Protein AF-W6P9E5-F1 (afdb_monomer)

Solvent-accessible surface area (backbone atoms only — not comparable to full-atom values): 26810 Å² total; per-residue (Å²): 103,48,78,48,80,45,97,87,75,50,67,48,75,42,72,79,57,98,78,61,72,80,84,84,80,60,83,90,49,78,46,77,50,66,34,62,81,64,73,74,61,78,79,50,97,60,89,49,72,68,47,47,54,53,48,47,52,66,78,55,54,73,66,76,56,21,62,40,64,66,54,41,55,68,55,52,41,29,40,23,66,28,56,55,39,78,89,38,92,91,58,69,43,73,69,70,67,66,43,44,67,34,15,38,43,36,39,38,43,26,20,45,10,36,43,34,49,41,92,91,56,78,84,46,45,43,34,94,81,23,41,44,80,36,72,41,76,47,59,35,57,52,97,89,51,95,45,44,34,30,47,73,91,21,39,24,14,71,43,98,86,47,33,35,36,42,76,39,74,55,42,82,47,72,36,62,58,33,38,40,37,30,32,60,40,95,90,76,38,78,45,79,47,75,52,69,50,74,72,36,81,54,24,45,45,48,62,38,79,47,75,43,78,46,76,48,80,91,56,68,38,84,66,65,36,70,46,76,89,50,56,45,20,34,30,31,73,56,98,45,37,41,24,34,34,55,66,86,33,73,54,50,100,84,50,27,39,84,70,28,89,58,50,52,27,30,28,33,39,52,53,64,89,64,53,63,24,64,61,36,46,78,71,66,24,49,57,33,41,27,40,41,82,57,58,42,60,69,80,32,66,49,42,56,26,41,74,97,63,66,69,59,84,81,59,97,63,82,61,44,75,46,69,78,52,28,56,72,34,39,45,9,54,45,48,34,55,58,55,65,69,40,85,67,39,78,49,24,42,45,54,45,48,46,54,51,50,36,68,79,59,52,77,58,73,77,45,79,53,50,66,69,24,39,33,10,51,13,52,48,36,30,42,30,36,56,41,32,70,44,52,68,82,80,28,49,77,56,77,89,62,55,28,29,31,42,51,54,67,54,30,53,53,22,52,49,42,21,27,62,55,33,38,25,50,78,45,50,71,86,63,60,75,48,102,80,50,46,38,41,33,32,51,35,57,37,35,36,49,77,58,26,26,32,31,39,37,43,58,81,70,89,64,42,34,32,44,29,42,39,58,36,40,50,86,77,53,94,45,79,23,25,29,28,56,33,25,34,29,41

Structure (mmCIF, N/CA/C/O backbone):
data_AF-W6P9E5-F1
#
_entry.id   AF-W6P9E5-F1
#
loop_
_atom_site.group_PDB
_atom_site.id
_atom_site.type_symbol
_atom_site.label_atom_id
_atom_site.label_alt_id
_atom_site.label_comp_id
_atom_site.label_asym_id
_atom_site.label_entity_id
_atom_site.label_seq_id
_atom_site.pdbx_PDB_ins_code
_atom_site.Cartn_x
_atom_site.Cartn_y
_atom_site.Cartn_z
_atom_site.occupancy
_atom_site.B_iso_or_equiv
_atom_site.auth_seq_id
_atom_site.auth_comp_id
_atom_site.auth_asym_id
_atom_site.auth_atom_id
_atom_site.pdbx_PDB_model_num
ATOM 1 N N . MET A 1 1 ? -35.335 18.019 21.190 1.00 69.69 1 MET A N 1
ATOM 2 C CA . MET A 1 1 ? -35.034 18.375 19.792 1.00 69.69 1 MET A CA 1
ATOM 3 C C . MET A 1 1 ? -34.791 17.088 19.015 1.00 69.69 1 MET A C 1
ATOM 5 O O . MET A 1 1 ? -34.391 16.112 19.642 1.00 69.69 1 MET A O 1
ATOM 9 N N . THR A 1 2 ? -35.031 17.075 17.708 1.00 65.94 2 THR A N 1
ATOM 10 C CA . THR A 1 2 ? -34.745 15.953 16.800 1.00 65.94 2 THR A CA 1
ATOM 11 C C . THR A 1 2 ? -33.541 16.319 15.946 1.00 65.94 2 THR A C 1
ATOM 13 O O . THR A 1 2 ? -33.499 17.427 15.426 1.00 65.94 2 THR A O 1
ATOM 16 N N . TYR A 1 3 ? -32.558 15.428 15.831 1.00 72.25 3 TYR A N 1
ATOM 17 C CA . TYR A 1 3 ? -31.360 15.664 15.026 1.00 72.25 3 TYR A CA 1
ATOM 18 C C . TYR A 1 3 ? -31.515 15.075 13.626 1.00 72.25 3 TYR A C 1
ATOM 20 O O . TYR A 1 3 ? -31.851 13.897 13.488 1.00 72.25 3 TYR A O 1
ATOM 28 N N . THR A 1 4 ? -31.197 15.872 12.612 1.00 75.25 4 THR A N 1
ATOM 29 C CA . THR A 1 4 ? -31.103 15.450 11.214 1.00 75.25 4 THR A CA 1
ATOM 30 C C . THR A 1 4 ? -29.665 15.634 10.745 1.00 75.25 4 THR A C 1
ATOM 32 O O . THR A 1 4 ? -29.162 16.758 10.706 1.00 75.25 4 THR A O 1
ATOM 35 N N . ALA A 1 5 ? -29.001 14.532 10.395 1.00 74.25 5 ALA A N 1
ATOM 36 C CA . ALA A 1 5 ? -27.643 14.546 9.857 1.00 74.25 5 ALA A CA 1
ATOM 37 C C . ALA A 1 5 ? -27.645 14.897 8.361 1.00 74.25 5 ALA A C 1
ATOM 39 O O . ALA A 1 5 ? -28.456 14.369 7.598 1.00 74.25 5 ALA A O 1
ATOM 40 N N . ALA A 1 6 ? -26.715 15.750 7.940 1.00 73.44 6 ALA A N 1
ATOM 41 C CA . ALA A 1 6 ? -26.409 16.026 6.542 1.00 73.44 6 ALA A CA 1
ATOM 42 C C . ALA A 1 6 ? -25.226 15.163 6.063 1.00 73.44 6 ALA A C 1
ATOM 44 O O . ALA A 1 6 ? -24.431 14.655 6.854 1.00 73.44 6 ALA A O 1
ATOM 45 N N . ALA A 1 7 ? -25.107 14.986 4.744 1.00 67.88 7 ALA A N 1
ATOM 46 C CA . ALA A 1 7 ? -24.073 14.142 4.135 1.00 67.88 7 ALA A CA 1
ATOM 47 C C . ALA A 1 7 ? -22.641 14.692 4.299 1.00 67.88 7 ALA A C 1
ATOM 49 O O . ALA A 1 7 ? -21.680 13.939 4.173 1.00 67.88 7 ALA A O 1
ATOM 50 N N . ASP A 1 8 ? -22.497 15.986 4.590 1.00 68.12 8 ASP A N 1
ATOM 51 C CA . ASP A 1 8 ? -21.219 16.676 4.806 1.00 68.12 8 ASP A CA 1
ATOM 52 C C . ASP A 1 8 ? -20.706 16.585 6.258 1.00 68.12 8 ASP A C 1
ATOM 54 O O . ASP A 1 8 ? -19.699 17.201 6.604 1.00 68.12 8 ASP A O 1
ATOM 58 N N . GLY A 1 9 ? -21.391 15.819 7.113 1.00 57.50 9 GLY A N 1
ATOM 59 C CA . GLY A 1 9 ? -21.043 15.652 8.525 1.00 57.50 9 GLY A CA 1
ATOM 60 C C . GLY A 1 9 ? -21.592 16.747 9.442 1.00 57.50 9 GLY A C 1
ATOM 61 O O . GLY A 1 9 ? -21.397 16.669 10.656 1.00 57.50 9 GLY A O 1
ATOM 62 N N . THR A 1 10 ? -22.306 17.740 8.908 1.00 68.06 10 THR A N 1
ATOM 63 C CA . THR A 1 10 ? -23.080 18.682 9.723 1.00 68.06 10 THR A CA 1
ATOM 64 C C . THR A 1 10 ? -24.438 18.085 10.095 1.00 68.06 10 THR A C 1
ATOM 66 O O . THR A 1 10 ? -24.851 17.039 9.596 1.00 68.06 10 THR A O 1
ATOM 69 N N . GLY A 1 11 ? -25.168 18.727 11.002 1.00 69.06 11 GLY A N 1
ATOM 70 C CA . GLY A 1 11 ? -26.561 18.367 11.218 1.00 69.06 11 GLY A CA 1
ATOM 71 C C . GLY A 1 11 ? -27.332 19.445 11.950 1.00 69.06 11 GLY A C 1
ATOM 72 O O . GLY A 1 11 ? -26.758 20.354 12.550 1.00 69.06 11 GLY A O 1
ATOM 73 N N . THR A 1 12 ? -28.650 19.352 11.865 1.00 71.31 12 THR A N 1
ATOM 74 C CA . THR A 1 12 ? -29.579 20.357 12.380 1.00 71.31 12 THR A CA 1
ATOM 75 C C . THR A 1 12 ? -30.452 19.755 13.469 1.00 71.31 12 THR A C 1
ATOM 77 O O . THR A 1 12 ? -30.818 18.582 13.412 1.00 71.31 12 THR A O 1
ATOM 80 N N . TRP A 1 13 ? -30.755 20.553 14.492 1.00 72.81 13 TRP A N 1
ATOM 81 C CA . TRP A 1 13 ? -31.644 20.168 15.581 1.00 72.81 13 TRP A CA 1
ATOM 82 C C . TRP A 1 13 ? -32.967 20.919 15.452 1.00 72.81 13 TRP A C 1
ATOM 84 O O . TRP A 1 13 ? -32.994 22.146 15.504 1.00 72.81 13 TRP A O 1
ATOM 94 N N . GLU A 1 14 ? -34.068 20.186 15.335 1.00 71.62 14 GLU A N 1
ATOM 95 C CA . GLU A 1 14 ? -35.417 20.750 15.290 1.00 71.62 14 GLU A CA 1
ATOM 96 C C . GLU A 1 14 ? -36.094 20.642 16.659 1.00 71.62 14 GLU A C 1
ATOM 98 O O . GLU A 1 14 ? -35.999 19.622 17.345 1.00 71.62 14 GLU A O 1
ATOM 103 N N . ALA A 1 15 ? -36.785 21.690 17.103 1.00 67.25 15 ALA A N 1
ATOM 104 C CA . ALA A 1 15 ? -37.525 21.645 18.360 1.00 67.25 15 ALA A CA 1
ATOM 105 C C . ALA A 1 15 ? -38.740 20.692 18.266 1.00 67.25 15 ALA A C 1
ATOM 107 O O . ALA A 1 15 ? -39.358 20.587 17.205 1.00 67.25 15 ALA A O 1
ATOM 108 N N . PRO A 1 16 ? -39.117 19.982 19.350 1.00 59.84 16 PRO A N 1
ATOM 109 C CA . PRO A 1 16 ? -40.297 19.126 19.332 1.00 59.84 16 PRO A CA 1
ATOM 110 C C . PRO A 1 16 ? -41.558 20.009 19.303 1.00 59.84 16 PRO A C 1
ATOM 112 O O . PRO A 1 16 ? -41.930 20.581 20.321 1.00 59.84 16 PRO A O 1
ATOM 115 N N . THR A 1 17 ? -42.215 20.087 18.139 1.00 53.88 17 THR A N 1
ATOM 116 C CA . THR A 1 17 ? -43.451 20.831 17.786 1.00 53.88 17 THR A CA 1
ATOM 117 C C . THR A 1 17 ? -43.352 22.351 17.586 1.00 53.88 17 THR A C 1
ATOM 119 O O . THR A 1 17 ? -42.743 23.074 18.361 1.00 53.88 17 THR A O 1
ATOM 122 N N . ALA A 1 18 ? -44.083 22.851 16.576 1.00 50.47 18 ALA A N 1
ATOM 123 C CA . ALA A 1 18 ? -44.226 24.265 16.190 1.00 50.47 18 ALA A CA 1
ATOM 124 C C . ALA A 1 18 ? -44.825 25.201 17.273 1.00 50.47 18 ALA A C 1
ATOM 126 O O . ALA A 1 18 ? -45.069 26.374 17.003 1.00 50.47 18 ALA A O 1
ATOM 127 N N . VAL A 1 19 ? -45.081 24.689 18.483 1.00 48.38 19 VAL A N 1
ATOM 128 C CA . VAL A 1 19 ? -45.626 25.426 19.637 1.00 48.38 19 VAL A CA 1
ATOM 129 C C . VAL A 1 19 ? -44.527 25.818 20.636 1.00 48.38 19 VAL A C 1
ATOM 131 O O . VAL A 1 19 ? -44.770 26.624 21.533 1.00 48.38 19 VAL A O 1
ATOM 134 N N . SER A 1 20 ? -43.302 25.294 20.498 1.00 55.28 20 SER A N 1
ATOM 135 C CA . SER A 1 20 ? -42.156 25.815 21.245 1.00 55.28 20 SER A CA 1
ATOM 136 C C . SER A 1 20 ? -41.786 27.185 20.679 1.00 55.28 20 SER A C 1
ATOM 138 O O . SER A 1 20 ? -41.299 27.276 19.551 1.00 55.28 20 SER A O 1
ATOM 140 N N . ALA A 1 21 ? -42.047 28.246 21.448 1.00 56.44 21 ALA A N 1
ATOM 141 C CA . ALA A 1 21 ? -41.606 29.595 21.114 1.00 56.44 21 ALA A CA 1
ATOM 142 C C . ALA A 1 21 ? -40.100 29.594 20.772 1.00 56.44 21 ALA A C 1
ATOM 144 O O . ALA A 1 21 ? -39.348 28.822 21.380 1.00 56.44 21 ALA A O 1
ATOM 145 N N . PRO A 1 22 ? -39.645 30.426 19.815 1.00 64.62 22 PRO A N 1
ATOM 146 C CA . PRO A 1 22 ? -38.221 30.565 19.537 1.00 64.62 22 PRO A CA 1
ATOM 147 C C . PRO A 1 22 ? -37.473 30.877 20.837 1.00 64.62 22 PRO A C 1
ATOM 149 O O . PRO A 1 22 ? -37.941 31.678 21.650 1.00 64.62 22 PRO A O 1
ATOM 152 N N . LEU A 1 23 ? -36.322 30.231 21.042 1.00 68.38 23 LEU A N 1
ATOM 153 C CA . LEU A 1 23 ? -35.440 30.564 22.155 1.00 68.38 23 LEU A CA 1
ATOM 154 C C . LEU A 1 23 ? -34.955 32.003 21.939 1.00 68.38 23 LEU A C 1
ATOM 156 O O . LEU A 1 23 ? -34.127 32.255 21.066 1.00 68.38 23 LEU A O 1
ATOM 160 N N . LEU A 1 24 ? -35.495 32.950 22.706 1.00 69.38 24 LEU A N 1
ATOM 161 C CA . LEU A 1 24 ? -34.995 34.320 22.716 1.00 69.38 24 LEU A CA 1
ATOM 162 C C . LEU A 1 24 ? -33.604 34.294 23.352 1.00 69.38 24 LEU A C 1
ATOM 164 O O . LEU A 1 24 ? -33.457 33.863 24.498 1.00 69.38 24 LEU A O 1
ATOM 168 N N . TYR A 1 25 ? -32.586 34.688 22.589 1.00 68.69 25 TYR A N 1
ATOM 169 C CA . TYR A 1 25 ? -31.199 34.638 23.035 1.00 68.69 25 TYR A CA 1
ATOM 170 C C . TYR A 1 25 ? -30.700 36.013 23.482 1.00 68.69 25 TYR A C 1
ATOM 172 O O . TYR A 1 25 ? -31.209 37.047 23.048 1.00 68.69 25 TYR A O 1
ATOM 180 N N . THR A 1 26 ? -29.693 36.015 24.351 1.00 69.00 26 THR A N 1
ATOM 181 C CA . THR A 1 26 ? -28.929 37.205 24.725 1.00 69.00 26 THR A CA 1
ATOM 182 C C . THR A 1 26 ? -27.477 36.998 24.310 1.00 69.00 26 THR A C 1
ATOM 184 O O . THR A 1 26 ? -26.894 35.938 24.532 1.00 69.00 26 THR A O 1
ATOM 187 N N . ASP A 1 27 ? -26.888 38.006 23.677 1.00 67.81 27 ASP A N 1
ATOM 188 C CA . ASP A 1 27 ? -25.511 37.992 23.166 1.00 67.81 27 ASP A CA 1
ATOM 189 C C . ASP A 1 27 ? -24.441 37.913 24.273 1.00 67.81 27 ASP A C 1
ATOM 191 O O . ASP A 1 27 ? -23.308 37.508 24.020 1.00 67.81 27 ASP A O 1
ATOM 195 N N . ALA A 1 28 ? -24.807 38.244 25.513 1.00 68.69 28 ALA A N 1
ATOM 196 C CA . ALA A 1 28 ? -23.905 38.296 26.661 1.00 68.69 28 ALA A CA 1
ATOM 197 C C . ALA A 1 28 ? -23.781 36.986 27.471 1.00 68.69 28 ALA A C 1
ATOM 199 O O . ALA A 1 28 ? -23.109 36.986 28.505 1.00 68.69 28 ALA A O 1
ATOM 200 N N . VAL A 1 29 ? -24.432 35.884 27.070 1.00 78.56 29 VAL A N 1
ATOM 201 C CA . VAL A 1 29 ? -24.484 34.647 27.878 1.00 78.56 29 VAL A CA 1
ATOM 202 C C . VAL A 1 29 ? -23.985 33.433 27.095 1.00 78.56 29 VAL A C 1
ATOM 204 O O . VAL A 1 29 ? -24.327 33.229 25.933 1.00 78.56 29 VAL A O 1
ATOM 207 N N . ALA A 1 30 ? -23.176 32.601 27.756 1.00 83.31 30 ALA A N 1
ATOM 208 C CA . ALA A 1 30 ? -22.770 31.302 27.236 1.00 83.31 30 ALA A CA 1
ATOM 209 C C . ALA A 1 30 ? -23.888 30.269 27.424 1.00 83.31 30 ALA A C 1
ATOM 211 O O . ALA A 1 30 ? -24.440 30.117 28.514 1.00 83.31 30 ALA A O 1
ATOM 212 N N . TYR A 1 31 ? -24.186 29.530 26.362 1.00 87.12 31 TYR A N 1
ATOM 213 C CA . TYR A 1 31 ? -25.173 28.460 26.347 1.00 87.12 31 TYR A CA 1
ATOM 214 C C . TYR A 1 31 ? -24.477 27.117 26.519 1.00 87.12 31 TYR A C 1
ATOM 216 O O . TYR A 1 31 ? -23.496 26.831 25.833 1.00 87.12 31 TYR A O 1
ATOM 224 N N . PHE A 1 32 ? -25.011 26.288 27.413 1.00 89.00 32 PHE A N 1
ATOM 225 C CA . PHE A 1 32 ? -24.546 24.926 27.646 1.00 89.00 32 PHE A CA 1
ATOM 226 C C . PHE A 1 32 ? -25.542 23.925 27.056 1.00 89.00 32 PHE A C 1
ATOM 228 O O . PHE A 1 32 ? -26.746 24.011 27.308 1.00 89.00 32 PHE A O 1
ATOM 235 N N . ALA A 1 33 ? -25.040 22.959 26.297 1.00 90.62 33 ALA A N 1
ATOM 236 C CA . ALA A 1 33 ? -25.814 21.858 25.745 1.00 90.62 33 ALA A CA 1
ATOM 237 C C . ALA A 1 33 ? -25.190 20.522 26.152 1.00 90.62 33 ALA A C 1
ATOM 239 O O . ALA A 1 33 ? -23.974 20.404 26.307 1.00 90.62 33 ALA A O 1
ATOM 240 N N . TYR A 1 34 ? -26.023 19.496 26.305 1.00 92.56 34 TYR A N 1
ATOM 241 C CA . TYR A 1 34 ? -25.567 18.148 26.620 1.00 92.56 34 TYR A CA 1
ATOM 242 C C . TYR A 1 34 ? -26.431 17.091 25.933 1.00 92.56 34 TYR A C 1
ATOM 244 O O . TYR A 1 34 ? -27.585 17.333 25.570 1.00 92.56 34 TYR A O 1
ATOM 252 N N . TYR A 1 35 ? -25.854 15.908 25.780 1.00 92.06 35 TYR A N 1
ATOM 253 C CA . TYR A 1 35 ? -26.487 14.709 25.254 1.00 92.06 35 TYR A CA 1
ATOM 254 C C . TYR A 1 35 ? -26.012 13.498 26.070 1.00 92.06 35 TYR A C 1
ATOM 256 O O . TYR A 1 35 ? -24.842 13.482 26.433 1.00 92.06 35 TYR A O 1
ATOM 264 N N . PRO A 1 36 ? -26.849 12.481 26.337 1.00 91.50 36 PRO A N 1
ATOM 265 C CA . PRO A 1 36 ? -28.272 12.408 26.016 1.00 91.50 36 PRO A CA 1
ATOM 266 C C . PRO A 1 36 ? -29.141 13.206 26.995 1.00 91.50 36 PRO A C 1
ATOM 268 O O . PRO A 1 36 ? -28.833 13.332 28.180 1.00 91.50 36 PRO A O 1
ATOM 271 N N . TYR A 1 37 ? -30.259 13.732 26.486 1.00 89.06 37 TYR A N 1
ATOM 272 C CA . TYR A 1 37 ? -31.190 14.566 27.250 1.00 89.06 37 TYR A CA 1
ATOM 273 C C . TYR A 1 37 ? -31.758 13.849 28.487 1.00 89.06 37 TYR A C 1
ATOM 275 O O . TYR A 1 37 ? -31.979 12.633 28.496 1.00 89.06 37 TYR A O 1
ATOM 283 N N . THR A 1 38 ? -32.023 14.622 29.541 1.00 87.38 38 THR A N 1
ATOM 284 C CA . THR A 1 38 ? -32.800 14.179 30.698 1.00 87.38 38 THR A CA 1
ATOM 285 C C . THR A 1 38 ? -33.616 15.320 31.283 1.00 87.38 38 THR A C 1
ATOM 287 O O . THR A 1 38 ? -33.114 16.418 31.507 1.00 87.38 38 THR A O 1
ATOM 290 N N . ASP A 1 39 ? -34.876 15.057 31.591 1.00 87.25 39 ASP A N 1
ATOM 291 C CA . ASP A 1 39 ? -35.747 16.001 32.290 1.00 87.25 39 ASP A CA 1
ATOM 292 C C . ASP A 1 39 ? -35.314 16.226 33.748 1.00 87.25 39 ASP A C 1
ATOM 294 O O . ASP A 1 39 ? -35.413 17.341 34.247 1.00 87.25 39 ASP A O 1
ATOM 298 N N . ALA A 1 40 ? -34.735 15.219 34.402 1.00 87.12 40 ALA A N 1
ATOM 299 C CA . ALA A 1 40 ? -34.282 15.290 35.793 1.00 87.12 40 ALA A CA 1
ATOM 300 C C . ALA A 1 40 ? -33.273 16.423 36.103 1.00 87.12 40 ALA A C 1
ATOM 302 O O . ALA A 1 40 ? -33.194 16.870 37.246 1.00 87.12 40 ALA A O 1
ATOM 303 N N . LEU A 1 41 ? -32.535 16.931 35.104 1.00 88.75 41 LEU A N 1
ATOM 304 C CA . LEU A 1 41 ? -31.640 18.082 35.287 1.00 88.75 41 LEU A CA 1
ATOM 305 C C . LEU A 1 41 ? -32.424 19.396 35.471 1.00 88.75 41 LEU A C 1
ATOM 307 O O . LEU A 1 41 ? -31.930 20.317 36.112 1.00 88.75 41 LEU A O 1
ATOM 311 N N . THR A 1 42 ? -33.652 19.493 34.949 1.00 82.44 42 THR A N 1
ATOM 312 C CA . THR A 1 42 ? -34.465 20.728 35.000 1.00 82.44 42 THR A CA 1
ATOM 313 C C . THR A 1 42 ? -34.853 21.139 36.419 1.00 82.44 42 THR A C 1
ATOM 315 O O . THR A 1 42 ? -35.052 22.320 36.683 1.00 82.44 42 THR A O 1
ATOM 318 N N . THR A 1 43 ? -34.925 20.177 37.340 1.00 83.56 43 THR A N 1
ATOM 319 C CA . THR A 1 43 ? -35.218 20.402 38.761 1.00 83.56 43 THR A CA 1
ATOM 320 C C . THR A 1 43 ? -33.967 20.340 39.641 1.00 83.56 43 THR A C 1
ATOM 322 O O . THR A 1 43 ? -34.078 20.404 40.864 1.00 83.56 43 THR A O 1
ATOM 325 N N . ALA A 1 44 ? -32.779 20.174 39.053 1.00 86.75 44 ALA A N 1
ATOM 326 C CA . ALA A 1 44 ? -31.527 20.083 39.791 1.00 86.75 44 ALA A CA 1
ATOM 327 C C . ALA A 1 44 ? -31.022 21.473 40.205 1.00 86.75 44 ALA A C 1
ATOM 329 O O . ALA A 1 44 ? -31.037 22.421 39.424 1.00 86.75 44 ALA A O 1
ATOM 330 N N . SER A 1 45 ? -30.509 21.589 41.431 1.00 87.19 45 SER A N 1
ATOM 331 C CA . SER A 1 45 ? -29.825 22.801 41.896 1.00 87.19 45 SER A CA 1
ATOM 332 C C . SER A 1 45 ? -28.360 22.788 41.448 1.00 87.19 45 SER A C 1
ATOM 334 O O . SER A 1 45 ? -27.480 22.376 42.201 1.00 87.19 45 SER A O 1
ATOM 336 N N . VAL A 1 46 ? -28.106 23.206 40.207 1.00 89.06 46 VAL A N 1
ATOM 337 C CA . VAL A 1 46 ? -26.769 23.313 39.593 1.00 89.06 46 VAL A CA 1
ATOM 338 C C . VAL A 1 46 ? -26.542 24.740 39.097 1.00 89.06 46 VAL A C 1
ATOM 340 O O . VAL A 1 46 ? -27.451 25.338 38.527 1.00 89.06 46 VAL A O 1
ATOM 343 N N . ASN A 1 47 ? -25.349 25.302 39.325 1.00 86.31 47 ASN A N 1
ATOM 344 C CA . ASN A 1 47 ? -25.117 26.741 39.117 1.00 86.31 47 ASN A CA 1
ATOM 345 C C . ASN A 1 47 ? -24.090 27.059 38.024 1.00 86.31 47 ASN A C 1
ATOM 347 O O . ASN A 1 47 ? -23.970 28.209 37.610 1.00 86.31 47 ASN A O 1
ATOM 351 N N . ASN A 1 48 ? -23.321 26.070 37.572 1.00 89.00 48 ASN A N 1
ATOM 352 C CA . ASN A 1 48 ? -22.303 26.246 36.543 1.00 89.00 48 ASN A CA 1
ATOM 353 C C . ASN A 1 48 ? -22.119 24.968 35.707 1.00 89.00 48 ASN A C 1
ATOM 355 O O . ASN A 1 48 ? -22.655 23.905 36.022 1.00 89.00 48 ASN A O 1
ATOM 359 N N . GLU A 1 49 ? -21.334 25.077 34.638 1.00 90.31 49 GLU A N 1
ATOM 360 C CA . GLU A 1 49 ? -21.032 23.978 33.718 1.00 90.31 49 GLU A CA 1
ATOM 361 C C . GLU A 1 49 ? -20.432 22.743 34.419 1.00 90.31 49 GLU A C 1
ATOM 363 O O . GLU A 1 49 ? -20.833 21.611 34.137 1.00 90.31 49 GLU A O 1
ATOM 368 N N . GLN A 1 50 ? -19.496 22.936 35.352 1.00 91.88 50 GLN A N 1
ATOM 369 C CA . GLN A 1 50 ? -18.865 21.832 36.073 1.00 91.88 50 GLN A CA 1
ATOM 370 C C . GLN A 1 50 ? -19.858 21.124 37.003 1.00 91.88 50 GLN A C 1
ATOM 372 O O . GLN A 1 50 ? -19.848 19.893 37.075 1.00 91.88 50 GLN A O 1
ATOM 377 N N . ASP A 1 51 ? -20.746 21.870 37.662 1.00 93.00 51 ASP A N 1
ATOM 378 C CA . ASP A 1 51 ? -21.818 21.308 38.489 1.00 93.00 51 ASP A CA 1
ATOM 379 C C . ASP A 1 51 ? -22.756 20.447 37.642 1.00 93.00 51 ASP A C 1
ATOM 381 O O . ASP A 1 51 ? -23.096 19.336 38.046 1.00 93.00 51 ASP A O 1
ATOM 385 N N . ILE A 1 52 ? -23.127 20.917 36.444 1.00 92.56 52 ILE A N 1
ATOM 386 C CA . ILE A 1 52 ? -23.972 20.161 35.511 1.00 92.56 52 ILE A CA 1
ATOM 387 C C . ILE A 1 52 ? -23.276 18.859 35.098 1.00 92.56 52 ILE A C 1
ATOM 389 O O . ILE A 1 52 ? -23.870 17.784 35.196 1.00 92.56 52 ILE A O 1
ATOM 393 N N . ARG A 1 53 ? -22.002 18.926 34.688 1.00 93.00 53 ARG A N 1
ATOM 394 C CA . ARG A 1 53 ? -21.197 17.746 34.317 1.00 93.00 53 ARG A CA 1
ATOM 395 C C . ARG A 1 53 ? -21.118 16.735 35.463 1.00 93.00 53 ARG A C 1
ATOM 397 O O . ARG A 1 53 ? -21.336 15.542 35.249 1.00 93.00 53 ARG A O 1
ATOM 404 N N . ASN A 1 54 ? -20.836 17.205 36.677 1.00 93.12 54 ASN A N 1
ATOM 405 C CA . ASN A 1 54 ? -20.748 16.366 37.873 1.00 93.12 54 ASN A CA 1
ATOM 406 C C . ASN A 1 54 ? -22.103 15.741 38.224 1.00 93.12 54 ASN A C 1
ATOM 408 O O . ASN A 1 54 ? -22.174 14.549 38.535 1.00 93.12 54 ASN A O 1
ATOM 412 N N . TRP A 1 55 ? -23.180 16.524 38.134 1.00 95.06 55 TRP A N 1
ATOM 413 C CA . TRP A 1 55 ? -24.537 16.057 38.386 1.00 95.06 55 TRP A CA 1
ATOM 414 C C . TRP A 1 55 ? -24.930 14.963 37.394 1.00 95.06 55 TRP A C 1
ATOM 416 O O . TRP A 1 55 ? -25.421 13.919 37.822 1.00 95.06 55 TRP A O 1
ATOM 426 N N . LEU A 1 56 ? -24.653 15.154 36.099 1.00 94.38 56 LEU A N 1
ATOM 427 C CA . LEU A 1 56 ? -24.940 14.168 35.053 1.00 94.38 56 LEU A CA 1
ATOM 428 C C . LEU A 1 56 ? -24.175 12.865 35.302 1.00 94.38 56 LEU A C 1
ATOM 430 O O . LEU A 1 56 ? -24.792 11.805 35.322 1.00 94.38 56 LEU A O 1
ATOM 434 N N . LYS A 1 57 ? -22.871 12.932 35.600 1.00 93.19 57 LYS A N 1
ATOM 435 C CA . LYS A 1 57 ? -22.053 11.741 35.906 1.00 93.19 57 LYS A CA 1
ATOM 436 C C . LYS A 1 57 ? -22.509 11.004 37.172 1.00 93.19 57 LYS A C 1
ATOM 438 O O . LYS A 1 57 ? -22.339 9.792 37.258 1.00 93.19 57 LYS A O 1
ATOM 443 N N . THR A 1 58 ? -23.082 11.722 38.140 1.00 93.06 58 THR A N 1
ATOM 444 C CA . THR A 1 58 ? -23.562 11.148 39.410 1.00 93.06 58 THR A CA 1
ATOM 445 C C . THR A 1 58 ? -24.948 10.519 39.272 1.00 93.06 58 THR A C 1
ATOM 447 O O . THR A 1 58 ? -25.177 9.423 39.773 1.00 93.06 58 THR A O 1
ATOM 450 N N . ASN A 1 59 ? -25.876 11.200 38.596 1.00 91.25 59 ASN A N 1
ATOM 451 C CA . ASN A 1 59 ? -27.282 10.785 38.501 1.00 91.25 59 ASN A CA 1
ATOM 452 C C . ASN A 1 59 ? -27.562 9.886 37.291 1.00 91.25 59 ASN A C 1
ATOM 454 O O . ASN A 1 59 ? -28.560 9.170 37.269 1.00 91.25 59 ASN A O 1
ATOM 458 N N . LYS A 1 60 ? -26.670 9.897 36.299 1.00 89.94 60 LYS A N 1
ATOM 459 C CA . LYS A 1 60 ? -26.621 8.944 35.190 1.00 89.94 60 LYS A CA 1
ATOM 460 C C . LYS A 1 60 ? -25.227 8.315 35.135 1.00 89.94 60 LYS A C 1
ATOM 462 O O . LYS A 1 60 ? -24.445 8.634 34.238 1.00 89.94 60 LYS A O 1
ATOM 467 N N . PRO A 1 61 ? -24.876 7.472 36.122 1.00 90.50 61 PRO A N 1
ATOM 468 C CA . PRO A 1 61 ? -23.592 6.798 36.109 1.00 90.50 61 PRO A CA 1
ATOM 469 C C . PRO A 1 61 ? -23.489 5.900 34.878 1.00 90.50 61 PRO A C 1
ATOM 471 O O . PRO A 1 61 ? -24.482 5.351 34.400 1.00 90.50 61 PRO A O 1
ATOM 474 N N . LEU A 1 62 ? -22.260 5.744 34.397 1.00 92.88 62 LEU A N 1
ATOM 475 C CA . LEU A 1 62 ? -21.963 4.884 33.265 1.00 92.88 62 LEU A CA 1
ATOM 476 C C . LEU A 1 62 ? -22.440 3.454 33.548 1.00 92.88 62 LEU A C 1
ATOM 478 O O . LEU A 1 62 ? -22.102 2.883 34.588 1.00 92.88 62 LEU A O 1
ATOM 482 N N . ALA A 1 63 ? -23.181 2.868 32.613 1.00 93.75 63 ALA A N 1
ATOM 483 C CA . ALA A 1 63 ? -23.570 1.470 32.688 1.00 93.75 63 ALA A CA 1
ATOM 484 C C . ALA A 1 63 ? -22.334 0.563 32.793 1.00 93.75 63 ALA A C 1
ATOM 486 O O . ALA A 1 63 ? -21.310 0.791 32.139 1.00 93.75 63 ALA A O 1
ATOM 487 N N . THR A 1 64 ? -22.442 -0.486 33.611 1.00 91.25 64 THR A N 1
ATOM 488 C CA . THR A 1 64 ? -21.396 -1.508 33.719 1.00 91.25 64 THR A CA 1
ATOM 489 C C . THR A 1 64 ? -21.221 -2.244 32.396 1.00 91.25 64 THR A C 1
ATOM 491 O O . THR A 1 64 ? -20.092 -2.415 31.957 1.00 91.25 64 THR A O 1
ATOM 494 N N . ASP A 1 65 ? -22.328 -2.601 31.743 1.00 93.75 65 ASP A N 1
ATOM 495 C CA . ASP A 1 65 ? -22.363 -3.344 30.485 1.00 93.75 65 ASP A CA 1
ATOM 496 C C . ASP A 1 65 ? -23.028 -2.508 29.381 1.00 93.75 65 ASP A C 1
ATOM 498 O O . ASP A 1 65 ? -24.006 -1.801 29.628 1.00 93.75 65 ASP A O 1
ATOM 502 N N . MET A 1 66 ? -22.513 -2.599 28.152 1.00 93.38 66 MET A N 1
ATOM 503 C CA . MET A 1 66 ? -22.964 -1.818 26.990 1.00 93.38 66 MET A CA 1
ATOM 504 C C . MET A 1 66 ? -23.353 -2.714 25.813 1.00 93.38 66 MET A C 1
ATOM 506 O O . MET A 1 66 ? -22.982 -2.453 24.679 1.00 93.38 66 MET A O 1
ATOM 510 N N . LEU A 1 67 ? -24.093 -3.790 26.074 1.00 90.69 67 LEU A N 1
ATOM 511 C CA . LEU A 1 67 ? -24.380 -4.851 25.097 1.00 90.69 67 LEU A CA 1
ATOM 512 C C . LEU A 1 67 ? -24.998 -4.385 23.779 1.00 90.69 67 LEU A C 1
ATOM 514 O O . LEU A 1 67 ? -24.718 -4.965 22.734 1.00 90.69 67 LEU A O 1
ATOM 518 N N . THR A 1 68 ? -25.844 -3.357 23.820 1.00 89.44 68 THR A N 1
ATOM 519 C CA . THR A 1 68 ? -26.562 -2.874 22.638 1.00 89.44 68 THR A CA 1
ATOM 520 C C . THR A 1 68 ? -26.112 -1.476 22.254 1.00 89.44 68 THR A C 1
ATOM 522 O O . THR A 1 68 ? -25.605 -0.711 23.084 1.00 89.44 68 THR A O 1
ATOM 525 N N . LYS A 1 69 ? -26.319 -1.128 20.984 1.00 88.06 69 LYS A N 1
ATOM 526 C CA . LYS A 1 69 ? -26.034 0.211 20.469 1.00 88.06 69 LYS A CA 1
ATOM 527 C C . LYS A 1 69 ? -26.839 1.271 21.222 1.00 88.06 69 LYS A C 1
ATOM 529 O O . LYS A 1 69 ? -26.314 2.336 21.516 1.00 88.06 69 LYS A O 1
ATOM 534 N N . GLU A 1 70 ? -28.080 0.969 21.588 1.00 90.75 70 GLU A N 1
ATOM 535 C CA . GLU A 1 70 ? -28.971 1.875 22.317 1.00 90.75 70 GLU A CA 1
ATOM 536 C C . GLU A 1 70 ? -28.438 2.163 23.721 1.00 90.75 70 GLU A C 1
ATOM 538 O O . GLU A 1 70 ? -28.405 3.322 24.131 1.00 90.75 70 GLU A O 1
ATOM 543 N N . VAL A 1 71 ? -27.967 1.135 24.439 1.00 92.88 71 VAL A N 1
ATOM 544 C CA . VAL A 1 71 ? -27.345 1.317 25.760 1.00 92.88 71 VAL A CA 1
ATOM 545 C C . VAL A 1 71 ? -26.053 2.114 25.629 1.00 92.88 71 VAL A C 1
ATOM 547 O O . VAL A 1 71 ? -25.855 3.063 26.385 1.00 92.88 71 VAL A O 1
ATOM 550 N N . PHE A 1 72 ? -25.197 1.776 24.661 1.00 93.06 72 PHE A N 1
ATOM 551 C CA . PHE A 1 72 ? -23.962 2.516 24.401 1.00 93.06 72 PHE A CA 1
ATOM 552 C C . PHE A 1 72 ? -24.253 4.004 24.145 1.00 93.06 72 PHE A C 1
ATOM 554 O O . PHE A 1 72 ? -23.724 4.870 24.838 1.00 93.06 72 PHE A O 1
ATOM 561 N N . THR A 1 73 ? -25.167 4.306 23.221 1.00 91.69 73 THR A N 1
ATOM 562 C CA . THR A 1 73 ? -25.564 5.673 22.863 1.00 91.69 73 THR A CA 1
ATOM 563 C C . THR A 1 73 ? -26.215 6.422 24.031 1.00 91.69 73 THR A C 1
ATOM 565 O O . THR A 1 73 ? -25.935 7.601 24.230 1.00 91.69 73 THR A O 1
ATOM 568 N N . ALA A 1 74 ? -27.024 5.756 24.859 1.00 93.12 74 ALA A N 1
ATOM 569 C CA . ALA A 1 74 ? -27.629 6.359 26.050 1.00 93.12 74 ALA A CA 1
ATOM 570 C C . ALA A 1 74 ? -26.621 6.666 27.178 1.00 93.12 74 ALA A C 1
ATOM 572 O O . ALA A 1 74 ? -26.962 7.381 28.122 1.00 93.12 74 ALA A O 1
ATOM 573 N N . ASN A 1 75 ? -25.401 6.132 27.094 1.00 94.88 75 ASN A N 1
ATOM 574 C CA . ASN A 1 75 ? -24.321 6.357 28.056 1.00 94.88 75 ASN A CA 1
ATOM 575 C C . ASN A 1 75 ? -23.217 7.284 27.524 1.00 94.88 75 ASN A C 1
ATOM 577 O O . ASN A 1 75 ? -22.345 7.687 28.295 1.00 94.88 75 ASN A O 1
ATOM 581 N N . ASP A 1 76 ? -23.247 7.639 26.237 1.00 95.81 76 ASP A N 1
ATOM 582 C CA . ASP A 1 76 ? -22.251 8.508 25.610 1.00 95.81 76 ASP A CA 1
ATOM 583 C C . ASP A 1 76 ? -22.517 9.981 25.931 1.00 95.81 76 ASP A C 1
ATOM 585 O O . ASP A 1 76 ? -23.065 10.744 25.133 1.00 95.81 76 ASP A O 1
ATOM 589 N N . LEU A 1 77 ? -22.180 10.360 27.166 1.00 96.25 77 LEU A N 1
ATOM 590 C CA . LEU A 1 77 ? -22.336 11.724 27.639 1.00 96.25 77 LEU A CA 1
ATOM 591 C C . LEU A 1 77 ? -21.428 12.654 26.831 1.00 96.25 77 LEU A C 1
ATOM 593 O O . LEU A 1 77 ? -20.203 12.555 26.888 1.00 96.25 77 LEU A O 1
ATOM 597 N N . MET A 1 78 ? -22.046 13.604 26.145 1.00 95.75 78 MET A N 1
ATOM 598 C CA . MET A 1 78 ? -21.377 14.673 25.428 1.00 95.75 78 MET A CA 1
ATOM 599 C C . MET A 1 78 ? -21.869 16.026 25.915 1.00 95.75 78 MET A C 1
ATOM 601 O O . MET A 1 78 ? -23.033 16.191 26.284 1.00 95.75 78 MET A O 1
ATOM 605 N N . THR A 1 79 ? -20.991 17.018 25.878 1.00 95.12 79 THR A N 1
ATOM 606 C CA . THR A 1 79 ? -21.300 18.380 26.322 1.00 95.12 79 THR A CA 1
ATOM 607 C C . THR A 1 79 ? -20.686 19.415 25.390 1.00 95.12 79 THR A C 1
ATOM 609 O O . THR A 1 79 ? -19.636 19.178 24.793 1.00 95.12 79 THR A O 1
ATOM 612 N N . ALA A 1 80 ? -21.332 20.567 25.267 1.00 93.31 80 ALA A N 1
ATOM 613 C CA . ALA A 1 80 ? -20.858 21.695 24.480 1.00 93.31 80 ALA A CA 1
ATOM 614 C C . ALA A 1 80 ? -21.189 23.003 25.195 1.00 93.31 80 ALA A C 1
ATOM 616 O O . ALA A 1 80 ? -22.247 23.129 25.810 1.00 93.31 80 ALA A O 1
ATOM 617 N N . THR A 1 81 ? -20.318 23.991 25.025 1.00 91.00 81 THR A N 1
ATOM 618 C CA . THR A 1 81 ? -20.563 25.368 25.455 1.00 91.00 81 THR A CA 1
ATOM 619 C C . THR A 1 81 ? -20.319 26.285 24.267 1.00 91.00 81 THR A C 1
ATOM 621 O O . THR A 1 81 ? -19.319 26.126 23.565 1.00 91.00 81 THR A O 1
ATOM 624 N N . ALA A 1 82 ? -21.231 27.221 24.016 1.00 87.62 82 ALA A N 1
ATOM 625 C CA . ALA A 1 82 ? -21.132 28.151 22.896 1.00 87.62 82 ALA A CA 1
ATOM 626 C C . ALA A 1 82 ? -21.652 29.542 23.260 1.00 87.62 82 ALA A C 1
ATOM 628 O O . ALA A 1 82 ? -22.573 29.692 24.061 1.00 87.62 82 ALA A O 1
ATOM 629 N N . LEU A 1 83 ? -21.075 30.557 22.621 1.00 84.31 83 LEU A N 1
ATOM 630 C CA . LEU A 1 83 ? -21.647 31.899 22.562 1.00 84.31 83 LEU A CA 1
ATOM 631 C C . LEU A 1 83 ? -22.464 32.039 21.269 1.00 84.31 83 LEU A C 1
ATOM 633 O O . LEU A 1 83 ? -22.102 31.413 20.265 1.00 84.31 83 LEU A O 1
ATOM 637 N N . PRO A 1 84 ? -23.542 32.841 21.262 1.00 80.88 84 PRO A N 1
ATOM 638 C CA . PRO A 1 84 ? -24.263 33.158 20.036 1.00 80.88 84 PRO A CA 1
ATOM 639 C C . PRO A 1 84 ? -23.333 33.776 18.987 1.00 80.88 84 PRO A C 1
ATOM 641 O O . PRO A 1 84 ? -22.560 34.689 19.279 1.00 80.88 84 PRO A O 1
ATOM 644 N N . SER A 1 85 ? -23.416 33.288 17.753 1.00 74.44 85 SER A N 1
ATOM 645 C CA . SER A 1 85 ? -22.758 33.907 16.607 1.00 74.44 85 SER A CA 1
ATOM 646 C C . SER A 1 85 ? -23.446 35.225 16.261 1.00 74.44 85 SER A C 1
ATOM 648 O O . SER A 1 85 ? -24.668 35.269 16.123 1.00 74.44 85 SER A O 1
ATOM 650 N N . LEU A 1 86 ? -22.650 36.279 16.067 1.00 70.12 86 LEU A N 1
ATOM 651 C CA . LEU A 1 86 ? -23.109 37.605 15.632 1.00 70.12 86 LEU A CA 1
ATOM 652 C C . LEU A 1 86 ? -23.129 37.760 14.100 1.00 70.12 86 LEU A C 1
ATOM 654 O O . LEU A 1 86 ? -23.331 38.860 13.596 1.00 70.12 86 LEU A O 1
ATOM 658 N N . ALA A 1 87 ? -22.869 36.682 13.350 1.00 67.44 87 ALA A N 1
ATOM 659 C CA . ALA A 1 87 ? -22.771 36.728 11.890 1.00 67.44 87 ALA A CA 1
ATOM 660 C C . ALA A 1 87 ? -24.125 36.950 11.185 1.00 67.44 87 ALA A C 1
ATOM 662 O O . ALA A 1 87 ? -24.142 37.398 10.042 1.00 67.44 87 ALA A O 1
ATOM 663 N N . ASP A 1 88 ? -25.240 36.664 11.862 1.00 59.59 88 ASP A N 1
ATOM 664 C CA . ASP A 1 88 ? -26.599 36.941 11.397 1.00 59.59 88 ASP A CA 1
ATOM 665 C C . ASP A 1 88 ? -27.329 37.733 12.493 1.00 59.59 88 ASP A C 1
ATOM 667 O O . ASP A 1 88 ? -27.650 37.200 13.557 1.00 59.59 88 ASP A O 1
ATOM 671 N N . ALA A 1 89 ? -27.510 39.037 12.263 1.00 58.50 89 ALA A N 1
ATOM 672 C CA . ALA A 1 89 ? -28.016 39.983 13.261 1.00 58.50 89 ALA A CA 1
ATOM 673 C C . ALA A 1 89 ? -29.489 39.740 13.645 1.00 58.50 89 ALA A C 1
ATOM 675 O O . ALA A 1 89 ? -29.908 40.164 14.722 1.00 58.50 89 ALA A O 1
ATOM 676 N N . ASP A 1 90 ? -30.246 39.032 12.799 1.00 57.53 90 ASP A N 1
ATOM 677 C CA . ASP A 1 90 ? -31.678 38.777 12.989 1.00 57.53 90 ASP A CA 1
ATOM 678 C C . ASP A 1 90 ? -31.969 37.331 13.441 1.00 57.53 90 ASP A C 1
ATOM 680 O O . ASP A 1 90 ? -33.082 37.020 13.881 1.00 57.53 90 ASP A O 1
ATOM 684 N N . A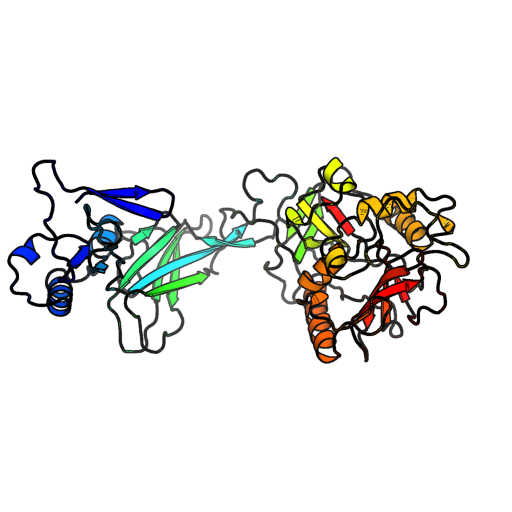RG A 1 91 ? -30.983 36.426 13.337 1.00 60.47 91 ARG A N 1
ATOM 685 C CA . ARG A 1 91 ? -31.095 34.999 13.683 1.00 60.47 91 ARG A CA 1
ATOM 686 C C . ARG A 1 91 ? -29.795 34.491 14.308 1.00 60.47 91 ARG A C 1
ATOM 688 O O . ARG A 1 91 ? -29.013 33.803 13.659 1.00 60.47 91 ARG A O 1
ATOM 695 N N . GLY A 1 92 ? -29.561 34.800 15.583 1.00 68.69 92 GLY A N 1
ATOM 696 C CA . GLY A 1 92 ? -28.406 34.266 16.312 1.00 68.69 92 GLY A CA 1
ATOM 697 C C . GLY A 1 92 ? -28.283 32.744 16.172 1.00 68.69 92 GLY A C 1
ATOM 698 O O . GLY A 1 92 ? -29.236 32.004 16.423 1.00 68.69 92 GLY A O 1
ATOM 699 N N . ALA A 1 93 ? -27.104 32.273 15.765 1.00 76.50 93 ALA A N 1
ATOM 700 C CA . ALA A 1 93 ? -26.804 30.852 15.598 1.00 76.50 93 ALA A CA 1
ATOM 701 C C . ALA A 1 93 ? -25.872 30.361 16.713 1.00 76.50 93 ALA A C 1
ATOM 703 O O . ALA A 1 93 ? -24.881 31.018 17.027 1.00 76.50 93 ALA A O 1
ATOM 704 N N . LEU A 1 94 ? -26.146 29.187 17.287 1.00 79.56 94 LEU A N 1
ATOM 705 C CA . LEU A 1 94 ? -25.244 28.519 18.231 1.00 79.56 94 LEU A CA 1
ATOM 706 C C . LEU A 1 94 ? -24.519 27.370 17.530 1.00 79.56 94 LEU A C 1
ATOM 708 O O . LEU A 1 94 ? -25.144 26.394 17.118 1.00 79.56 94 LEU A O 1
ATOM 712 N N . VAL A 1 95 ? -23.192 27.469 17.429 1.00 81.62 95 VAL A N 1
ATOM 713 C CA . VAL A 1 95 ? -22.341 26.378 16.933 1.00 81.62 95 VAL A CA 1
ATOM 714 C C . VAL A 1 95 ? -21.873 25.546 18.125 1.00 81.62 95 VAL A C 1
ATOM 716 O O . VAL A 1 95 ? -20.998 25.960 18.883 1.00 81.62 95 VAL A O 1
ATOM 719 N N . LEU A 1 96 ? -22.485 24.376 18.311 1.00 85.50 96 LEU A N 1
ATOM 720 C CA . LEU A 1 96 ? -22.234 23.496 19.454 1.00 85.50 96 LEU A CA 1
ATOM 721 C C . LEU A 1 96 ? -21.171 22.444 19.116 1.00 85.50 96 LEU A C 1
ATOM 723 O O . LEU A 1 96 ? -21.457 21.441 18.466 1.00 85.50 96 LEU A O 1
ATOM 727 N N . ASN A 1 97 ? -19.950 22.653 19.607 1.00 88.62 97 ASN A N 1
ATOM 728 C CA . ASN A 1 97 ? -18.856 21.691 19.474 1.00 88.62 97 ASN A CA 1
ATOM 729 C C . ASN A 1 97 ? -18.882 20.695 20.639 1.00 88.62 97 ASN A C 1
ATOM 731 O O . ASN A 1 97 ? -18.251 20.922 21.675 1.00 88.62 97 ASN A O 1
ATOM 735 N N . PHE A 1 98 ? -19.643 19.614 20.481 1.00 92.06 98 PHE A N 1
ATOM 736 C CA . PHE A 1 98 ? -19.752 18.567 21.493 1.00 92.06 98 PHE A CA 1
ATOM 737 C C . PHE A 1 98 ? -18.425 17.834 21.710 1.00 92.06 98 PHE A C 1
ATOM 739 O O . PHE A 1 98 ? -17.728 17.477 20.762 1.00 92.06 98 PHE A O 1
ATOM 746 N N . LYS A 1 99 ? -18.097 17.593 22.981 1.00 94.38 99 LYS A N 1
ATOM 747 C CA . LYS A 1 99 ? -16.983 16.751 23.425 1.00 94.38 99 LYS A CA 1
ATOM 748 C C . LYS A 1 99 ? -17.510 15.593 24.253 1.00 94.38 99 LYS A C 1
ATOM 750 O O . LYS A 1 99 ? -18.429 15.789 25.049 1.00 94.38 99 LYS A O 1
ATOM 755 N N . HIS A 1 100 ? -16.906 14.420 24.091 1.00 96.00 100 HIS A N 1
ATOM 756 C CA . HIS A 1 100 ? -17.240 13.242 24.886 1.00 96.00 100 HIS A CA 1
ATOM 757 C C . HIS A 1 100 ? -16.663 13.366 26.299 1.00 96.00 100 HIS A C 1
ATOM 759 O O . HIS A 1 100 ? -15.487 13.674 26.490 1.00 96.00 100 HIS A O 1
ATOM 765 N N . GLU A 1 101 ? -17.476 13.058 27.302 1.00 96.56 101 GLU A N 1
ATOM 766 C CA . GLU A 1 101 ? -17.092 13.114 28.715 1.00 96.56 101 GLU A CA 1
ATOM 767 C C . GLU A 1 101 ? -16.361 11.868 29.216 1.00 96.56 101 GLU A C 1
ATOM 769 O O . GLU A 1 101 ? -15.852 11.855 30.343 1.00 96.56 101 GLU A O 1
ATOM 774 N N . TYR A 1 102 ? -16.325 10.830 28.387 1.00 97.19 102 TYR A N 1
ATOM 775 C CA . TYR A 1 102 ? -15.710 9.540 28.656 1.00 97.19 102 TYR A CA 1
ATOM 776 C C . TYR A 1 102 ? -14.632 9.233 27.615 1.00 97.19 102 TYR A C 1
ATOM 778 O O . TYR A 1 102 ? -14.550 9.873 26.565 1.00 97.19 102 TYR A O 1
ATOM 786 N N . ALA A 1 103 ? -13.778 8.264 27.929 1.00 97.25 103 ALA A N 1
ATOM 787 C CA . ALA A 1 103 ? -12.885 7.659 26.954 1.00 97.25 103 ALA A CA 1
ATOM 788 C C . ALA A 1 103 ? -13.624 6.540 26.210 1.00 97.25 103 ALA A C 1
ATOM 790 O O . ALA A 1 103 ? -14.446 5.836 26.804 1.00 97.25 103 ALA A O 1
ATOM 791 N N . LEU A 1 104 ? -13.290 6.337 24.940 1.00 97.94 104 LEU A N 1
ATOM 792 C CA . LEU A 1 104 ? -13.786 5.227 24.134 1.00 97.94 104 LEU A CA 1
ATOM 793 C C . LEU A 1 104 ? -12.710 4.145 24.038 1.00 97.94 104 LEU A C 1
ATOM 795 O O . LEU A 1 104 ? -11.591 4.427 23.613 1.00 97.94 104 LEU A O 1
ATOM 799 N N . LEU A 1 105 ? -13.053 2.911 24.397 1.00 98.12 105 LEU A N 1
ATOM 800 C CA . LEU A 1 105 ? -12.219 1.739 24.143 1.00 98.12 105 LEU A CA 1
ATOM 801 C C . LEU A 1 105 ? -12.802 0.966 22.961 1.00 98.12 105 LEU A C 1
ATOM 803 O O . LEU A 1 105 ? -13.992 0.642 22.965 1.00 98.12 105 LEU A O 1
ATOM 807 N N . VAL A 1 106 ? -11.964 0.665 21.972 1.00 98.31 106 VAL A N 1
ATOM 808 C CA . VAL A 1 106 ? -12.327 -0.077 20.761 1.00 98.31 106 VAL A CA 1
ATOM 809 C C . VAL A 1 106 ? -11.457 -1.321 20.650 1.00 98.31 106 VAL A C 1
ATOM 811 O O . VAL A 1 106 ? -10.231 -1.225 20.665 1.00 98.31 106 VAL A O 1
ATOM 814 N N . ILE A 1 107 ? -12.081 -2.483 20.491 1.00 98.38 107 ILE A N 1
ATOM 815 C CA . ILE A 1 107 ? -11.404 -3.713 20.083 1.00 98.38 107 ILE A CA 1
ATOM 816 C C . ILE A 1 107 ? -11.700 -3.982 18.616 1.00 98.38 107 ILE A C 1
ATOM 818 O O . ILE A 1 107 ? -12.859 -3.991 18.189 1.00 98.38 107 ILE A O 1
ATOM 822 N N . LYS A 1 108 ? -10.635 -4.248 17.866 1.00 97.56 108 LYS A N 1
ATOM 823 C CA . LYS A 1 108 ? -10.693 -4.815 16.523 1.00 97.56 108 LYS A CA 1
ATOM 824 C C . LYS A 1 108 ? -10.202 -6.262 16.604 1.00 97.56 108 LYS A C 1
ATOM 826 O O . LYS A 1 108 ? -8.992 -6.467 16.719 1.00 97.56 108 LYS A O 1
ATOM 831 N N . PRO A 1 109 ? -11.096 -7.263 16.617 1.00 95.88 109 PRO A N 1
ATOM 832 C CA . PRO A 1 109 ? -10.671 -8.650 16.494 1.00 95.88 109 PRO A CA 1
ATOM 833 C C . PRO A 1 109 ? -10.195 -8.863 15.053 1.00 95.88 109 PRO A C 1
ATOM 835 O O . PRO A 1 109 ? -10.916 -8.526 14.117 1.00 95.88 109 PRO A O 1
ATOM 838 N N . MET A 1 110 ? -8.970 -9.349 14.863 1.00 94.25 110 MET A N 1
ATOM 839 C CA . MET A 1 110 ? -8.341 -9.465 13.546 1.00 94.25 110 MET A CA 1
ATOM 840 C C . MET A 1 110 ? -7.973 -10.915 13.239 1.00 94.25 110 MET A C 1
ATOM 842 O O . MET A 1 110 ? -7.392 -11.607 14.078 1.00 94.25 110 MET A O 1
ATOM 846 N N . LEU A 1 111 ? -8.229 -11.335 11.999 1.00 92.19 111 LEU A N 1
ATOM 847 C CA . LEU A 1 111 ? -7.808 -12.617 11.441 1.00 92.19 111 LEU A CA 1
ATOM 848 C C . LEU A 1 111 ? -7.015 -12.440 10.152 1.00 92.19 111 LEU A C 1
ATOM 850 O O . LEU A 1 111 ? -7.342 -11.612 9.297 1.00 92.19 111 LEU A O 1
ATOM 854 N N . MET A 1 112 ? -5.987 -13.270 10.001 1.00 90.81 112 MET A N 1
ATOM 855 C CA . MET A 1 112 ? -5.205 -13.347 8.777 1.00 90.81 112 MET A CA 1
ATOM 856 C C . MET A 1 112 ? -6.050 -14.015 7.690 1.00 90.81 112 MET A C 1
ATOM 858 O O . MET A 1 112 ? -6.334 -15.209 7.784 1.00 90.81 112 MET A O 1
ATOM 862 N N . SER A 1 113 ? -6.474 -13.247 6.689 1.00 90.69 113 SER A N 1
ATOM 863 C CA . SER A 1 113 ? -7.533 -13.638 5.750 1.00 90.69 113 SER A CA 1
ATOM 864 C C . SER A 1 113 ? -7.084 -13.518 4.286 1.00 90.69 113 SER A C 1
ATOM 866 O O . SER A 1 113 ? -6.244 -12.662 3.995 1.00 90.69 113 SER A O 1
ATOM 868 N N . PRO A 1 114 ? -7.601 -14.350 3.354 1.00 93.38 114 PRO A N 1
ATOM 869 C CA . PRO A 1 114 ? -7.327 -14.261 1.916 1.00 93.38 114 PRO A CA 1
ATOM 870 C C . PRO A 1 114 ? -7.564 -12.863 1.355 1.00 93.38 114 PRO A C 1
ATOM 872 O O . PRO A 1 114 ? -8.584 -12.245 1.647 1.00 93.38 114 PRO A O 1
ATOM 875 N N . CYS A 1 115 ? -6.645 -12.369 0.530 1.00 95.25 115 CYS A N 1
ATOM 876 C CA . CYS A 1 115 ? -6.856 -11.119 -0.195 1.00 95.25 115 CYS A CA 1
ATOM 877 C C . CYS A 1 115 ? -7.684 -11.356 -1.463 1.00 95.25 115 CYS A C 1
ATOM 879 O O . CYS A 1 115 ? -7.472 -12.337 -2.175 1.00 95.25 115 CYS A O 1
ATOM 881 N N . ILE A 1 116 ? -8.583 -10.425 -1.773 1.00 95.31 116 ILE A N 1
ATOM 882 C CA . ILE A 1 116 ? -9.257 -10.326 -3.073 1.00 95.31 116 ILE A CA 1
ATOM 883 C C . ILE A 1 116 ? -9.139 -8.900 -3.626 1.00 95.31 116 ILE A C 1
ATOM 885 O O . ILE A 1 116 ? -8.985 -7.950 -2.848 1.00 95.31 116 ILE A O 1
ATOM 889 N N . PRO A 1 117 ? -9.180 -8.719 -4.960 1.00 96.00 117 PRO A N 1
ATOM 890 C CA . PRO A 1 117 ? -9.263 -7.390 -5.552 1.00 96.00 117 PRO A CA 1
ATOM 891 C C . PRO A 1 117 ? -10.525 -6.658 -5.069 1.00 96.00 117 PRO A C 1
ATOM 893 O O . PRO A 1 117 ? -11.523 -7.321 -4.770 1.00 96.00 117 PRO A O 1
ATOM 896 N N . PRO A 1 118 ? -10.516 -5.315 -5.012 1.00 95.62 118 PRO A N 1
ATOM 897 C CA . PRO A 1 118 ? -11.724 -4.549 -4.732 1.00 95.62 118 PRO A CA 1
ATOM 898 C C . PRO A 1 118 ? -12.837 -4.874 -5.732 1.00 95.62 118 PRO A C 1
ATOM 900 O O . PRO A 1 118 ? -12.566 -5.165 -6.903 1.00 95.62 118 PRO A O 1
ATOM 903 N N . THR A 1 119 ? -14.090 -4.787 -5.287 1.00 94.19 119 THR A N 1
ATOM 904 C CA . THR A 1 119 ? -15.265 -5.037 -6.131 1.00 94.19 119 THR A CA 1
ATOM 905 C C . THR A 1 119 ? -15.174 -4.287 -7.468 1.00 94.19 119 THR A C 1
ATOM 907 O O . THR A 1 119 ? -14.979 -3.075 -7.514 1.00 94.19 119 THR A O 1
ATOM 910 N N . GLY A 1 120 ? -15.340 -5.023 -8.572 1.00 92.94 120 GLY A N 1
ATOM 911 C CA . GLY A 1 120 ? -15.300 -4.492 -9.941 1.00 92.94 120 GLY A CA 1
ATOM 912 C C . GLY A 1 120 ? -13.924 -4.528 -10.614 1.00 92.94 120 GLY A C 1
ATOM 913 O O . GLY A 1 120 ? -13.848 -4.347 -11.828 1.00 92.94 120 GLY A O 1
ATOM 914 N N . VAL A 1 121 ? -12.846 -4.814 -9.879 1.00 92.69 121 VAL A N 1
ATOM 915 C CA . VAL A 1 121 ? -11.501 -4.955 -10.452 1.00 92.69 121 VAL A CA 1
ATOM 916 C C . VAL A 1 121 ? -11.289 -6.378 -10.970 1.00 92.69 121 VAL A C 1
ATOM 918 O O . VAL A 1 121 ? -11.365 -7.342 -10.213 1.00 92.69 121 VAL A O 1
ATOM 921 N N . THR A 1 122 ? -10.987 -6.512 -12.265 1.00 91.38 122 THR A N 1
ATOM 922 C CA . THR A 1 122 ? -10.763 -7.817 -12.923 1.00 91.38 122 THR A CA 1
ATOM 923 C C . THR A 1 122 ? -9.393 -7.956 -13.587 1.00 91.38 122 THR A C 1
ATOM 925 O O . THR A 1 122 ? -9.093 -9.013 -14.138 1.00 91.38 122 THR A O 1
ATOM 928 N N . ALA A 1 123 ? -8.569 -6.904 -13.578 1.00 91.81 123 ALA A N 1
ATOM 929 C CA . ALA A 1 123 ? -7.269 -6.889 -14.255 1.00 91.81 123 ALA A CA 1
ATOM 930 C C . ALA A 1 123 ? -6.211 -7.782 -13.583 1.00 91.81 123 ALA A C 1
ATOM 932 O O . ALA A 1 123 ? -5.260 -8.212 -14.231 1.00 91.81 123 ALA A O 1
ATOM 933 N N . TYR A 1 124 ? -6.387 -8.084 -12.295 1.00 94.88 124 TYR A N 1
ATOM 934 C CA . TYR A 1 124 ? -5.499 -8.940 -11.516 1.00 94.88 124 TYR A CA 1
ATOM 935 C C . TYR A 1 124 ? -6.283 -9.750 -10.480 1.00 94.88 124 TYR A C 1
ATOM 937 O O . TYR A 1 124 ? -7.402 -9.397 -10.107 1.00 94.88 124 TYR A O 1
ATOM 945 N N . GLY A 1 125 ? -5.678 -10.838 -10.013 1.00 95.38 125 GLY A N 1
ATOM 946 C CA . GLY A 1 125 ? -6.066 -11.557 -8.803 1.00 95.38 125 GLY A CA 1
ATOM 947 C C . GLY A 1 125 ? -5.000 -11.406 -7.720 1.00 95.38 125 GLY A C 1
ATOM 948 O O . GLY A 1 125 ? -3.931 -10.847 -7.956 1.00 95.38 125 GLY A O 1
ATOM 949 N N . TYR A 1 126 ? -5.272 -11.926 -6.530 1.00 95.81 126 TYR A N 1
ATOM 950 C CA . TYR A 1 126 ? -4.246 -12.094 -5.505 1.00 95.81 126 TYR A CA 1
ATOM 951 C C . TYR A 1 126 ? -3.697 -13.516 -5.541 1.00 95.81 126 TYR A C 1
ATOM 953 O O . TYR A 1 126 ? -4.440 -14.462 -5.806 1.00 95.81 126 TYR A O 1
ATOM 961 N N . HIS A 1 127 ? -2.403 -13.645 -5.257 1.00 94.75 127 HIS A N 1
ATOM 962 C CA . HIS A 1 127 ? -1.732 -14.932 -5.112 1.00 94.75 127 HIS A CA 1
ATOM 963 C C . HIS A 1 127 ? -2.463 -15.803 -4.077 1.00 94.75 127 HIS A C 1
ATOM 965 O O . HIS A 1 127 ? -2.981 -15.289 -3.082 1.00 94.75 127 HIS A O 1
ATOM 971 N N . ALA A 1 128 ? -2.476 -17.125 -4.258 1.00 91.50 128 ALA A N 1
ATOM 972 C CA . ALA A 1 128 ? -3.238 -18.037 -3.394 1.00 91.50 128 ALA A CA 1
ATOM 973 C C . ALA A 1 128 ? -2.832 -17.971 -1.909 1.00 91.50 128 ALA A C 1
ATOM 975 O O . ALA A 1 128 ? -3.652 -18.235 -1.028 1.00 91.50 128 ALA A O 1
ATOM 976 N N . GLU A 1 129 ? -1.591 -17.571 -1.628 1.00 92.12 129 GLU A N 1
ATOM 977 C CA . GLU A 1 129 ? -1.039 -17.360 -0.281 1.00 92.12 129 GLU A CA 1
ATOM 978 C C . GLU A 1 129 ? -1.072 -15.897 0.186 1.00 92.12 129 GLU A C 1
ATOM 980 O O . GLU A 1 129 ? -0.640 -15.588 1.296 1.00 92.12 129 GLU A O 1
ATOM 985 N N . ALA A 1 130 ? -1.582 -14.972 -0.629 1.00 94.00 130 ALA A N 1
ATOM 986 C CA . ALA A 1 130 ? -1.734 -13.582 -0.224 1.00 94.00 130 ALA A CA 1
ATOM 987 C C . ALA A 1 130 ? -2.768 -13.488 0.900 1.00 94.00 130 ALA A C 1
ATOM 989 O O . ALA A 1 130 ? -3.940 -13.860 0.748 1.00 94.00 130 ALA A O 1
ATOM 990 N N . ARG A 1 131 ? -2.316 -13.007 2.054 1.00 91.69 131 ARG A N 1
ATOM 991 C CA . ARG A 1 131 ? -3.146 -12.819 3.236 1.00 91.69 131 ARG A CA 1
ATOM 992 C C . ARG A 1 131 ? -2.909 -11.437 3.826 1.00 91.69 131 ARG A C 1
ATOM 994 O O . ARG A 1 131 ? -1.800 -10.910 3.748 1.00 91.69 131 ARG A O 1
ATOM 1001 N N . LYS A 1 132 ? -3.941 -10.877 4.453 1.00 90.56 132 LYS A N 1
ATOM 1002 C CA . LYS A 1 132 ? -3.856 -9.648 5.246 1.00 90.56 132 LYS A CA 1
ATOM 1003 C C . LYS A 1 132 ? -4.766 -9.741 6.465 1.00 90.56 132 LYS A C 1
ATOM 1005 O O . LYS A 1 132 ? -5.774 -10.447 6.446 1.00 90.56 132 LYS A O 1
ATOM 1010 N N . TRP A 1 133 ? -4.412 -9.018 7.523 1.00 90.44 133 TRP A N 1
ATOM 1011 C CA . TRP A 1 133 ? -5.275 -8.854 8.686 1.00 90.44 133 TRP A CA 1
ATOM 1012 C C . TRP A 1 133 ? -6.572 -8.135 8.294 1.00 90.44 133 TRP A C 1
ATOM 1014 O O . TRP A 1 133 ? -6.541 -6.997 7.826 1.00 90.44 133 TRP A O 1
ATOM 1024 N N . GLY A 1 134 ? -7.705 -8.800 8.509 1.00 90.25 134 GLY A N 1
ATOM 1025 C CA . GLY A 1 134 ? -9.046 -8.232 8.385 1.00 90.25 134 GLY A CA 1
ATOM 1026 C C . GLY A 1 134 ? -9.865 -8.458 9.649 1.00 90.25 134 GLY A C 1
ATOM 1027 O O . GLY A 1 134 ? -9.493 -9.277 10.487 1.00 90.25 134 GLY A O 1
ATOM 1028 N N . ILE A 1 135 ? -10.971 -7.722 9.787 1.00 92.38 135 ILE A N 1
ATOM 1029 C CA . ILE A 1 135 ? -11.867 -7.847 10.942 1.00 92.38 135 ILE A CA 1
ATOM 1030 C C . ILE A 1 135 ? -12.469 -9.253 10.984 1.00 92.38 135 ILE A C 1
ATOM 1032 O O . ILE A 1 135 ? -13.118 -9.691 10.033 1.00 92.38 135 ILE A O 1
ATOM 1036 N N . ASP A 1 136 ? -12.293 -9.926 12.116 1.00 92.38 136 ASP A N 1
ATOM 1037 C CA . ASP A 1 136 ? -12.956 -11.184 12.417 1.00 92.38 136 ASP A CA 1
ATOM 1038 C C . ASP A 1 136 ? -14.431 -10.933 12.740 1.00 92.38 136 ASP A C 1
ATOM 1040 O O . ASP A 1 136 ? -14.786 -10.407 13.797 1.00 92.38 136 ASP A O 1
ATOM 1044 N N . ARG A 1 137 ? -15.304 -11.323 11.812 1.00 90.62 137 ARG A N 1
ATOM 1045 C CA . ARG A 1 137 ? -16.761 -11.233 11.975 1.00 90.62 137 ARG A CA 1
ATOM 1046 C C . ARG A 1 137 ? -17.384 -12.505 12.551 1.00 90.62 137 ARG A C 1
ATOM 1048 O O . ARG A 1 137 ? -18.594 -12.535 12.755 1.00 90.62 137 ARG A O 1
ATOM 1055 N N . ASN A 1 138 ? -16.576 -13.518 12.858 1.00 90.75 138 ASN A N 1
ATOM 1056 C CA . ASN A 1 138 ? -17.018 -14.798 13.409 1.00 90.75 138 ASN A CA 1
ATOM 1057 C C . ASN A 1 138 ? -16.915 -14.846 14.940 1.00 90.75 138 ASN A C 1
ATOM 1059 O O . ASN A 1 138 ? -16.938 -15.925 15.531 1.00 90.75 138 ASN A O 1
ATOM 1063 N N . VAL A 1 139 ? -16.818 -13.687 15.598 1.00 92.81 139 VAL A N 1
ATOM 1064 C CA . VAL A 1 139 ? -16.948 -13.595 17.053 1.00 92.81 139 VAL A CA 1
ATOM 1065 C C . VAL A 1 139 ? -18.377 -13.978 17.453 1.00 92.81 139 VAL A C 1
ATOM 1067 O O . VAL A 1 139 ? -19.359 -13.389 16.987 1.00 92.81 139 VAL A O 1
ATOM 1070 N N . VAL A 1 140 ? -18.490 -14.975 18.326 1.00 93.00 140 VAL A N 1
ATOM 1071 C CA . VAL A 1 140 ? -19.752 -15.590 18.752 1.00 93.00 140 VAL A CA 1
ATOM 1072 C C . VAL A 1 140 ? -19.984 -15.407 20.248 1.00 93.00 140 VAL A C 1
ATOM 1074 O O . VAL A 1 140 ? -19.067 -15.113 21.013 1.00 93.00 140 VAL A O 1
ATOM 1077 N N . GLN A 1 141 ? -21.235 -15.585 20.670 1.00 91.81 141 GLN A N 1
ATOM 1078 C CA . GLN A 1 141 ? -21.567 -15.691 22.089 1.00 91.81 141 GLN A CA 1
ATOM 1079 C C . GLN A 1 141 ? -21.042 -17.026 22.631 1.00 91.81 141 GLN A C 1
ATOM 1081 O O . GLN A 1 141 ? -21.188 -18.065 21.981 1.00 91.81 141 GLN A O 1
ATOM 1086 N N . GLY A 1 142 ? -20.438 -17.003 23.820 1.00 77.31 142 GLY A N 1
ATOM 1087 C CA . GLY A 1 142 ? -20.131 -18.223 24.564 1.00 77.31 142 GLY A CA 1
ATOM 1088 C C . GLY A 1 142 ? -21.420 -18.960 24.936 1.00 77.31 142 GLY A C 1
ATOM 1089 O O . GLY A 1 142 ? -22.479 -18.348 25.062 1.00 77.31 142 GLY A O 1
ATOM 1090 N N . GLY A 1 143 ? -21.368 -20.286 25.086 1.00 70.75 143 GLY A N 1
ATOM 1091 C CA . GLY A 1 143 ? -22.554 -21.086 25.404 1.00 70.75 143 GLY A CA 1
ATOM 1092 C C . GLY A 1 143 ? -23.236 -20.626 26.700 1.00 70.75 143 GLY A C 1
ATOM 1093 O O . GLY A 1 143 ? -22.758 -20.939 27.785 1.00 70.75 143 GLY A O 1
ATOM 1094 N N . GLY A 1 144 ? -24.365 -19.918 26.573 1.00 74.38 144 GLY A N 1
ATOM 1095 C CA . GLY A 1 144 ? -25.144 -19.363 27.689 1.00 74.38 144 GLY A CA 1
ATOM 1096 C C . GLY A 1 144 ? -24.909 -17.875 27.982 1.00 74.38 144 GLY A C 1
ATOM 1097 O O . GLY A 1 144 ? -25.610 -17.322 28.829 1.00 74.38 144 GLY A O 1
ATOM 1098 N N . ASP A 1 145 ? -23.980 -17.224 27.281 1.00 83.25 145 ASP A N 1
ATOM 1099 C CA . ASP A 1 145 ? -23.688 -15.800 27.446 1.00 83.25 145 ASP A CA 1
ATOM 1100 C C . ASP A 1 145 ? -24.630 -14.918 26.609 1.00 83.25 145 ASP A C 1
ATOM 1102 O O . ASP A 1 145 ? -24.995 -15.240 25.479 1.00 83.25 145 ASP A O 1
ATOM 1106 N N . ASP A 1 146 ? -24.980 -13.747 27.143 1.00 88.00 146 ASP A N 1
ATOM 1107 C CA . ASP A 1 146 ? -25.720 -12.689 26.439 1.00 88.00 146 ASP A CA 1
ATOM 1108 C C . ASP A 1 146 ? -24.795 -11.725 25.668 1.00 88.00 146 ASP A C 1
ATOM 1110 O O . ASP A 1 146 ? -25.253 -10.744 25.081 1.00 88.00 146 ASP A O 1
ATOM 1114 N N . PHE A 1 147 ? -23.488 -12.002 25.646 1.00 91.62 147 PHE A N 1
ATOM 1115 C CA . PHE A 1 147 ? -22.449 -11.128 25.106 1.00 91.62 147 PHE A CA 1
ATOM 1116 C C . PHE A 1 147 ? -21.459 -11.887 24.226 1.00 91.62 147 PHE A C 1
ATOM 1118 O O . PHE A 1 147 ? -21.227 -13.080 24.396 1.00 91.62 147 PHE A O 1
ATOM 1125 N N . LYS A 1 148 ? -20.844 -11.161 23.293 1.00 95.25 148 LYS A N 1
ATOM 1126 C CA . LYS A 1 148 ? -19.790 -11.682 22.411 1.00 95.25 148 LYS A CA 1
ATOM 1127 C C . LYS A 1 148 ? -18.380 -11.344 22.896 1.00 95.25 148 LYS A C 1
ATOM 1129 O O . LYS A 1 148 ? -17.442 -12.096 22.662 1.00 95.25 148 LYS A O 1
ATOM 1134 N N . MET A 1 149 ? -18.226 -10.204 23.573 1.00 96.31 149 MET A N 1
ATOM 1135 C CA . MET A 1 149 ? -16.929 -9.727 24.039 1.00 96.31 149 MET A CA 1
ATOM 1136 C C . MET A 1 149 ? -17.021 -9.013 25.383 1.00 96.31 149 MET A C 1
ATOM 1138 O O . MET A 1 149 ? -17.942 -8.225 25.623 1.00 96.31 149 MET A O 1
ATOM 1142 N N . LYS A 1 150 ? -16.011 -9.236 26.223 1.00 96.62 150 LYS A N 1
ATOM 1143 C CA . LYS A 1 150 ? -15.698 -8.391 27.374 1.00 96.62 150 LYS A CA 1
ATOM 1144 C C . LYS A 1 150 ? -14.508 -7.493 27.069 1.00 96.62 150 LYS A C 1
ATOM 1146 O O . LYS A 1 150 ? -13.525 -7.945 26.493 1.00 96.62 150 LYS A O 1
ATOM 1151 N N . ILE A 1 151 ? -14.581 -6.243 27.517 1.00 97.50 151 ILE A N 1
ATOM 1152 C CA . ILE A 1 151 ? -13.483 -5.273 27.519 1.00 97.50 151 ILE A CA 1
ATOM 1153 C C . ILE A 1 151 ? -13.309 -4.778 28.953 1.00 97.50 151 ILE A C 1
ATOM 1155 O O . ILE A 1 151 ? -14.239 -4.213 29.531 1.00 97.50 151 ILE A O 1
ATOM 1159 N N . ASN A 1 152 ? -12.132 -4.987 29.545 1.00 95.94 152 ASN A N 1
ATOM 1160 C CA . ASN A 1 152 ? -11.848 -4.683 30.953 1.00 95.94 152 ASN A CA 1
ATOM 1161 C C . ASN A 1 152 ? -12.956 -5.210 31.890 1.00 95.94 152 ASN A C 1
ATOM 1163 O O . ASN A 1 152 ? -13.508 -4.459 32.693 1.00 95.94 152 ASN A O 1
ATOM 1167 N N . ASN A 1 153 ? -13.299 -6.498 31.744 1.00 94.38 153 ASN A N 1
ATOM 1168 C CA . ASN A 1 153 ? -14.326 -7.224 32.512 1.00 94.38 153 ASN A CA 1
ATOM 1169 C C . ASN A 1 153 ? -15.778 -6.745 32.342 1.00 94.38 153 ASN A C 1
ATOM 1171 O O . ASN A 1 153 ? -16.647 -7.156 33.107 1.00 94.38 153 ASN A O 1
ATOM 1175 N N . ARG A 1 154 ? -16.058 -5.909 31.341 1.00 95.19 154 ARG A N 1
ATOM 1176 C CA . ARG A 1 154 ? -17.390 -5.358 31.064 1.00 95.19 154 ARG A CA 1
ATOM 1177 C C . ARG A 1 154 ? -17.877 -5.778 29.689 1.00 95.19 154 ARG A C 1
ATOM 1179 O O . ARG A 1 154 ? -17.069 -5.851 28.763 1.00 95.19 154 ARG A O 1
ATOM 1186 N N . LYS A 1 155 ? -19.170 -6.046 29.528 1.00 95.50 155 LYS A N 1
ATOM 1187 C CA . LYS A 1 155 ? -19.717 -6.544 28.260 1.00 95.50 155 LYS A CA 1
ATOM 1188 C C . LYS A 1 155 ? -19.802 -5.417 27.227 1.00 95.50 155 LYS A C 1
ATOM 1190 O O . LYS A 1 155 ? -20.349 -4.348 27.506 1.00 95.50 155 LYS A O 1
ATOM 1195 N N . ALA A 1 156 ? -19.247 -5.656 26.044 1.00 96.69 156 ALA A N 1
ATOM 1196 C CA . ALA A 1 156 ? -19.089 -4.648 25.002 1.00 96.69 156 ALA A CA 1
ATOM 1197 C C . ALA A 1 156 ? -20.210 -4.677 23.958 1.00 96.69 156 ALA A C 1
ATOM 1199 O O . ALA A 1 156 ? -20.860 -5.702 23.746 1.00 96.69 156 ALA A O 1
ATOM 1200 N N . SER A 1 157 ? -20.376 -3.545 23.278 1.00 95.75 157 SER A N 1
ATOM 1201 C CA . SER A 1 157 ? -21.316 -3.372 22.172 1.00 95.75 157 SER A CA 1
ATOM 1202 C C . SER A 1 157 ? -20.668 -3.780 20.853 1.00 95.75 157 SER A C 1
ATOM 1204 O O . SER A 1 157 ? -19.585 -3.280 20.546 1.00 95.75 157 SER A O 1
ATOM 1206 N N . GLU A 1 158 ? -21.317 -4.636 20.064 1.00 95.75 158 GLU A N 1
ATOM 1207 C CA . GLU A 1 158 ? -20.912 -4.916 18.681 1.00 95.75 158 GLU A CA 1
ATOM 1208 C C . GLU A 1 158 ? -21.372 -3.787 17.749 1.00 95.75 158 GLU A C 1
ATOM 1210 O O . GLU A 1 158 ? -22.513 -3.326 17.810 1.00 95.75 158 GLU A O 1
ATOM 1215 N N . MET A 1 159 ? -20.483 -3.353 16.862 1.00 94.62 159 MET A N 1
ATOM 1216 C CA . MET A 1 159 ? -20.743 -2.305 15.878 1.00 94.62 159 MET A CA 1
ATOM 1217 C C . MET A 1 159 ? -20.828 -2.888 14.465 1.00 94.62 159 MET A C 1
ATOM 1219 O O . MET A 1 159 ? -20.282 -3.947 14.171 1.00 94.62 159 MET A O 1
ATOM 1223 N N . SER A 1 160 ? -21.479 -2.172 13.544 1.00 93.06 160 SER A N 1
ATOM 1224 C CA . SER A 1 160 ? -21.682 -2.624 12.153 1.00 93.06 160 SER A CA 1
ATOM 1225 C C . SER A 1 160 ? -20.385 -2.797 11.346 1.00 93.06 160 SER A C 1
ATOM 1227 O O . SER A 1 160 ? -20.353 -3.513 10.341 1.00 93.06 160 SER A O 1
ATOM 1229 N N . ASP A 1 161 ? -19.308 -2.139 11.771 1.00 92.56 161 ASP A N 1
ATOM 1230 C CA . ASP A 1 161 ? -17.966 -2.306 11.209 1.00 92.56 161 ASP A CA 1
ATOM 1231 C C . ASP A 1 161 ? -17.262 -3.587 11.706 1.00 92.56 161 ASP A C 1
ATOM 1233 O O . ASP A 1 161 ? -16.223 -3.955 11.164 1.00 92.56 161 ASP A O 1
ATOM 1237 N N . GLY A 1 162 ? -17.864 -4.309 12.658 1.00 93.94 162 GLY A N 1
ATOM 1238 C CA . GLY A 1 162 ? -17.331 -5.512 13.301 1.00 93.94 162 GLY A CA 1
ATOM 1239 C C . GLY A 1 162 ? -16.411 -5.222 14.492 1.00 93.94 162 GLY A C 1
ATOM 1240 O O . GLY A 1 162 ? -15.800 -6.140 15.035 1.00 93.94 162 GLY A O 1
ATOM 1241 N N . THR A 1 163 ? -16.300 -3.957 14.914 1.00 97.12 163 THR A N 1
ATOM 1242 C CA . THR A 1 163 ? -15.583 -3.583 16.140 1.00 97.12 163 THR A CA 1
ATOM 1243 C C . THR A 1 163 ? -16.454 -3.741 17.377 1.00 97.12 163 THR A C 1
ATOM 1245 O O . THR A 1 163 ? -17.683 -3.738 17.305 1.00 97.12 163 THR A O 1
ATOM 1248 N N . TYR A 1 164 ? -15.801 -3.828 18.533 1.00 97.81 164 TYR A N 1
ATOM 1249 C CA . TYR A 1 164 ? -16.464 -3.895 19.829 1.00 97.81 164 TYR A CA 1
ATOM 1250 C C . TYR A 1 164 ? -16.061 -2.714 20.684 1.00 97.81 164 TYR A C 1
ATOM 1252 O O . TYR A 1 164 ? -14.882 -2.362 20.746 1.00 97.81 164 TYR A O 1
ATOM 1260 N N . ARG A 1 165 ? -17.039 -2.072 21.320 1.00 97.69 165 ARG A N 1
ATOM 1261 C CA . ARG A 1 165 ? -16.819 -0.775 21.959 1.00 97.69 165 ARG A CA 1
ATOM 1262 C C . ARG A 1 165 ? -17.410 -0.705 23.355 1.00 97.69 165 ARG A C 1
ATOM 1264 O O . ARG A 1 165 ? -18.482 -1.247 23.624 1.00 97.69 165 ARG A O 1
ATOM 1271 N N . ILE A 1 166 ? -16.711 0.013 24.228 1.00 97.50 166 ILE A N 1
ATOM 1272 C CA . ILE A 1 166 ? -17.213 0.408 25.542 1.00 97.50 166 ILE A CA 1
ATOM 1273 C C . ILE A 1 166 ? -16.689 1.795 25.911 1.00 97.50 166 ILE A C 1
ATOM 1275 O O . ILE A 1 166 ? -15.569 2.164 25.557 1.00 97.50 166 ILE A O 1
ATOM 1279 N N . LEU A 1 167 ? -17.482 2.557 26.656 1.00 98.00 167 LEU A N 1
ATOM 1280 C CA . LEU A 1 167 ? -17.028 3.801 27.267 1.00 98.00 167 LEU A CA 1
ATOM 1281 C C . LEU A 1 167 ? -16.360 3.509 28.613 1.00 98.00 167 LEU A C 1
ATOM 1283 O O . LEU A 1 167 ? -16.670 2.530 29.298 1.00 98.00 167 LEU A O 1
ATOM 1287 N N . THR A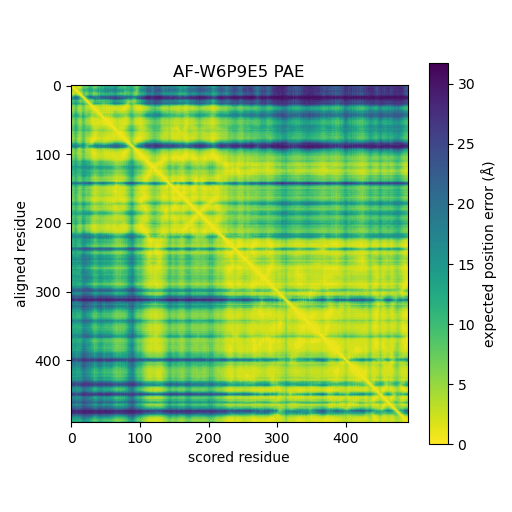 1 168 ? -15.434 4.354 29.036 1.00 96.12 168 THR A N 1
ATOM 1288 C CA . THR A 1 168 ? -14.844 4.277 30.373 1.00 96.12 168 THR A CA 1
ATOM 1289 C C . THR A 1 168 ? -14.619 5.660 30.951 1.00 96.12 168 THR A C 1
ATOM 1291 O O . THR A 1 168 ? -14.385 6.629 30.229 1.00 96.12 168 THR A O 1
ATOM 1294 N N . GLN A 1 169 ? -14.674 5.753 32.277 1.00 94.88 169 GLN A N 1
ATOM 1295 C CA . GLN A 1 169 ? -14.221 6.955 32.960 1.00 94.88 169 GLN A CA 1
ATOM 1296 C C . GLN A 1 169 ? -12.735 7.184 32.687 1.00 94.88 169 GLN A C 1
ATOM 1298 O O . GLN A 1 169 ? -11.977 6.232 32.472 1.00 94.88 169 GLN A O 1
ATOM 1303 N N . ALA A 1 170 ? -12.340 8.457 32.707 1.00 93.50 170 ALA A N 1
ATOM 1304 C CA . ALA A 1 170 ? -10.936 8.812 32.692 1.00 93.50 170 ALA A CA 1
ATOM 1305 C C . ALA A 1 170 ? -10.240 8.227 33.929 1.00 93.50 170 ALA A C 1
ATOM 1307 O O . ALA A 1 170 ? -10.815 8.188 35.020 1.00 93.50 170 ALA A O 1
ATOM 1308 N N . THR A 1 171 ? -9.006 7.779 33.754 1.00 94.25 171 THR A N 1
ATOM 1309 C CA . THR A 1 171 ? -8.158 7.268 34.828 1.00 94.25 171 THR A CA 1
ATOM 1310 C C . THR A 1 171 ? -6.918 8.148 34.958 1.00 94.25 171 THR A C 1
ATOM 1312 O O . THR A 1 171 ? -6.549 8.876 34.040 1.00 94.25 171 THR A O 1
ATOM 1315 N N . ASN A 1 172 ? -6.299 8.126 36.136 1.00 90.75 172 ASN A N 1
ATOM 1316 C CA . ASN A 1 172 ? -5.116 8.924 36.484 1.00 90.75 172 ASN A CA 1
ATOM 1317 C C . ASN A 1 172 ? -3.890 8.053 36.812 1.00 90.75 172 ASN A C 1
ATOM 1319 O O . ASN A 1 172 ? -2.858 8.553 37.256 1.00 90.75 172 ASN A O 1
ATOM 1323 N N . THR A 1 173 ? -4.006 6.744 36.597 1.00 92.12 173 THR A N 1
ATOM 1324 C CA . THR A 1 173 ? -2.953 5.748 36.785 1.00 92.12 173 THR A CA 1
ATOM 1325 C C . THR A 1 173 ? -2.824 4.894 35.531 1.00 92.12 173 THR A C 1
ATOM 1327 O O . THR A 1 173 ? -3.754 4.794 34.724 1.00 92.12 173 THR A O 1
ATOM 1330 N N . GLY A 1 174 ? -1.647 4.284 35.353 1.00 93.25 174 GLY A N 1
ATOM 1331 C CA . GLY A 1 174 ? -1.363 3.426 34.204 1.00 93.25 174 GLY A CA 1
ATOM 1332 C C . GLY A 1 174 ? -2.478 2.404 33.977 1.00 93.25 174 GLY A C 1
ATOM 1333 O O . GLY A 1 174 ? -2.864 1.691 34.899 1.00 93.25 174 GLY A O 1
ATOM 1334 N N . SER A 1 175 ? -3.020 2.376 32.762 1.00 96.19 175 SER A N 1
ATOM 1335 C CA . SER A 1 175 ? -4.168 1.539 32.391 1.00 96.19 175 SER A CA 1
ATOM 1336 C C . SER A 1 175 ? -3.869 0.770 31.108 1.00 96.19 175 SER A C 1
ATOM 1338 O O . SER A 1 175 ? -3.073 1.222 30.294 1.00 96.19 175 SER A O 1
ATOM 1340 N N . SER A 1 176 ? -4.510 -0.373 30.896 1.00 96.94 176 SER A N 1
ATOM 1341 C CA . SER A 1 176 ? -4.442 -1.121 29.637 1.00 96.94 176 SER A CA 1
ATOM 1342 C C . SER A 1 176 ? -5.841 -1.525 29.185 1.00 96.94 176 SER A C 1
ATOM 1344 O O . SER A 1 176 ? -6.804 -1.508 29.960 1.00 96.94 176 SER A O 1
ATOM 1346 N N . ILE A 1 177 ? -5.958 -1.851 27.901 1.00 98.00 177 ILE A N 1
ATOM 1347 C CA . ILE A 1 177 ? -7.160 -2.475 27.354 1.00 98.00 177 ILE A CA 1
ATOM 1348 C C . ILE A 1 177 ? -6.936 -3.984 27.391 1.00 98.00 177 ILE A C 1
ATOM 1350 O O . ILE A 1 177 ? -6.005 -4.477 26.763 1.00 98.00 177 ILE A O 1
ATOM 1354 N N . GLY A 1 178 ? -7.765 -4.701 28.132 1.00 97.75 178 GLY A N 1
ATOM 1355 C CA . GLY A 1 178 ? -7.872 -6.152 28.113 1.00 97.75 178 GLY A CA 1
ATOM 1356 C C . GLY A 1 178 ? -9.192 -6.569 27.480 1.00 97.75 178 GLY A C 1
ATOM 1357 O O . GLY A 1 178 ? -10.208 -5.894 27.665 1.00 97.75 178 GLY A O 1
ATOM 1358 N N . CYS A 1 179 ? -9.194 -7.674 26.746 1.00 97.31 179 CYS A N 1
ATOM 1359 C CA . CYS A 1 179 ? -10.411 -8.241 26.186 1.00 97.31 179 CYS A CA 1
ATOM 1360 C C . CYS A 1 179 ? -10.446 -9.765 26.254 1.00 97.31 179 CYS A C 1
ATOM 1362 O O . CYS A 1 179 ? -9.411 -10.432 26.208 1.00 97.31 179 CYS A O 1
ATOM 1364 N N . GLU A 1 180 ? -11.666 -10.288 26.282 1.00 95.81 180 GLU A N 1
ATOM 1365 C CA . GLU A 1 180 ? -11.981 -11.712 26.221 1.00 95.81 180 GLU A CA 1
ATOM 1366 C C . GLU A 1 180 ? -13.136 -11.916 25.239 1.00 95.81 180 GLU A C 1
ATOM 1368 O O . GLU A 1 180 ? -14.161 -11.233 25.337 1.00 95.81 180 GLU A O 1
ATOM 1373 N N . TYR A 1 181 ? -12.978 -12.835 24.292 1.00 95.19 181 TYR A N 1
ATOM 1374 C CA . TYR A 1 181 ? -14.032 -13.227 23.355 1.00 95.19 181 TYR A CA 1
ATOM 1375 C C . TYR A 1 181 ? -13.817 -14.657 22.854 1.00 95.19 181 TYR A C 1
ATOM 1377 O O . TYR A 1 181 ? -12.767 -15.255 23.081 1.00 95.19 181 TYR A O 1
ATOM 1385 N N . THR A 1 182 ? -14.816 -15.210 22.169 1.00 93.56 182 THR A N 1
ATOM 1386 C CA . THR A 1 182 ? -14.703 -16.493 21.462 1.00 93.56 182 THR A CA 1
ATOM 1387 C C . THR A 1 182 ? -15.020 -16.278 19.988 1.00 93.56 182 THR A C 1
ATOM 1389 O O . THR A 1 182 ? -16.002 -15.616 19.659 1.00 93.56 182 THR A O 1
ATOM 1392 N N . THR A 1 183 ? -14.196 -16.825 19.100 1.00 91.69 183 THR A N 1
ATOM 1393 C CA . THR A 1 183 ? -14.461 -16.875 17.653 1.00 91.69 183 THR A CA 1
ATOM 1394 C C . THR A 1 183 ? -14.731 -18.311 17.219 1.00 91.69 183 THR A C 1
ATOM 1396 O O . THR A 1 183 ? -14.295 -19.243 17.893 1.00 91.69 183 THR A O 1
ATOM 1399 N N . TYR A 1 184 ? -15.483 -18.507 16.138 1.00 87.94 184 TYR A N 1
ATOM 1400 C CA . TYR A 1 184 ? -15.858 -19.833 15.643 1.00 87.94 184 TYR A CA 1
ATOM 1401 C C . TYR A 1 184 ? -15.180 -20.173 14.317 1.00 87.94 184 TYR A C 1
ATOM 1403 O O . TYR A 1 184 ? -15.320 -19.438 13.336 1.00 87.94 184 TYR A O 1
ATOM 1411 N N . ASP A 1 185 ? -14.477 -21.297 14.288 1.00 87.00 185 ASP A N 1
ATOM 1412 C CA . ASP A 1 185 ? -13.859 -21.905 13.115 1.00 87.00 185 ASP A CA 1
ATOM 1413 C C . ASP A 1 185 ? -14.567 -23.217 12.754 1.00 87.00 185 ASP A C 1
ATOM 1415 O O . ASP A 1 185 ? -14.931 -23.981 13.645 1.00 87.00 185 ASP A O 1
ATOM 1419 N N . ASP A 1 186 ? -14.761 -23.483 11.461 1.00 82.81 186 ASP A N 1
ATOM 1420 C CA . ASP A 1 186 ? -15.461 -24.693 11.011 1.00 82.81 186 ASP A CA 1
ATOM 1421 C C . ASP A 1 186 ? -14.674 -25.973 11.351 1.00 82.81 186 ASP A C 1
ATOM 1423 O O . ASP A 1 186 ? -15.278 -26.996 11.681 1.00 82.81 186 ASP A O 1
ATOM 1427 N N . ASP A 1 187 ? -13.337 -25.909 11.334 1.00 84.69 187 ASP A N 1
ATOM 1428 C CA . ASP A 1 187 ? -12.455 -27.052 11.581 1.00 84.69 187 ASP A CA 1
ATOM 1429 C C . ASP A 1 187 ? -12.075 -27.174 13.065 1.00 84.69 187 ASP A C 1
ATOM 1431 O O . ASP A 1 187 ? -12.002 -28.280 13.610 1.00 84.69 187 ASP A O 1
ATOM 1435 N N . LEU A 1 188 ? -11.825 -26.044 13.738 1.00 85.06 188 LEU A N 1
ATOM 1436 C CA . LEU A 1 188 ? -11.377 -26.012 15.141 1.00 85.06 188 LEU A CA 1
ATOM 1437 C C . LEU A 1 188 ? -12.519 -25.831 16.153 1.00 85.06 188 LEU A C 1
ATOM 1439 O O . LEU A 1 188 ? -12.321 -26.042 17.352 1.00 85.06 188 LEU A O 1
ATOM 1443 N N . GLY A 1 189 ? -13.714 -25.451 15.702 1.00 88.75 189 GLY A N 1
ATOM 1444 C CA . GLY A 1 189 ? -14.841 -25.115 16.564 1.00 88.75 189 GLY A CA 1
ATOM 1445 C C . GLY A 1 189 ? -14.649 -23.782 17.295 1.00 88.75 189 GLY A C 1
ATOM 1446 O O . GLY A 1 189 ? -14.275 -22.769 16.707 1.00 88.75 189 GLY A O 1
ATOM 1447 N N . LEU A 1 190 ? -14.959 -23.755 18.594 1.00 90.19 190 LEU A N 1
ATOM 1448 C CA . LEU A 1 190 ? -14.850 -22.546 19.416 1.00 90.19 190 LEU A CA 1
ATOM 1449 C C . LEU A 1 190 ? -13.393 -22.264 19.809 1.00 90.19 190 LEU A C 1
ATOM 1451 O O . LEU A 1 190 ? -12.754 -23.060 20.496 1.00 90.19 190 LEU A O 1
ATOM 1455 N N . CYS A 1 191 ? -12.912 -21.079 19.450 1.00 90.69 191 CYS A N 1
ATOM 1456 C CA . CYS A 1 191 ? -11.559 -20.594 19.695 1.00 90.69 191 CYS A CA 1
ATOM 1457 C C . CYS A 1 191 ? -11.597 -19.408 20.678 1.00 90.69 191 CYS A C 1
ATOM 1459 O O . CYS A 1 191 ? -11.876 -18.278 20.263 1.00 90.69 191 CYS A O 1
ATOM 1461 N N . PRO A 1 192 ? -11.346 -19.627 21.982 1.00 92.25 192 PRO A N 1
ATOM 1462 C CA . PRO A 1 192 ? -11.291 -18.544 22.959 1.00 92.25 192 PRO A CA 1
ATOM 1463 C C . PRO A 1 192 ? -10.042 -17.678 22.754 1.00 92.25 192 PRO A C 1
ATOM 1465 O O . PRO A 1 192 ? -8.952 -18.183 22.477 1.00 92.25 192 PRO A O 1
ATOM 1468 N N . VAL A 1 193 ? -10.195 -16.367 22.926 1.00 93.88 193 VAL A N 1
ATOM 1469 C CA . VAL A 1 193 ? -9.127 -15.373 22.796 1.00 93.88 193 VAL A CA 1
ATOM 1470 C C . VAL A 1 193 ? -9.134 -14.450 24.009 1.00 93.88 193 VAL A C 1
ATOM 1472 O O . VAL A 1 193 ? -10.154 -13.854 24.355 1.00 93.88 193 VAL A O 1
ATOM 1475 N N . THR A 1 194 ? -7.958 -14.280 24.610 1.00 95.31 194 THR A N 1
ATOM 1476 C CA . THR A 1 194 ? -7.692 -13.270 25.635 1.00 95.31 194 THR A CA 1
ATOM 1477 C C . THR A 1 194 ? -6.493 -12.447 25.199 1.00 95.31 194 THR A C 1
ATOM 1479 O O . THR A 1 194 ? -5.471 -13.001 24.794 1.00 95.31 194 THR A O 1
ATOM 1482 N N . ALA A 1 195 ? -6.604 -11.126 25.278 1.00 96.56 195 ALA A N 1
ATOM 1483 C CA . ALA A 1 195 ? -5.518 -10.225 24.916 1.00 96.56 195 ALA A CA 1
ATOM 1484 C C . ALA A 1 195 ? -5.484 -9.015 25.842 1.00 96.56 195 ALA A C 1
ATOM 1486 O O . ALA A 1 195 ? -6.524 -8.537 26.292 1.00 96.56 195 ALA A O 1
ATOM 1487 N N . THR A 1 196 ? -4.280 -8.500 26.076 1.00 97.25 196 THR A N 1
ATOM 1488 C CA . THR A 1 196 ? -4.049 -7.268 26.830 1.00 97.25 196 THR A CA 1
ATOM 1489 C C . THR A 1 196 ? -3.076 -6.402 26.051 1.00 97.25 196 THR A C 1
ATOM 1491 O O . THR A 1 196 ? -1.979 -6.840 25.712 1.00 97.25 196 THR A O 1
ATOM 1494 N N . GLY A 1 197 ? -3.491 -5.176 25.750 1.00 96.25 197 GLY A N 1
ATOM 1495 C CA . GLY A 1 197 ? -2.663 -4.183 25.084 1.00 96.25 197 GLY A CA 1
ATOM 1496 C C . GLY A 1 197 ? -1.597 -3.585 25.998 1.00 96.25 197 GLY A C 1
ATOM 1497 O O . GLY A 1 197 ? -1.610 -3.754 27.220 1.00 96.25 197 GLY A O 1
ATOM 1498 N N . SER A 1 198 ? -0.691 -2.826 25.388 1.00 95.94 198 SER A N 1
ATOM 1499 C CA . SER A 1 198 ? 0.334 -2.061 26.097 1.00 95.94 198 SER A CA 1
ATOM 1500 C C . SER A 1 198 ? -0.267 -1.099 27.125 1.00 95.94 198 SER A C 1
ATOM 1502 O O . SER A 1 198 ? -1.365 -0.566 26.947 1.00 95.94 198 SER A O 1
ATOM 1504 N N . ALA A 1 199 ? 0.483 -0.845 28.197 1.00 95.00 199 ALA A N 1
ATOM 1505 C CA . ALA A 1 199 ? 0.087 0.122 29.210 1.00 95.00 199 ALA A CA 1
ATOM 1506 C C . ALA A 1 199 ? 0.113 1.556 28.654 1.00 95.00 199 ALA A C 1
ATOM 1508 O O . ALA A 1 199 ? 1.082 1.991 28.033 1.00 95.00 199 ALA A O 1
ATOM 1509 N N . ILE A 1 200 ? -0.944 2.305 28.942 1.00 95.69 200 ILE A N 1
ATOM 1510 C CA . ILE A 1 200 ? -1.094 3.728 28.665 1.00 95.69 200 ILE A CA 1
ATOM 1511 C C . ILE A 1 200 ? -0.648 4.479 29.914 1.00 95.69 200 ILE A C 1
ATOM 1513 O O . ILE A 1 200 ? -1.330 4.476 30.946 1.00 95.69 200 ILE A O 1
ATOM 1517 N N . SER A 1 201 ? 0.526 5.103 29.823 1.00 93.88 201 SER A N 1
ATOM 1518 C CA . SER A 1 201 ? 1.065 5.934 30.898 1.00 93.88 201 SER A CA 1
ATOM 1519 C C . SER A 1 201 ? 0.126 7.112 31.172 1.00 93.88 201 SER A C 1
ATOM 1521 O O . SER A 1 201 ? -0.277 7.812 30.247 1.00 93.88 201 SER A O 1
ATOM 1523 N N . GLY A 1 202 ? -0.252 7.308 32.436 1.00 93.12 202 GLY A N 1
ATOM 1524 C CA . GLY A 1 202 ? -1.205 8.346 32.851 1.00 93.12 202 GLY A CA 1
ATOM 1525 C C . GLY A 1 202 ? -2.686 7.972 32.721 1.00 93.12 202 GLY A C 1
ATOM 1526 O O . GLY A 1 202 ? -3.524 8.728 33.202 1.00 93.12 202 GLY A O 1
ATOM 1527 N N . GLY A 1 203 ? -3.012 6.806 32.153 1.00 96.38 203 GLY A N 1
ATOM 1528 C CA . GLY A 1 203 ? -4.384 6.302 32.088 1.00 96.38 203 GLY A CA 1
ATOM 1529 C C . GLY A 1 203 ? -5.218 6.833 30.919 1.00 96.38 203 GLY A C 1
ATOM 1530 O O . GLY A 1 203 ? -4.741 7.577 30.060 1.00 96.38 203 GLY A O 1
ATOM 1531 N N . PHE A 1 204 ? -6.481 6.412 30.869 1.00 97.38 204 PHE A N 1
ATOM 1532 C CA . PHE A 1 204 ? -7.443 6.815 29.848 1.00 97.38 204 PHE A CA 1
ATOM 1533 C C . PHE A 1 204 ? -7.901 8.259 30.063 1.00 97.38 204 PHE A C 1
ATOM 1535 O O . PHE A 1 204 ? -8.212 8.651 31.183 1.00 97.38 204 PHE A O 1
ATOM 1542 N N . GLN A 1 205 ? -8.014 9.033 28.988 1.00 96.94 205 GLN A N 1
ATOM 1543 C CA . GLN A 1 205 ? -8.467 10.423 29.026 1.00 96.94 205 GLN A CA 1
ATOM 1544 C C . GLN A 1 205 ? -9.855 10.570 28.398 1.00 96.94 205 GLN A C 1
ATOM 1546 O O . GLN A 1 205 ? -10.171 9.913 27.407 1.00 96.94 205 GLN A O 1
ATOM 1551 N N . ALA A 1 206 ? -10.684 11.454 28.959 1.00 95.88 206 ALA A N 1
ATOM 1552 C CA . ALA A 1 206 ? -11.961 11.812 28.345 1.00 95.88 206 ALA A CA 1
ATOM 1553 C C . ALA A 1 206 ? -11.744 12.395 26.938 1.00 95.88 206 ALA A C 1
ATOM 1555 O O . ALA A 1 206 ? -10.671 12.925 26.634 1.00 95.88 206 ALA A O 1
ATOM 1556 N N . ASN A 1 207 ? -12.755 12.293 26.075 1.00 96.81 207 ASN A N 1
ATOM 1557 C CA . ASN A 1 207 ? -12.687 12.771 24.693 1.00 96.81 207 ASN A CA 1
ATOM 1558 C C . ASN A 1 207 ? -11.538 12.141 23.877 1.00 96.81 207 ASN A C 1
ATOM 1560 O O . ASN A 1 207 ? -11.009 12.761 22.957 1.00 96.81 207 ASN A O 1
ATOM 1564 N N . THR A 1 208 ? -11.131 10.919 24.236 1.00 97.19 208 THR A N 1
ATOM 1565 C CA . THR A 1 208 ? -10.046 10.182 23.578 1.00 97.19 208 THR A CA 1
ATOM 1566 C C . THR A 1 208 ? -10.498 8.768 23.235 1.00 97.19 208 THR A C 1
ATOM 1568 O O . THR A 1 208 ? -11.153 8.098 24.036 1.00 97.19 208 THR A O 1
ATOM 1571 N N . CYS A 1 209 ? -10.134 8.311 22.037 1.00 97.50 209 CYS A N 1
ATOM 1572 C CA . CYS A 1 209 ? -10.361 6.949 21.569 1.00 97.50 209 CYS A CA 1
ATOM 1573 C C . CYS A 1 209 ? -9.067 6.138 21.678 1.00 97.50 209 CYS A C 1
ATOM 1575 O O . CYS A 1 209 ? -8.029 6.549 21.159 1.00 97.50 209 CYS A O 1
ATOM 1577 N N . TYR A 1 210 ? -9.145 4.974 22.316 1.00 97.94 210 TYR A N 1
ATOM 1578 C CA . TYR A 1 210 ? -8.061 4.006 22.401 1.00 97.94 210 TYR A CA 1
ATOM 1579 C C . TYR A 1 210 ? -8.480 2.723 21.692 1.00 97.94 210 TYR A C 1
ATOM 1581 O O . TYR A 1 210 ? -9.525 2.149 21.995 1.00 97.94 210 TYR A O 1
ATOM 1589 N N . THR A 1 211 ? -7.659 2.269 20.747 1.00 98.19 211 THR A N 1
ATOM 1590 C CA . THR A 1 211 ? -7.929 1.066 19.952 1.00 98.19 211 THR A CA 1
ATOM 1591 C C . THR A 1 211 ? -6.907 -0.018 20.270 1.00 98.19 211 THR A C 1
ATOM 1593 O O . THR A 1 211 ? -5.708 0.253 20.276 1.00 98.19 211 THR A O 1
ATOM 1596 N N . LEU A 1 212 ? -7.382 -1.241 20.500 1.00 98.19 212 LEU A N 1
ATOM 1597 C CA . LEU A 1 212 ? -6.564 -2.449 20.542 1.00 98.19 212 LEU A CA 1
ATOM 1598 C C . LEU A 1 212 ? -6.927 -3.339 19.350 1.00 98.19 212 LEU A C 1
ATOM 1600 O O . LEU A 1 212 ? -8.063 -3.802 19.227 1.00 98.19 212 LEU A O 1
ATOM 1604 N N . GLU A 1 213 ? -5.948 -3.581 18.482 1.00 97.19 213 GLU A N 1
ATOM 1605 C CA . GLU A 1 213 ? -6.046 -4.580 17.417 1.00 97.19 213 GLU A CA 1
ATOM 1606 C C . GLU A 1 213 ? -5.556 -5.922 17.956 1.00 97.19 213 GLU A C 1
ATOM 1608 O O . GLU A 1 213 ? -4.428 -6.039 18.437 1.00 97.19 213 GLU A O 1
ATOM 1613 N N . VAL A 1 214 ? -6.427 -6.929 17.931 1.00 96.44 214 VAL A N 1
ATOM 1614 C CA . VAL A 1 214 ? -6.142 -8.258 18.475 1.00 96.44 214 VAL A CA 1
ATOM 1615 C C . VAL A 1 214 ? -5.907 -9.211 17.320 1.00 96.44 214 VAL A C 1
ATOM 1617 O O . VAL A 1 214 ? -6.853 -9.682 16.698 1.00 96.44 214 VAL A O 1
ATOM 1620 N N . HIS A 1 215 ? -4.640 -9.492 17.038 1.00 93.06 215 HIS A N 1
ATOM 1621 C CA . HIS A 1 215 ? -4.226 -10.420 15.990 1.00 93.06 215 HIS A CA 1
ATOM 1622 C C . HIS A 1 215 ? -4.361 -11.862 16.486 1.00 93.06 215 HIS A C 1
ATOM 1624 O O . HIS A 1 215 ? -3.484 -12.375 17.182 1.00 93.06 215 HIS A O 1
ATOM 1630 N N . CYS A 1 216 ? -5.479 -12.509 16.160 1.00 88.50 216 CYS A N 1
ATOM 1631 C CA . CYS A 1 216 ? -5.708 -13.904 16.511 1.00 88.50 216 CYS A CA 1
ATOM 1632 C C . CYS A 1 216 ? -4.816 -14.805 15.641 1.00 88.50 216 CYS A C 1
ATOM 1634 O O . CYS A 1 216 ? -4.922 -14.808 14.416 1.00 88.50 216 CYS A O 1
ATOM 1636 N N . THR A 1 217 ? -3.911 -15.552 16.277 1.00 83.94 217 THR A N 1
ATOM 1637 C CA . THR A 1 217 ? -2.941 -16.438 15.605 1.00 83.94 217 THR A CA 1
ATOM 1638 C C . THR A 1 217 ? -3.294 -17.920 15.710 1.00 83.94 217 THR A C 1
ATOM 1640 O O . THR A 1 217 ? -2.612 -18.750 15.116 1.00 83.94 217 THR A O 1
ATOM 1643 N N . SER A 1 218 ? -4.347 -18.273 16.452 1.00 80.69 218 SER A N 1
ATOM 1644 C CA . SER A 1 218 ? -4.782 -19.665 16.620 1.00 80.69 218 SER A CA 1
ATOM 1645 C C . SER A 1 218 ? -5.520 -20.224 15.402 1.00 80.69 218 SER A C 1
ATOM 1647 O O . SER A 1 218 ? -5.719 -21.433 15.326 1.00 80.69 218 SER A O 1
ATOM 1649 N N . ARG A 1 219 ? -5.915 -19.371 14.450 1.00 82.19 219 ARG A N 1
ATOM 1650 C CA . ARG A 1 219 ? -6.594 -19.757 13.209 1.00 82.19 219 ARG A CA 1
ATOM 1651 C C . ARG A 1 219 ? -6.354 -18.733 12.098 1.00 82.19 219 ARG A C 1
ATOM 1653 O O . ARG A 1 219 ? -5.830 -17.646 12.337 1.00 82.19 219 ARG A O 1
ATOM 1660 N N . THR A 1 220 ? -6.806 -19.067 10.893 1.00 81.38 220 THR A N 1
ATOM 1661 C CA . THR A 1 220 ? -6.858 -18.143 9.750 1.00 81.38 220 THR A CA 1
ATOM 1662 C C . THR A 1 220 ? -8.308 -17.862 9.366 1.00 81.38 220 THR A C 1
ATOM 1664 O O . THR A 1 220 ? -9.199 -18.660 9.656 1.00 81.38 220 THR A O 1
ATOM 1667 N N . GLY A 1 221 ? -8.566 -16.698 8.774 1.00 78.06 221 GLY A N 1
ATOM 1668 C CA . GLY A 1 221 ? -9.895 -16.345 8.285 1.00 78.06 221 GLY A CA 1
ATOM 1669 C C . GLY A 1 221 ? -10.186 -17.028 6.951 1.00 78.06 221 GLY A C 1
ATOM 1670 O O . GLY A 1 221 ? -9.323 -17.071 6.080 1.00 78.06 221 GLY A O 1
ATOM 1671 N N . SER A 1 222 ? -11.406 -17.536 6.772 1.00 77.88 222 SER A N 1
ATOM 1672 C CA . SER A 1 222 ? -11.902 -18.040 5.481 1.00 77.88 222 SER A CA 1
ATOM 1673 C C . SER A 1 222 ? -12.548 -16.938 4.633 1.00 77.88 222 SER A C 1
ATOM 1675 O O . SER A 1 222 ? -12.546 -17.007 3.404 1.00 77.88 222 SER A O 1
ATOM 1677 N N . THR A 1 223 ? -13.067 -15.892 5.277 1.00 83.44 223 THR A N 1
ATOM 1678 C CA . THR A 1 223 ? -13.685 -14.746 4.607 1.00 83.44 223 THR A CA 1
ATOM 1679 C C . THR A 1 223 ? -12.620 -13.871 3.966 1.00 83.44 223 THR A C 1
ATOM 1681 O O . THR A 1 223 ? -11.782 -13.299 4.658 1.00 83.44 223 THR A O 1
ATOM 1684 N N . ALA A 1 224 ? -12.664 -13.741 2.644 1.00 89.44 224 ALA A N 1
ATOM 1685 C CA . ALA A 1 224 ? -11.726 -12.898 1.925 1.00 89.44 224 ALA A CA 1
ATOM 1686 C C . ALA A 1 224 ? -11.920 -11.405 2.238 1.00 89.44 224 ALA A C 1
ATOM 1688 O O . ALA A 1 224 ? -13.029 -10.940 2.505 1.00 89.44 224 ALA A O 1
ATOM 1689 N N . VAL A 1 225 ? -10.825 -10.653 2.171 1.00 91.50 225 VAL A N 1
ATOM 1690 C CA . VAL A 1 225 ? -10.766 -9.219 2.456 1.00 91.50 225 VAL A CA 1
ATOM 1691 C C . VAL A 1 225 ? -10.318 -8.487 1.202 1.00 91.50 225 VAL A C 1
ATOM 1693 O O . VAL A 1 225 ? -9.309 -8.841 0.586 1.00 91.50 225 VAL A O 1
ATOM 1696 N N . GLU A 1 226 ? -11.063 -7.448 0.835 1.00 94.19 226 GLU A N 1
ATOM 1697 C CA . GLU A 1 226 ? -10.670 -6.570 -0.259 1.00 94.19 226 GLU A CA 1
ATOM 1698 C C . GLU A 1 226 ? -9.382 -5.820 0.080 1.00 94.19 226 GLU A C 1
ATOM 1700 O O . GLU A 1 226 ? -9.231 -5.237 1.158 1.00 94.19 226 GLU A O 1
ATOM 1705 N N . ARG A 1 227 ? -8.452 -5.797 -0.872 1.00 94.62 227 ARG A N 1
ATOM 1706 C CA . ARG A 1 227 ? -7.227 -5.008 -0.777 1.00 94.62 227 ARG A CA 1
ATOM 1707 C C . ARG A 1 227 ? -6.944 -4.372 -2.131 1.00 94.62 227 ARG A C 1
ATOM 1709 O O . ARG A 1 227 ? -6.762 -5.074 -3.120 1.00 94.62 227 ARG A O 1
ATOM 1716 N N . ALA A 1 228 ? -6.877 -3.046 -2.181 1.00 95.69 228 ALA A N 1
ATOM 1717 C CA . ALA A 1 228 ? -6.435 -2.340 -3.380 1.00 95.69 228 ALA A CA 1
ATOM 1718 C C . ALA A 1 228 ? -4.945 -2.597 -3.654 1.00 95.69 228 ALA A C 1
ATOM 1720 O O . ALA A 1 228 ? -4.184 -2.836 -2.718 1.00 95.69 228 ALA A O 1
ATOM 1721 N N . LEU A 1 229 ? -4.551 -2.533 -4.927 1.00 96.44 229 LEU A N 1
ATOM 1722 C CA . LEU A 1 229 ? -3.153 -2.567 -5.355 1.00 96.44 229 LEU A CA 1
ATOM 1723 C C . LEU A 1 229 ? -2.362 -1.420 -4.707 1.00 96.44 229 LEU A C 1
ATOM 1725 O O . LEU A 1 229 ? -2.908 -0.332 -4.505 1.00 96.44 229 LEU A O 1
ATOM 1729 N N . GLN A 1 230 ? -1.094 -1.656 -4.379 1.00 97.19 230 GLN A N 1
ATOM 1730 C CA . GLN A 1 230 ? -0.203 -0.663 -3.779 1.00 97.19 230 GLN A CA 1
ATOM 1731 C C . GLN A 1 230 ? 1.182 -0.678 -4.439 1.00 97.19 230 GLN A C 1
ATOM 1733 O O . GLN A 1 230 ? 1.648 -1.740 -4.865 1.00 97.19 230 GLN A O 1
ATOM 1738 N N . PRO A 1 231 ? 1.889 0.469 -4.475 1.00 98.31 231 PRO A N 1
ATOM 1739 C CA . PRO A 1 231 ? 3.313 0.487 -4.778 1.00 98.31 231 PRO A CA 1
ATOM 1740 C C . PRO A 1 231 ? 4.081 -0.465 -3.856 1.00 98.31 231 PRO A C 1
ATOM 1742 O O . PRO A 1 231 ? 3.854 -0.520 -2.647 1.00 98.31 231 PRO A O 1
ATOM 1745 N N . GLY A 1 232 ? 4.985 -1.228 -4.453 1.00 97.94 232 GLY A N 1
ATOM 1746 C CA . GLY A 1 232 ? 5.754 -2.284 -3.820 1.00 97.94 232 GLY A CA 1
ATOM 1747 C C . GLY A 1 232 ? 5.139 -3.680 -3.955 1.00 97.94 232 GLY A C 1
ATOM 1748 O O . GLY A 1 232 ? 5.842 -4.672 -3.790 1.00 97.94 232 GLY A O 1
ATOM 1749 N N . ASP A 1 233 ? 3.859 -3.813 -4.292 1.00 98.31 233 ASP A N 1
ATOM 1750 C CA . ASP A 1 233 ? 3.275 -5.147 -4.430 1.00 98.31 233 ASP A CA 1
ATOM 1751 C C . ASP A 1 233 ? 4.061 -6.012 -5.434 1.00 98.31 233 ASP A C 1
ATOM 1753 O O . ASP A 1 233 ? 4.460 -5.554 -6.511 1.00 98.31 233 ASP A O 1
ATOM 1757 N N . PHE A 1 234 ? 4.308 -7.271 -5.070 1.00 97.94 234 PHE A N 1
ATOM 1758 C CA . PHE A 1 234 ? 5.027 -8.212 -5.921 1.00 97.94 234 PHE A CA 1
ATOM 1759 C C . PHE A 1 234 ? 4.073 -8.800 -6.948 1.00 97.94 234 PHE A C 1
ATOM 1761 O O . PHE A 1 234 ? 2.931 -9.143 -6.636 1.00 97.94 234 PHE A O 1
ATOM 1768 N N . VAL A 1 235 ? 4.556 -8.933 -8.176 1.00 97.62 235 VAL A N 1
ATOM 1769 C CA . VAL A 1 235 ? 3.747 -9.360 -9.310 1.00 97.62 235 VAL A CA 1
ATOM 1770 C C . VAL A 1 235 ? 4.212 -10.721 -9.788 1.00 97.62 235 VAL A C 1
ATOM 1772 O O . VAL A 1 235 ? 5.398 -10.930 -10.044 1.00 97.62 235 VAL A O 1
ATOM 1775 N N . TYR A 1 236 ? 3.250 -11.616 -9.964 1.00 95.00 236 TYR A N 1
ATOM 1776 C CA . TYR A 1 236 ? 3.399 -12.958 -10.505 1.00 95.00 236 TYR A CA 1
ATOM 1777 C C . TYR A 1 236 ? 2.564 -13.080 -11.781 1.00 95.00 236 TYR A C 1
ATOM 1779 O O . TYR A 1 236 ? 1.563 -12.381 -11.967 1.00 95.00 236 TYR A O 1
ATOM 1787 N N . GLN A 1 237 ? 2.979 -13.966 -12.684 1.00 90.31 237 GLN A N 1
ATOM 1788 C CA . GLN A 1 237 ? 2.205 -14.328 -13.873 1.00 90.31 237 GLN A CA 1
ATOM 1789 C C . GLN A 1 237 ? 1.971 -15.834 -13.851 1.00 90.31 237 GLN A C 1
ATOM 1791 O O . GLN A 1 237 ? 2.898 -16.614 -14.059 1.00 90.31 237 GLN A O 1
ATOM 1796 N N . HIS A 1 238 ? 0.731 -16.241 -13.582 1.00 81.56 238 HIS A N 1
ATOM 1797 C CA . HIS A 1 238 ? 0.359 -17.643 -13.406 1.00 81.56 238 HIS A CA 1
ATOM 1798 C C . HIS A 1 238 ? -0.996 -17.928 -14.069 1.00 81.56 238 HIS A C 1
ATOM 1800 O O . HIS A 1 238 ? -1.906 -17.103 -14.015 1.00 81.56 238 HIS A O 1
ATOM 1806 N N . ASN A 1 239 ? -1.131 -19.077 -14.746 1.00 79.12 239 ASN A N 1
ATOM 1807 C CA . ASN A 1 239 ? -2.370 -19.535 -15.405 1.00 79.12 239 ASN A CA 1
ATOM 1808 C C . ASN A 1 239 ? -3.105 -18.470 -16.249 1.00 79.12 239 ASN A C 1
ATOM 1810 O O . ASN A 1 239 ? -4.332 -18.362 -16.209 1.00 79.12 239 ASN A O 1
ATOM 1814 N N . GLY A 1 240 ? -2.353 -17.674 -17.018 1.00 83.31 240 GLY A N 1
ATOM 1815 C CA . GLY A 1 240 ? -2.919 -16.633 -17.883 1.00 83.31 240 GLY A CA 1
ATOM 1816 C C . GLY A 1 240 ? -3.472 -15.421 -17.126 1.00 83.31 240 GLY A C 1
ATOM 1817 O O . GLY A 1 240 ? -4.290 -14.690 -17.678 1.00 83.31 240 GLY A O 1
ATOM 1818 N N . LYS A 1 241 ? -3.053 -15.198 -15.875 1.00 89.25 241 LYS A N 1
ATOM 1819 C CA . LYS A 1 241 ? -3.473 -14.069 -15.039 1.00 89.25 241 LYS A CA 1
ATOM 1820 C C . LYS A 1 241 ? -2.280 -13.361 -14.408 1.00 89.25 241 LYS A C 1
ATOM 1822 O O . LYS A 1 241 ? -1.207 -13.940 -14.238 1.00 89.25 241 LYS A O 1
ATOM 1827 N N . ILE A 1 242 ? -2.504 -12.100 -14.053 1.00 95.38 242 ILE A N 1
ATOM 1828 C CA . ILE A 1 242 ? -1.627 -11.342 -13.163 1.00 95.38 242 ILE A CA 1
ATOM 1829 C C . ILE A 1 242 ? -2.075 -11.625 -11.737 1.00 95.38 242 ILE A C 1
ATOM 1831 O O . ILE A 1 242 ? -3.252 -11.455 -11.411 1.00 95.38 242 ILE A O 1
ATOM 1835 N N . GLU A 1 243 ? -1.139 -12.056 -10.905 1.00 95.75 243 GLU A N 1
ATOM 1836 C CA . GLU A 1 243 ? -1.362 -12.302 -9.488 1.00 95.75 243 GLU A CA 1
ATOM 1837 C C . GLU A 1 243 ? -0.503 -11.364 -8.651 1.00 95.75 243 GLU A C 1
ATOM 1839 O O . GLU A 1 243 ? 0.660 -11.105 -8.962 1.00 95.75 243 GLU A O 1
ATOM 1844 N N . ILE A 1 244 ? -1.096 -10.847 -7.583 1.00 97.44 244 ILE A N 1
ATOM 1845 C CA . ILE A 1 244 ? -0.475 -9.874 -6.696 1.00 97.44 244 ILE A CA 1
ATOM 1846 C C . ILE A 1 244 ? -0.168 -10.527 -5.355 1.00 97.44 244 ILE A C 1
ATOM 1848 O O . ILE A 1 244 ? -1.035 -11.166 -4.753 1.00 97.44 244 ILE A O 1
ATOM 1852 N N . TYR A 1 245 ? 1.051 -10.329 -4.862 1.00 97.12 245 TYR A N 1
ATOM 1853 C CA . TYR A 1 245 ? 1.403 -10.597 -3.476 1.00 97.12 245 TYR A CA 1
ATOM 1854 C C . TYR A 1 245 ? 1.650 -9.269 -2.743 1.00 97.12 245 TYR A C 1
ATOM 1856 O O . TYR A 1 245 ? 2.498 -8.488 -3.182 1.00 97.12 245 TYR A O 1
ATOM 1864 N N . PRO A 1 246 ? 0.924 -8.988 -1.644 1.00 96.31 246 PRO A N 1
ATOM 1865 C CA . PRO A 1 246 ? 1.038 -7.727 -0.922 1.00 96.31 246 PRO A CA 1
ATOM 1866 C C . PRO A 1 246 ? 2.473 -7.392 -0.488 1.00 96.31 246 PRO A C 1
ATOM 1868 O O . PRO A 1 246 ? 3.177 -8.254 0.042 1.00 96.31 246 PRO A O 1
ATOM 1871 N N . VAL A 1 247 ? 2.882 -6.125 -0.612 1.00 94.19 247 VAL A N 1
ATOM 1872 C CA . VAL A 1 247 ? 4.147 -5.589 -0.051 1.00 94.19 247 VAL A CA 1
ATOM 1873 C C . VAL A 1 247 ? 4.328 -5.925 1.435 1.00 94.19 247 VAL A C 1
ATOM 1875 O O . VAL A 1 247 ? 5.442 -6.205 1.902 1.00 94.19 247 VAL A O 1
ATOM 1878 N N . ASP A 1 248 ? 3.216 -5.876 2.165 1.00 90.50 248 ASP A N 1
ATOM 1879 C CA . ASP A 1 248 ? 3.062 -6.132 3.593 1.00 90.50 248 ASP A CA 1
ATOM 1880 C C . ASP A 1 248 ? 2.659 -7.584 3.901 1.00 90.50 248 ASP A C 1
ATOM 1882 O O . ASP A 1 248 ? 2.296 -7.899 5.034 1.00 90.50 248 ASP A O 1
ATOM 1886 N N . GLY A 1 249 ? 2.713 -8.464 2.899 1.00 90.88 249 GLY A N 1
ATOM 1887 C CA . GLY A 1 249 ? 2.431 -9.885 3.043 1.00 90.88 249 GLY A CA 1
ATOM 1888 C C . GLY A 1 249 ? 3.479 -10.607 3.891 1.00 90.88 249 GLY A C 1
ATOM 1889 O O . GLY A 1 249 ? 4.590 -10.117 4.116 1.00 90.88 249 GLY A O 1
ATOM 1890 N N . ALA A 1 250 ? 3.105 -11.791 4.371 1.00 89.12 250 ALA A N 1
ATOM 1891 C CA . ALA A 1 250 ? 3.995 -12.639 5.147 1.00 89.12 250 ALA A CA 1
ATOM 1892 C C . ALA A 1 250 ? 5.226 -13.065 4.329 1.00 89.12 250 ALA A C 1
ATOM 1894 O O . ALA A 1 250 ? 5.207 -13.148 3.103 1.00 89.12 250 ALA A O 1
ATOM 1895 N N . VAL A 1 251 ? 6.312 -13.354 5.032 1.00 91.69 251 VAL A N 1
ATOM 1896 C CA . VAL A 1 251 ? 7.525 -13.911 4.439 1.00 91.69 251 VAL A CA 1
ATOM 1897 C C . VAL A 1 251 ? 7.923 -15.172 5.189 1.00 91.69 251 VAL A C 1
ATOM 1899 O O . VAL A 1 251 ? 7.565 -15.344 6.357 1.00 91.69 251 VAL A O 1
ATOM 1902 N N . ASP A 1 252 ? 8.646 -16.058 4.517 1.00 91.00 252 ASP A N 1
ATOM 1903 C CA . ASP A 1 252 ? 9.211 -17.250 5.134 1.00 91.00 252 ASP A CA 1
ATOM 1904 C C . ASP A 1 252 ? 10.328 -16.906 6.143 1.00 91.00 252 ASP A C 1
ATOM 1906 O O . ASP A 1 252 ? 10.696 -15.746 6.356 1.00 91.00 252 ASP A O 1
ATOM 1910 N N . ALA A 1 253 ? 10.906 -17.932 6.773 1.00 90.00 253 ALA A N 1
ATOM 1911 C CA . ALA A 1 253 ? 12.001 -17.759 7.732 1.00 90.00 253 ALA A CA 1
ATOM 1912 C C . ALA A 1 253 ? 13.268 -17.122 7.119 1.00 90.00 253 ALA A C 1
ATOM 1914 O O . ALA A 1 253 ? 14.092 -16.573 7.849 1.00 90.00 253 ALA A O 1
ATOM 1915 N N . GLY A 1 254 ? 13.432 -17.189 5.794 1.00 91.25 254 GLY A N 1
ATOM 1916 C CA . GLY A 1 254 ? 14.496 -16.535 5.033 1.00 91.25 254 GLY A CA 1
ATOM 1917 C C . GLY A 1 254 ? 14.136 -15.121 4.563 1.00 91.25 254 GLY A C 1
ATOM 1918 O O . GLY A 1 254 ? 14.912 -14.508 3.823 1.00 91.25 254 GLY A O 1
ATOM 1919 N N . GLY A 1 255 ? 12.976 -14.601 4.969 1.00 93.50 255 GLY A N 1
ATOM 1920 C CA . GLY A 1 255 ? 12.480 -13.291 4.576 1.00 93.50 255 GLY A CA 1
ATOM 1921 C C . GLY A 1 255 ? 11.987 -13.227 3.131 1.00 93.50 255 GLY A C 1
ATOM 1922 O O . GLY A 1 255 ? 11.926 -12.127 2.583 1.00 93.50 255 GLY A O 1
ATOM 1923 N N . LYS A 1 256 ? 11.665 -14.362 2.497 1.00 95.88 256 LYS A N 1
ATOM 1924 C CA . LYS A 1 256 ? 11.182 -14.428 1.111 1.00 95.88 256 LYS A CA 1
ATOM 1925 C C . LYS A 1 256 ? 9.665 -14.488 1.030 1.00 95.88 256 LYS A C 1
ATOM 1927 O O . LYS A 1 256 ? 9.003 -15.052 1.896 1.00 95.88 256 LYS A O 1
ATOM 1932 N N . THR A 1 257 ? 9.122 -13.924 -0.039 1.00 94.25 257 THR A N 1
ATOM 1933 C CA . THR A 1 257 ? 7.708 -14.109 -0.390 1.00 94.25 257 THR A CA 1
ATOM 1934 C C . THR A 1 257 ? 7.445 -15.537 -0.892 1.00 94.25 257 THR A C 1
ATOM 1936 O O . THR A 1 257 ? 8.379 -16.211 -1.337 1.00 94.25 257 THR A O 1
ATOM 1939 N N . PRO A 1 258 ? 6.197 -16.030 -0.820 1.00 91.56 258 PRO A N 1
ATOM 1940 C CA . PRO A 1 258 ? 5.826 -17.313 -1.409 1.00 91.56 258 PRO A CA 1
ATOM 1941 C C . PRO A 1 258 ? 6.181 -17.382 -2.891 1.00 91.56 258 PRO A C 1
ATOM 1943 O O . PRO A 1 258 ? 5.991 -16.405 -3.609 1.00 91.56 258 PRO A O 1
ATOM 1946 N N . ASP A 1 259 ? 6.711 -18.524 -3.333 1.00 90.00 259 ASP A N 1
ATOM 1947 C CA . ASP A 1 259 ? 7.112 -18.768 -4.723 1.00 90.00 259 ASP A CA 1
ATOM 1948 C C . ASP A 1 259 ? 8.011 -17.682 -5.331 1.00 90.00 259 ASP A C 1
ATOM 1950 O O . ASP A 1 259 ? 8.007 -17.477 -6.544 1.00 90.00 259 ASP A O 1
ATOM 1954 N N . TYR A 1 260 ? 8.826 -17.011 -4.509 1.00 92.12 260 TYR A N 1
ATOM 1955 C CA . TYR A 1 260 ? 9.563 -15.807 -4.898 1.00 92.12 260 TYR A CA 1
ATOM 1956 C C . TYR A 1 260 ? 10.365 -15.909 -6.205 1.00 92.12 260 TYR A C 1
ATOM 1958 O O . TYR A 1 260 ? 10.546 -14.910 -6.897 1.00 92.12 260 TYR A O 1
ATOM 1966 N N . ALA A 1 261 ? 10.854 -17.103 -6.553 1.00 90.19 261 ALA A N 1
ATOM 1967 C CA . ALA A 1 261 ? 11.601 -17.352 -7.785 1.00 90.19 261 ALA A CA 1
ATOM 1968 C C . ALA A 1 261 ? 10.753 -17.167 -9.061 1.00 90.19 261 ALA A C 1
ATOM 1970 O O . ALA A 1 261 ? 11.309 -16.973 -10.139 1.00 90.19 261 ALA A O 1
ATOM 1971 N N . ASN A 1 262 ? 9.424 -17.216 -8.936 1.00 91.75 262 ASN A N 1
ATOM 1972 C CA . ASN A 1 262 ? 8.453 -17.025 -10.013 1.00 91.75 262 ASN A CA 1
ATOM 1973 C C . ASN A 1 262 ? 7.896 -15.595 -10.073 1.00 91.75 262 ASN A C 1
ATOM 1975 O O . ASN A 1 262 ? 7.063 -15.300 -10.936 1.00 91.75 262 ASN A O 1
ATOM 1979 N N . ALA A 1 263 ? 8.318 -14.705 -9.169 1.00 95.00 263 ALA A N 1
ATOM 1980 C CA . ALA A 1 263 ? 7.972 -13.297 -9.273 1.00 95.00 263 ALA A CA 1
ATOM 1981 C C . ALA A 1 263 ? 8.518 -12.742 -10.597 1.00 95.00 263 ALA A C 1
ATOM 1983 O O . ALA A 1 263 ? 9.616 -13.086 -11.034 1.00 95.00 263 ALA A O 1
ATOM 1984 N N . VAL A 1 264 ? 7.751 -11.873 -11.249 1.00 95.31 264 VAL A N 1
ATOM 1985 C CA . VAL A 1 264 ? 8.135 -11.248 -12.527 1.00 95.31 264 VAL A CA 1
ATOM 1986 C C . VAL A 1 264 ? 8.429 -9.762 -12.385 1.00 95.31 264 VAL A C 1
ATOM 1988 O O . VAL A 1 264 ? 9.070 -9.177 -13.259 1.00 95.31 264 VAL A O 1
ATOM 1991 N N . GLY A 1 265 ? 7.976 -9.136 -11.299 1.00 97.19 265 GLY A N 1
ATOM 1992 C CA . GLY A 1 265 ? 8.188 -7.716 -11.085 1.00 97.19 265 GLY A CA 1
ATOM 1993 C C . GLY A 1 265 ? 7.631 -7.187 -9.776 1.00 97.19 265 GLY A C 1
ATOM 1994 O O . GLY A 1 265 ? 7.112 -7.930 -8.944 1.00 97.19 265 GLY A O 1
ATOM 1995 N N . ILE A 1 266 ? 7.754 -5.875 -9.616 1.00 98.56 266 ILE A N 1
ATOM 1996 C CA . ILE A 1 266 ? 7.258 -5.114 -8.471 1.00 98.56 266 ILE A CA 1
ATOM 1997 C C . ILE A 1 266 ? 6.465 -3.922 -9.010 1.00 98.56 266 ILE A C 1
ATOM 1999 O O . ILE A 1 266 ? 6.924 -3.243 -9.932 1.00 98.56 266 ILE A O 1
ATOM 2003 N N . VAL A 1 267 ? 5.287 -3.651 -8.454 1.00 98.69 267 VAL A N 1
ATOM 2004 C CA . VAL A 1 267 ? 4.501 -2.451 -8.772 1.00 98.69 267 VAL A CA 1
ATOM 2005 C C . VAL A 1 267 ? 5.278 -1.220 -8.315 1.00 98.69 267 VAL A C 1
ATOM 2007 O O . VAL A 1 267 ? 5.520 -1.061 -7.126 1.00 98.69 267 VAL A O 1
ATOM 2010 N N . MET A 1 268 ? 5.673 -0.334 -9.225 1.00 98.50 268 MET A N 1
ATOM 2011 C CA . MET A 1 268 ? 6.313 0.938 -8.850 1.00 98.50 268 MET A CA 1
ATOM 2012 C C . MET A 1 268 ? 5.281 2.029 -8.604 1.00 98.50 268 MET A C 1
ATOM 2014 O O . MET A 1 268 ? 5.456 2.866 -7.731 1.00 98.50 268 MET A O 1
ATOM 2018 N N . THR A 1 269 ? 4.179 2.006 -9.347 1.00 97.56 269 THR A N 1
ATOM 2019 C CA . THR A 1 269 ? 3.055 2.907 -9.119 1.00 97.56 269 THR A CA 1
ATOM 2020 C C . THR A 1 269 ? 1.769 2.299 -9.664 1.00 97.56 269 THR A C 1
ATOM 2022 O O . THR A 1 269 ? 1.777 1.577 -10.663 1.00 97.56 269 THR A O 1
ATOM 2025 N N . CYS A 1 270 ? 0.669 2.599 -8.988 1.00 97.56 270 CYS A N 1
ATOM 2026 C CA . CYS A 1 270 ? -0.699 2.283 -9.386 1.00 97.56 270 CYS A CA 1
ATOM 2027 C C . CYS A 1 270 ? -1.615 3.505 -9.199 1.00 97.56 270 CYS A C 1
ATOM 2029 O O . CYS A 1 270 ? -2.825 3.366 -9.037 1.00 97.56 270 CYS A O 1
ATOM 2031 N N . ASP A 1 271 ? -1.026 4.706 -9.150 1.00 97.00 271 ASP A N 1
ATOM 2032 C CA . ASP A 1 271 ? -1.762 5.964 -9.065 1.00 97.00 271 ASP A CA 1
ATOM 2033 C C . ASP A 1 271 ? -2.341 6.306 -10.448 1.00 97.00 271 ASP A C 1
ATOM 2035 O O . ASP A 1 271 ? -1.565 6.545 -11.381 1.00 97.00 271 ASP A O 1
ATOM 2039 N N . PRO A 1 272 ? -3.678 6.380 -10.606 1.00 94.94 272 PRO A N 1
ATOM 2040 C CA . PRO A 1 272 ? -4.303 6.708 -11.884 1.00 94.94 272 PRO A CA 1
ATOM 2041 C C . PRO A 1 272 ? -3.835 8.042 -12.475 1.00 94.94 272 PRO A C 1
ATOM 2043 O O . PRO A 1 272 ? -3.791 8.184 -13.695 1.00 94.94 272 PRO A O 1
ATOM 2046 N N . THR A 1 273 ? -3.448 9.013 -11.642 1.00 96.12 273 THR A N 1
ATOM 2047 C CA . THR A 1 273 ? -2.951 10.320 -12.109 1.00 96.12 273 THR A CA 1
ATOM 2048 C C . THR A 1 273 ? -1.576 10.229 -12.768 1.00 96.12 273 THR A C 1
ATOM 2050 O O . THR A 1 273 ? -1.211 11.105 -13.550 1.00 96.12 273 THR A O 1
ATOM 2053 N N . ARG A 1 274 ? -0.834 9.147 -12.500 1.00 95.62 274 ARG A N 1
ATOM 2054 C CA . ARG A 1 274 ? 0.470 8.841 -13.101 1.00 95.62 274 ARG A CA 1
ATOM 2055 C C . ARG A 1 274 ? 0.358 7.904 -14.307 1.00 95.62 274 ARG A C 1
ATOM 2057 O O . ARG A 1 274 ? 1.317 7.750 -15.060 1.00 95.62 274 ARG A O 1
ATOM 2064 N N . MET A 1 275 ? -0.801 7.293 -14.545 1.00 96.50 275 MET A N 1
ATOM 2065 C CA . MET A 1 275 ? -1.051 6.443 -15.716 1.00 96.50 275 MET A CA 1
ATOM 2066 C C . MET A 1 275 ? -1.356 7.313 -16.944 1.00 96.50 275 MET A C 1
ATOM 2068 O O . MET A 1 275 ? -2.480 7.338 -17.436 1.00 96.50 275 MET A O 1
ATOM 2072 N N . THR A 1 276 ? -0.377 8.095 -17.414 1.00 96.38 276 THR A N 1
ATOM 2073 C CA . THR A 1 276 ? -0.573 9.112 -18.471 1.00 96.38 276 THR A CA 1
ATOM 2074 C C . THR A 1 276 ? 0.025 8.747 -19.831 1.00 96.38 276 THR A C 1
ATOM 2076 O O . THR A 1 276 ? -0.213 9.470 -20.800 1.00 96.38 276 THR A O 1
ATOM 2079 N N . ASP A 1 277 ? 0.735 7.618 -19.954 1.00 96.81 277 ASP A N 1
ATOM 2080 C CA . ASP A 1 277 ? 1.265 7.155 -21.243 1.00 96.81 277 ASP A CA 1
ATOM 2081 C C . ASP A 1 277 ? 0.110 6.809 -22.194 1.00 96.81 277 ASP A C 1
ATOM 2083 O O . ASP A 1 277 ? -0.654 5.860 -21.984 1.00 96.81 277 ASP A O 1
ATOM 2087 N N . ALA A 1 278 ? -0.017 7.583 -23.272 1.00 93.12 278 ALA A N 1
ATOM 2088 C CA . ALA A 1 278 ? -1.098 7.423 -24.237 1.00 93.12 278 ALA A CA 1
ATOM 2089 C C . ALA A 1 278 ? -1.081 6.052 -24.937 1.00 93.12 278 ALA A C 1
ATOM 2091 O O . ALA A 1 278 ? -2.144 5.524 -25.271 1.00 93.12 278 ALA A O 1
ATOM 2092 N N . GLY A 1 279 ? 0.100 5.461 -25.147 1.00 94.19 279 GLY A N 1
ATOM 2093 C CA . GLY A 1 279 ? 0.249 4.153 -25.780 1.00 94.19 279 GLY A CA 1
ATOM 2094 C C . GLY A 1 279 ? -0.253 3.014 -24.892 1.00 94.19 279 GLY A C 1
ATOM 2095 O O . GLY A 1 279 ? -0.888 2.085 -25.398 1.00 94.19 279 GLY A O 1
ATOM 2096 N N . CYS A 1 280 ? -0.028 3.110 -23.579 1.00 97.00 280 CYS A N 1
ATOM 2097 C CA . CYS A 1 280 ? -0.584 2.178 -22.595 1.00 97.00 280 CYS A CA 1
ATOM 2098 C C . CYS A 1 280 ? -2.098 2.361 -22.440 1.00 97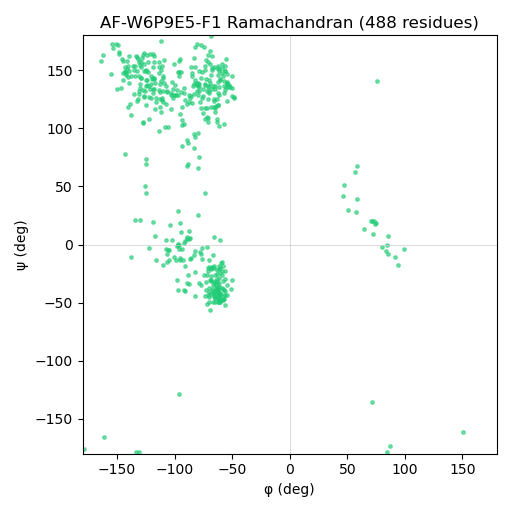.00 280 CYS A C 1
ATOM 2100 O O . CYS A 1 280 ? -2.866 1.402 -22.569 1.00 97.00 280 CYS A O 1
ATOM 2102 N N . ASN A 1 281 ? -2.542 3.604 -22.246 1.00 95.25 281 ASN A N 1
ATOM 2103 C CA . ASN A 1 281 ? -3.946 3.930 -21.999 1.00 95.25 281 ASN A CA 1
ATOM 2104 C C . ASN A 1 281 ? -4.859 3.559 -23.169 1.00 95.25 281 ASN A C 1
ATOM 2106 O O . ASN A 1 281 ? -5.954 3.044 -22.948 1.00 95.25 281 ASN A O 1
ATOM 2110 N N . ALA A 1 282 ? -4.404 3.743 -24.413 1.00 95.62 282 ALA A N 1
ATOM 2111 C CA . ALA A 1 282 ? -5.160 3.350 -25.605 1.00 95.62 282 ALA A CA 1
ATOM 2112 C C . ALA A 1 282 ? -5.465 1.841 -25.662 1.00 95.62 282 ALA A C 1
ATOM 2114 O O . ALA A 1 282 ? -6.385 1.426 -26.367 1.00 95.62 282 ALA A O 1
ATOM 2115 N N . LYS A 1 283 ? -4.705 1.022 -24.926 1.00 95.31 283 LYS A N 1
ATOM 2116 C CA . LYS A 1 283 ? -4.867 -0.435 -24.837 1.00 95.31 283 LYS A CA 1
ATOM 2117 C C . LYS A 1 283 ? -5.440 -0.894 -23.490 1.00 95.31 283 LYS A C 1
ATOM 2119 O O . LYS A 1 283 ? -5.577 -2.093 -23.271 1.00 95.31 283 LYS A O 1
ATOM 2124 N N . GLY A 1 284 ? -5.800 0.044 -22.610 1.00 94.50 284 GLY A N 1
ATOM 2125 C CA . GLY A 1 284 ? -6.356 -0.244 -21.285 1.00 94.50 284 GLY A CA 1
ATOM 2126 C C . GLY A 1 284 ? -5.335 -0.744 -20.259 1.00 94.50 284 GLY A C 1
ATOM 2127 O O . GLY A 1 284 ? -5.740 -1.342 -19.271 1.00 94.50 284 GLY A O 1
ATOM 2128 N N . TRP A 1 285 ? -4.035 -0.523 -20.485 1.00 97.06 285 TRP A N 1
ATOM 2129 C CA . TRP A 1 285 ? -2.966 -0.888 -19.546 1.00 97.06 285 TRP A CA 1
ATOM 2130 C C . TRP A 1 285 ? -2.700 0.256 -18.563 1.00 97.06 285 TRP A C 1
ATOM 2132 O O . TRP A 1 285 ? -1.682 0.940 -18.655 1.00 97.06 285 TRP A O 1
ATOM 2142 N N . ASN A 1 286 ? -3.674 0.533 -17.699 1.00 95.88 286 ASN A N 1
ATOM 2143 C CA . ASN A 1 286 ? -3.724 1.740 -16.871 1.00 95.88 286 ASN A CA 1
ATOM 2144 C C . ASN A 1 286 ? -3.987 1.463 -15.381 1.00 95.88 286 ASN A C 1
ATOM 2146 O O . ASN A 1 286 ? -4.438 2.355 -14.662 1.00 95.88 286 ASN A O 1
ATOM 2150 N N . HIS A 1 287 ? -3.714 0.246 -14.912 1.00 96.12 287 HIS A N 1
ATOM 2151 C CA . HIS A 1 287 ? -3.822 -0.134 -13.504 1.00 96.12 287 HIS A CA 1
ATOM 2152 C C . HIS A 1 287 ? -2.502 0.079 -12.762 1.00 96.12 287 HIS A C 1
ATOM 2154 O O . HIS A 1 287 ? -2.520 0.516 -11.612 1.00 96.12 287 HIS A O 1
ATOM 2160 N N . ALA A 1 288 ? -1.364 -0.240 -13.389 1.00 98.19 288 ALA A N 1
ATOM 2161 C CA . ALA A 1 288 ? -0.050 -0.056 -12.776 1.00 98.19 288 ALA A CA 1
ATOM 2162 C C . ALA A 1 288 ? 1.119 -0.102 -13.765 1.00 98.19 288 ALA A C 1
ATOM 2164 O O . ALA A 1 288 ? 1.048 -0.761 -14.802 1.00 98.19 288 ALA A O 1
ATOM 2165 N N . TYR A 1 289 ? 2.240 0.498 -13.355 1.00 98.75 289 TYR A N 1
ATOM 2166 C CA . TYR A 1 289 ? 3.565 0.245 -13.919 1.00 98.75 289 TYR A CA 1
ATOM 2167 C C . TYR A 1 289 ? 4.354 -0.712 -13.024 1.00 98.75 289 TYR A C 1
ATOM 2169 O O . TYR A 1 289 ? 4.503 -0.484 -11.820 1.00 98.75 289 TYR A O 1
ATOM 2177 N N . VAL A 1 290 ? 4.891 -1.769 -13.627 1.00 98.69 290 VAL A N 1
ATOM 2178 C CA . VAL A 1 290 ? 5.631 -2.839 -12.954 1.00 98.69 290 VAL A CA 1
ATOM 2179 C C . VAL A 1 290 ? 7.069 -2.849 -13.442 1.00 98.69 290 VAL A C 1
ATOM 2181 O O . VAL A 1 290 ? 7.311 -3.021 -14.635 1.00 98.69 290 VAL A O 1
ATOM 2184 N N . MET A 1 291 ? 8.019 -2.717 -12.519 1.00 98.62 291 MET A N 1
ATOM 2185 C CA . MET A 1 291 ? 9.444 -2.895 -12.790 1.00 98.62 291 MET A CA 1
ATOM 2186 C C . MET A 1 291 ? 9.778 -4.389 -12.824 1.00 98.62 291 MET A C 1
ATOM 2188 O O . MET A 1 291 ? 9.453 -5.119 -11.887 1.00 98.62 291 MET A O 1
ATOM 2192 N N . GLY A 1 292 ? 10.448 -4.843 -13.880 1.00 97.12 292 GLY A N 1
ATOM 2193 C CA . GLY A 1 292 ? 10.942 -6.212 -14.008 1.00 97.12 292 GLY A CA 1
ATOM 2194 C C . GLY A 1 292 ? 12.120 -6.513 -13.081 1.00 97.12 292 GLY A C 1
ATOM 2195 O O . GLY A 1 292 ? 12.789 -5.612 -12.580 1.00 97.12 292 GLY A O 1
ATOM 2196 N N . LEU A 1 293 ? 12.407 -7.797 -12.868 1.00 94.50 293 LEU A N 1
ATOM 2197 C CA . LEU A 1 293 ? 13.427 -8.247 -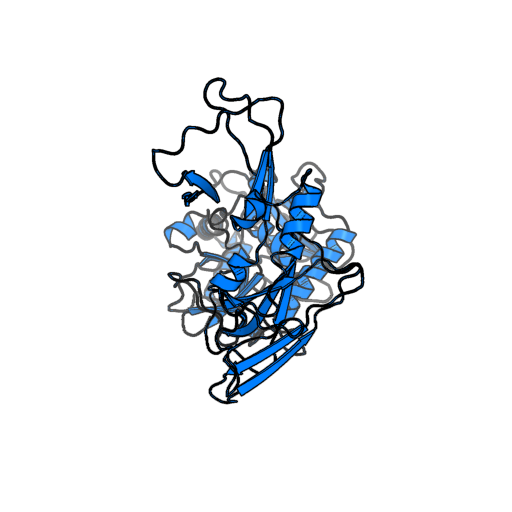11.905 1.00 94.50 293 LEU A CA 1
ATOM 2198 C C . LEU A 1 293 ? 14.804 -8.536 -12.512 1.00 94.50 293 LEU A C 1
ATOM 2200 O O . LEU A 1 293 ? 15.719 -8.904 -11.787 1.00 94.50 293 LEU A O 1
ATOM 2204 N N . ALA A 1 294 ? 14.974 -8.375 -13.823 1.00 92.50 294 ALA A N 1
ATOM 2205 C CA . ALA A 1 294 ? 16.232 -8.635 -14.522 1.00 92.50 294 ALA A CA 1
ATOM 2206 C C . ALA A 1 294 ? 16.683 -7.402 -15.309 1.00 92.50 294 ALA A C 1
ATOM 2208 O O . ALA A 1 294 ? 15.855 -6.594 -15.723 1.00 92.50 294 ALA A O 1
ATOM 2209 N N . ASN A 1 295 ? 17.994 -7.238 -15.477 1.00 93.12 295 ASN A N 1
ATOM 2210 C CA . ASN A 1 295 ? 18.562 -6.188 -16.320 1.00 93.12 295 ASN A CA 1
ATOM 2211 C C . ASN A 1 295 ? 18.582 -6.642 -17.779 1.00 93.12 295 ASN A C 1
ATOM 2213 O O . ASN A 1 295 ? 18.975 -7.771 -18.077 1.00 93.12 295 ASN A O 1
ATOM 2217 N N . ILE A 1 296 ? 18.233 -5.742 -18.694 1.00 93.50 296 ILE A N 1
ATOM 2218 C CA . ILE A 1 296 ? 18.554 -5.896 -20.114 1.00 93.50 296 ILE A CA 1
ATOM 2219 C C . ILE A 1 296 ? 20.059 -5.672 -20.273 1.00 93.50 296 ILE A C 1
ATOM 2221 O O . ILE A 1 296 ? 20.588 -4.690 -19.757 1.00 93.50 296 ILE A O 1
ATOM 2225 N N . SER A 1 297 ? 20.732 -6.573 -20.993 1.00 86.69 297 SER A N 1
ATOM 2226 C CA . SER A 1 297 ? 22.188 -6.540 -21.209 1.00 86.69 297 SER A CA 1
ATOM 2227 C C . SER A 1 297 ? 23.028 -6.579 -19.923 1.00 86.69 297 SER A C 1
ATOM 2229 O O . SER A 1 297 ? 24.038 -5.888 -19.813 1.00 86.69 297 SER A O 1
ATOM 2231 N N . SER A 1 298 ? 22.612 -7.378 -18.935 1.00 80.69 298 SER A N 1
ATOM 2232 C CA . SER A 1 298 ? 23.327 -7.522 -17.659 1.00 80.69 298 SER A CA 1
ATOM 2233 C C . SER A 1 298 ? 24.829 -7.800 -17.847 1.00 80.69 298 SER A C 1
ATOM 2235 O O . SER A 1 298 ? 25.202 -8.645 -18.660 1.00 80.69 298 SER A O 1
ATOM 2237 N N . GLY A 1 299 ? 25.679 -7.098 -17.090 1.00 79.12 299 GLY A N 1
ATOM 2238 C CA . GLY A 1 299 ? 27.142 -7.218 -17.164 1.00 79.12 299 GLY A CA 1
ATOM 2239 C C . GLY A 1 299 ? 27.794 -6.613 -18.410 1.00 79.12 299 GLY A C 1
ATOM 2240 O O . GLY A 1 299 ? 28.979 -6.829 -18.656 1.00 79.12 299 GLY A O 1
ATOM 2241 N N . GLN A 1 300 ? 27.045 -5.868 -19.229 1.00 82.00 300 GLN A N 1
ATOM 2242 C CA . GLN A 1 300 ? 27.562 -5.235 -20.441 1.00 82.00 300 GLN A CA 1
ATOM 2243 C C . GLN A 1 300 ? 27.392 -3.716 -20.398 1.00 82.00 300 GLN A C 1
ATOM 2245 O O . GLN A 1 300 ? 26.383 -3.186 -19.933 1.00 82.00 300 GLN A O 1
ATOM 2250 N N . LYS A 1 301 ? 28.360 -2.997 -20.969 1.00 86.31 301 LYS A N 1
ATOM 2251 C CA . LYS A 1 301 ? 28.210 -1.578 -21.303 1.00 86.31 301 LYS A CA 1
ATOM 2252 C C . LYS A 1 301 ? 27.485 -1.453 -22.642 1.00 86.31 301 LYS A C 1
ATOM 2254 O O . LYS A 1 301 ? 28.112 -1.495 -23.699 1.00 86.31 301 LYS A O 1
ATOM 2259 N N . THR A 1 302 ? 26.161 -1.330 -22.606 1.00 89.06 302 THR A N 1
ATOM 2260 C CA . THR A 1 302 ? 25.344 -1.166 -23.818 1.00 89.06 302 THR A CA 1
ATOM 2261 C C . THR A 1 302 ? 25.053 0.308 -24.047 1.00 89.06 302 THR A C 1
ATOM 2263 O O . THR A 1 302 ? 24.591 0.990 -23.140 1.00 89.06 302 THR A O 1
ATOM 2266 N N . LEU A 1 303 ? 25.313 0.817 -25.251 1.00 89.31 303 LEU A N 1
ATOM 2267 C CA . LEU A 1 303 ? 25.032 2.214 -25.588 1.00 89.31 303 LEU A CA 1
ATOM 2268 C C . LEU A 1 303 ? 23.536 2.443 -25.832 1.00 89.31 303 LEU A C 1
ATOM 2270 O O . LEU A 1 303 ? 22.842 1.572 -26.369 1.00 89.31 303 LEU A O 1
ATOM 2274 N N . TRP A 1 304 ? 23.061 3.647 -25.513 1.00 89.75 304 TRP A N 1
ATOM 2275 C CA . TRP A 1 304 ? 21.705 4.068 -25.857 1.00 89.75 304 TRP A CA 1
ATOM 2276 C C . TRP A 1 304 ? 21.563 4.285 -27.373 1.00 89.75 304 TRP A C 1
ATOM 2278 O O . TRP A 1 304 ? 20.632 3.781 -28.001 1.00 89.75 304 TRP A O 1
ATOM 2288 N N . MET A 1 305 ? 22.545 4.960 -27.977 1.00 87.56 305 MET A N 1
ATOM 2289 C CA . MET A 1 305 ? 22.721 5.122 -29.425 1.00 87.56 305 MET A CA 1
ATOM 2290 C C . MET A 1 305 ? 24.205 5.058 -29.801 1.00 87.56 305 MET A C 1
ATOM 2292 O O . MET A 1 305 ? 25.072 5.296 -28.968 1.00 87.56 305 MET A O 1
ATOM 2296 N N . LYS A 1 306 ? 24.534 4.737 -31.052 1.00 85.94 306 LYS A N 1
ATOM 2297 C CA . LYS A 1 306 ? 25.930 4.731 -31.522 1.00 85.94 306 LYS A CA 1
ATOM 2298 C C . LYS A 1 306 ? 26.512 6.141 -31.686 1.00 85.94 306 LYS A C 1
ATOM 2300 O O . LYS A 1 306 ? 25.796 7.121 -31.896 1.00 85.94 306 LYS A O 1
ATOM 2305 N N . ASN A 1 307 ? 27.842 6.219 -31.681 1.00 79.19 307 ASN A N 1
ATOM 2306 C CA . ASN A 1 307 ? 28.593 7.429 -32.019 1.00 79.19 307 ASN A CA 1
ATOM 2307 C C . ASN A 1 307 ? 28.219 7.993 -33.397 1.00 79.19 307 ASN A C 1
ATOM 2309 O O . ASN A 1 307 ? 28.031 7.250 -34.356 1.00 79.19 307 ASN A O 1
ATOM 2313 N N . GLY A 1 308 ? 28.120 9.322 -33.491 1.00 74.31 308 GLY A N 1
ATOM 2314 C CA . GLY A 1 308 ? 27.729 10.019 -34.723 1.00 74.31 308 GLY A CA 1
ATOM 2315 C C . GLY A 1 308 ? 26.222 10.044 -35.004 1.00 74.31 308 GLY A C 1
ATOM 2316 O O . GLY A 1 308 ? 25.808 10.686 -35.968 1.00 74.31 308 GLY A O 1
ATOM 2317 N N . HIS A 1 309 ? 25.402 9.411 -34.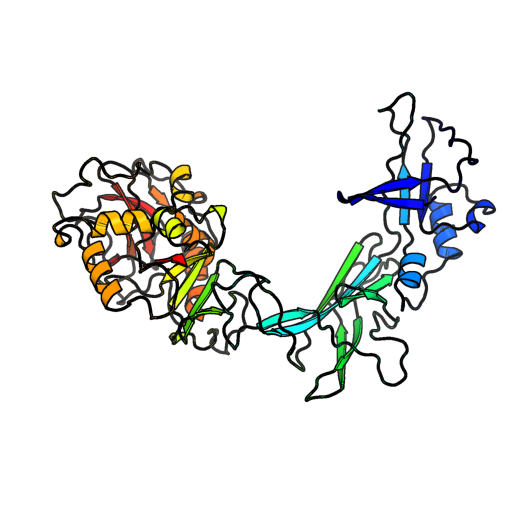160 1.00 75.31 309 HIS A N 1
ATOM 2318 C CA . HIS A 1 309 ? 23.946 9.500 -34.230 1.00 75.31 309 HIS A CA 1
ATOM 2319 C C . HIS A 1 309 ? 23.410 10.543 -33.244 1.00 75.31 309 HIS A C 1
ATOM 2321 O O . HIS A 1 309 ? 23.976 10.772 -32.174 1.00 75.31 309 HIS A O 1
ATOM 2327 N N . SER A 1 310 ? 22.298 11.169 -33.620 1.00 70.81 310 SER A N 1
ATOM 2328 C CA . SER A 1 310 ? 21.498 12.036 -32.760 1.00 70.81 310 SER A CA 1
ATOM 2329 C C . SER A 1 310 ? 20.042 11.586 -32.786 1.00 70.81 310 SER A C 1
ATOM 2331 O O . SER A 1 310 ? 19.608 10.852 -33.683 1.00 70.81 310 SER A O 1
ATOM 2333 N N . LEU A 1 311 ? 19.262 12.048 -31.809 1.00 69.31 311 LEU A N 1
ATOM 2334 C CA . LEU A 1 311 ? 17.811 12.030 -31.923 1.00 69.31 311 LEU A CA 1
ATOM 2335 C C . LEU A 1 311 ? 17.432 12.897 -33.130 1.00 69.31 311 LEU A C 1
ATOM 2337 O O . LEU A 1 311 ? 17.491 14.124 -33.079 1.00 69.31 311 LEU A O 1
ATOM 2341 N N . SER A 1 312 ? 17.112 12.252 -34.253 1.00 57.12 312 SER A N 1
ATOM 2342 C CA . SER A 1 312 ? 16.699 12.933 -35.479 1.00 57.12 312 SER A CA 1
ATOM 2343 C C . SER A 1 312 ? 15.525 13.865 -35.175 1.00 57.12 312 SER A C 1
ATOM 2345 O O . SER A 1 312 ? 14.493 13.394 -34.691 1.00 57.12 312 SER A O 1
ATOM 2347 N N . THR A 1 313 ? 15.645 15.153 -35.483 1.00 53.84 313 THR A N 1
ATOM 2348 C CA . THR A 1 313 ? 14.514 16.077 -35.410 1.00 53.84 313 THR A CA 1
ATOM 2349 C C . THR A 1 313 ? 13.522 15.779 -36.545 1.00 53.84 313 THR A C 1
ATOM 2351 O O . THR A 1 313 ? 13.949 15.579 -37.684 1.00 53.84 313 THR A O 1
ATOM 2354 N N . PRO A 1 314 ? 12.204 15.739 -36.276 1.00 57.75 314 PRO A N 1
ATOM 2355 C CA . PRO A 1 314 ? 11.549 15.881 -34.977 1.00 57.75 314 PRO A CA 1
ATOM 2356 C C . PRO A 1 314 ? 11.439 14.529 -34.248 1.00 57.75 314 PRO A C 1
ATOM 2358 O O . PRO A 1 314 ? 10.823 13.589 -34.754 1.00 57.75 314 PRO A O 1
ATOM 2361 N N . TYR A 1 315 ? 11.992 14.440 -33.034 1.00 71.75 315 TYR A N 1
ATOM 2362 C CA . TYR A 1 315 ? 11.563 13.426 -32.073 1.00 71.75 315 TYR A CA 1
ATOM 2363 C C . TYR A 1 315 ? 10.151 13.825 -31.612 1.00 71.75 315 TYR A C 1
ATOM 2365 O O . TYR A 1 315 ? 9.940 15.002 -31.317 1.00 71.75 315 TYR A O 1
ATOM 2373 N N . PRO A 1 316 ? 9.161 12.916 -31.618 1.00 76.31 316 PRO A N 1
ATOM 2374 C CA . PRO A 1 316 ? 7.754 13.299 -31.466 1.00 76.31 316 PRO A CA 1
ATOM 2375 C C . PRO A 1 316 ? 7.382 13.752 -30.048 1.00 76.31 316 PRO A C 1
ATOM 2377 O O . PRO A 1 316 ? 6.246 14.161 -29.822 1.00 76.31 316 PRO A O 1
ATOM 2380 N N . TYR A 1 317 ? 8.329 13.706 -29.112 1.00 83.19 317 TYR A N 1
ATOM 2381 C CA . TYR A 1 317 ? 8.137 14.104 -27.728 1.00 83.19 317 TYR A CA 1
ATOM 2382 C C . TYR A 1 317 ? 8.966 15.345 -27.381 1.00 83.19 317 TYR A C 1
ATOM 2384 O O . TYR A 1 317 ? 10.059 15.508 -27.927 1.00 83.19 317 TYR A O 1
ATOM 2392 N N . PRO A 1 318 ? 8.476 16.219 -26.483 1.00 82.19 318 PRO A N 1
ATOM 2393 C CA . PRO A 1 318 ? 9.215 17.395 -26.040 1.00 82.19 318 PRO A CA 1
ATOM 2394 C C . PRO A 1 318 ? 10.374 17.024 -25.095 1.00 82.19 318 PRO A C 1
ATOM 2396 O O . PRO A 1 318 ? 10.249 16.052 -24.345 1.00 82.19 318 PRO A O 1
ATOM 2399 N N . PRO A 1 319 ? 11.465 17.813 -25.073 1.00 83.25 319 PRO A N 1
ATOM 2400 C CA . PRO A 1 319 ? 12.543 17.616 -24.112 1.00 83.25 319 PRO A CA 1
ATOM 2401 C C . PRO A 1 319 ? 12.083 17.805 -22.666 1.00 83.25 319 PRO A C 1
ATOM 2403 O O . PRO A 1 319 ? 11.338 18.731 -22.345 1.00 83.25 319 PRO A O 1
ATOM 2406 N N . VAL A 1 320 ? 12.585 16.944 -21.788 1.00 86.69 320 VAL A N 1
ATOM 2407 C CA . VAL A 1 320 ? 12.377 16.967 -20.340 1.00 86.69 320 VAL A CA 1
ATOM 2408 C C . VAL A 1 320 ? 13.526 17.743 -19.703 1.00 86.69 320 VAL A C 1
ATOM 2410 O O . VAL A 1 320 ? 14.534 17.159 -19.311 1.00 86.69 320 VAL A O 1
ATOM 2413 N N . ALA A 1 321 ? 13.392 19.068 -19.669 1.00 80.06 321 ALA A N 1
ATOM 2414 C CA . ALA A 1 321 ? 14.488 19.989 -19.359 1.00 80.06 321 ALA A CA 1
ATOM 2415 C C . ALA A 1 321 ? 14.722 20.245 -17.857 1.00 80.06 321 ALA A C 1
ATOM 2417 O O . ALA A 1 321 ? 15.723 20.856 -17.487 1.00 80.06 321 ALA A O 1
ATOM 2418 N N . ASP A 1 322 ? 13.808 19.821 -16.984 1.00 80.75 322 ASP A N 1
ATOM 2419 C CA . ASP A 1 322 ? 13.903 20.048 -15.542 1.00 80.75 322 ASP A CA 1
ATOM 2420 C C . ASP A 1 322 ? 13.210 18.950 -14.725 1.00 80.75 322 ASP A C 1
ATOM 2422 O O . ASP A 1 322 ? 12.529 18.073 -15.264 1.00 80.75 322 ASP A O 1
ATOM 2426 N N . MET A 1 323 ? 13.390 19.021 -13.403 1.00 81.38 323 MET A N 1
ATOM 2427 C CA . MET A 1 323 ? 12.881 18.027 -12.460 1.00 81.38 323 MET A CA 1
ATOM 2428 C C . MET A 1 323 ? 11.353 18.013 -12.332 1.00 81.38 323 MET A C 1
ATOM 2430 O O . MET A 1 323 ? 10.769 16.950 -12.124 1.00 81.38 323 MET A O 1
ATOM 2434 N N . ASN A 1 324 ? 10.713 19.173 -12.516 1.00 80.94 324 ASN A N 1
ATOM 2435 C CA . ASN A 1 324 ? 9.254 19.309 -12.469 1.00 80.94 324 ASN A CA 1
ATOM 2436 C C . ASN A 1 324 ? 8.593 18.548 -13.612 1.00 80.94 324 ASN A C 1
ATOM 2438 O O . ASN A 1 324 ? 7.619 17.812 -13.435 1.00 80.94 324 ASN A O 1
ATOM 2442 N N . THR A 1 325 ? 9.169 18.699 -14.797 1.00 86.81 325 THR A N 1
ATOM 2443 C CA . THR A 1 325 ? 8.743 17.967 -15.979 1.00 86.81 325 THR A CA 1
ATOM 2444 C C . THR A 1 325 ? 9.119 16.495 -15.839 1.00 86.81 325 THR A C 1
ATOM 2446 O O . THR A 1 325 ? 8.301 15.638 -16.150 1.00 86.81 325 THR A O 1
ATOM 2449 N N . ALA A 1 326 ? 10.311 16.182 -15.318 1.00 88.62 326 ALA A N 1
ATOM 2450 C CA . ALA A 1 326 ? 10.801 14.810 -15.193 1.00 88.62 326 ALA A CA 1
ATOM 2451 C C . ALA A 1 326 ? 9.899 13.909 -14.342 1.00 88.62 326 ALA A C 1
ATOM 2453 O O . ALA A 1 326 ? 9.538 12.823 -14.792 1.00 88.62 326 ALA A O 1
ATOM 2454 N N . GLU A 1 327 ? 9.478 14.351 -13.158 1.00 90.56 327 GLU A N 1
ATOM 2455 C CA . GLU A 1 327 ? 8.653 13.537 -12.251 1.00 90.56 327 GLU A CA 1
ATOM 2456 C C . GLU A 1 327 ? 7.335 13.071 -12.874 1.00 90.56 327 GLU A C 1
ATOM 2458 O O . GLU A 1 327 ? 6.875 11.954 -12.617 1.00 90.56 327 GLU A O 1
ATOM 2463 N N . THR A 1 328 ? 6.713 13.943 -13.664 1.00 92.12 328 THR A N 1
ATOM 2464 C CA . THR A 1 328 ? 5.391 13.714 -14.261 1.00 92.12 328 THR A CA 1
ATOM 2465 C C . THR A 1 328 ? 5.475 13.113 -15.664 1.00 92.12 328 THR A C 1
ATOM 2467 O O . THR A 1 328 ? 4.452 12.772 -16.262 1.00 92.12 328 THR A O 1
ATOM 2470 N N . TYR A 1 329 ? 6.686 12.941 -16.199 1.00 94.50 329 TYR A N 1
ATOM 2471 C CA . TYR A 1 329 ? 6.910 12.441 -17.546 1.00 94.50 329 TYR A CA 1
ATOM 2472 C C . TYR A 1 329 ? 6.867 10.909 -17.598 1.00 94.50 329 TYR A C 1
ATOM 2474 O O . TYR A 1 329 ? 7.873 10.234 -17.371 1.00 94.50 329 TYR A O 1
ATOM 2482 N N . MET A 1 330 ? 5.702 10.347 -17.933 1.00 96.12 330 MET A N 1
ATOM 2483 C CA . MET A 1 330 ? 5.421 8.902 -17.843 1.00 96.12 330 MET A CA 1
ATOM 2484 C C . MET A 1 330 ? 5.422 8.164 -19.194 1.00 96.12 330 MET A C 1
ATOM 2486 O O . MET A 1 330 ? 4.925 7.048 -19.270 1.00 96.12 330 MET A O 1
ATOM 2490 N N . ASN A 1 331 ? 5.985 8.753 -20.255 1.00 95.81 331 ASN A N 1
ATOM 2491 C CA . ASN A 1 331 ? 5.866 8.271 -21.646 1.00 95.81 331 ASN A CA 1
ATOM 2492 C C . ASN A 1 331 ? 6.797 7.097 -22.035 1.00 95.81 331 ASN A C 1
ATOM 2494 O O . ASN A 1 331 ? 7.158 6.959 -23.208 1.00 95.81 331 ASN A O 1
ATOM 2498 N N . GLY A 1 332 ? 7.244 6.274 -21.082 1.00 96.94 332 GLY A N 1
ATOM 2499 C CA . GLY A 1 332 ? 8.277 5.261 -21.336 1.00 96.94 332 GLY A CA 1
ATOM 2500 C C . GLY A 1 332 ? 7.884 4.213 -22.379 1.00 96.94 332 GLY A C 1
ATOM 2501 O O . GLY A 1 332 ? 8.713 3.807 -23.201 1.00 96.94 332 GLY A O 1
ATOM 2502 N N . TYR A 1 333 ? 6.613 3.801 -22.412 1.00 98.00 333 TYR A N 1
ATOM 2503 C CA . TYR A 1 333 ? 6.147 2.829 -23.400 1.00 98.00 333 TYR A CA 1
ATOM 2504 C C . TYR A 1 333 ? 6.085 3.461 -24.790 1.00 98.00 333 TYR A C 1
ATOM 2506 O O . TYR A 1 333 ? 6.668 2.924 -25.732 1.00 98.00 333 TYR A O 1
ATOM 2514 N N . ALA A 1 334 ? 5.435 4.616 -24.929 1.00 96.00 334 ALA A N 1
ATOM 2515 C CA . ALA A 1 334 ? 5.262 5.257 -26.230 1.00 96.00 334 ALA A CA 1
ATOM 2516 C C . ALA A 1 334 ? 6.605 5.692 -26.864 1.00 96.00 334 ALA A C 1
ATOM 2518 O O . ALA A 1 334 ? 6.819 5.516 -28.071 1.00 96.00 334 ALA A O 1
ATOM 2519 N N . GLU A 1 335 ? 7.551 6.178 -26.054 1.00 94.56 335 GLU A N 1
ATOM 2520 C CA . GLU A 1 335 ? 8.919 6.467 -26.501 1.00 94.56 335 GLU A CA 1
ATOM 2521 C C . GLU A 1 335 ? 9.677 5.193 -26.890 1.00 94.56 335 GLU A C 1
ATOM 2523 O O . GLU A 1 335 ? 10.334 5.161 -27.932 1.00 94.56 335 GLU A O 1
ATOM 2528 N N . THR A 1 336 ? 9.536 4.113 -26.116 1.00 96.69 336 THR A N 1
ATOM 2529 C CA . THR A 1 336 ? 10.126 2.816 -26.468 1.00 96.69 336 THR A CA 1
ATOM 2530 C C . THR A 1 336 ? 9.627 2.319 -27.826 1.00 96.69 336 THR A C 1
ATOM 2532 O O . THR A 1 336 ? 10.440 1.925 -28.662 1.00 96.69 336 THR A O 1
ATOM 2535 N N . GLU A 1 337 ? 8.316 2.355 -28.086 1.00 96.12 337 GLU A N 1
ATOM 2536 C CA . GLU A 1 337 ? 7.761 1.931 -29.381 1.00 96.12 337 GLU A CA 1
ATOM 2537 C C . GLU A 1 337 ? 8.280 2.809 -30.532 1.00 96.12 337 GLU A C 1
ATOM 2539 O O . GLU A 1 337 ? 8.604 2.302 -31.607 1.00 96.12 337 GLU A O 1
ATOM 2544 N N . THR A 1 338 ? 8.434 4.115 -30.292 1.00 92.94 338 THR A N 1
ATOM 2545 C CA . THR A 1 338 ? 9.025 5.048 -31.264 1.00 92.94 338 THR A CA 1
ATOM 2546 C C . THR A 1 338 ? 10.463 4.663 -31.613 1.00 92.94 338 THR A C 1
ATOM 2548 O O . THR A 1 338 ? 10.846 4.693 -32.785 1.00 92.94 338 THR A O 1
ATOM 2551 N N . MET A 1 339 ? 11.261 4.281 -30.614 1.00 92.19 339 MET A N 1
ATOM 2552 C CA . MET A 1 339 ? 12.656 3.883 -30.806 1.00 92.19 339 MET A CA 1
ATOM 2553 C C . MET A 1 339 ? 12.789 2.515 -31.476 1.00 92.19 339 MET A C 1
ATOM 2555 O O . MET A 1 339 ? 13.618 2.358 -32.370 1.00 92.19 339 MET A O 1
ATOM 2559 N N . LEU A 1 340 ? 11.930 1.553 -31.131 1.00 95.25 340 LEU A N 1
ATOM 2560 C CA . LEU A 1 340 ? 11.882 0.245 -31.795 1.00 95.25 340 LEU A CA 1
ATOM 2561 C C . LEU A 1 340 ? 11.492 0.345 -33.280 1.00 95.25 340 LEU A C 1
ATOM 2563 O O . LEU A 1 340 ? 11.888 -0.505 -34.073 1.00 95.25 340 LEU A O 1
ATOM 2567 N N . GLY A 1 341 ? 10.770 1.398 -33.676 1.00 92.62 341 GLY A N 1
ATOM 2568 C CA . GLY A 1 341 ? 10.448 1.689 -35.077 1.00 92.62 341 GLY A CA 1
ATOM 2569 C C . GLY A 1 341 ? 11.596 2.293 -35.900 1.00 92.62 341 GLY A C 1
ATOM 2570 O O . GLY A 1 341 ? 11.457 2.454 -37.116 1.00 92.62 341 GLY A O 1
ATOM 2571 N N . LYS A 1 342 ? 12.730 2.659 -35.284 1.00 89.00 342 LYS A N 1
ATOM 2572 C CA . LYS A 1 342 ? 13.868 3.258 -35.998 1.00 89.00 342 LYS A CA 1
ATOM 2573 C C . LYS A 1 342 ? 14.597 2.221 -36.852 1.00 89.00 342 LYS A C 1
ATOM 2575 O O . LYS A 1 342 ? 14.788 1.076 -36.457 1.00 89.00 342 LYS A O 1
ATOM 2580 N N . THR A 1 343 ? 15.050 2.651 -38.030 1.00 88.69 343 THR A N 1
ATOM 2581 C CA . THR A 1 343 ? 15.804 1.810 -38.968 1.00 88.69 343 THR A CA 1
ATOM 2582 C C . THR A 1 343 ? 17.129 2.487 -39.349 1.00 88.69 343 THR A C 1
ATOM 2584 O O . THR A 1 343 ? 17.089 3.630 -39.804 1.00 88.69 343 THR A O 1
ATOM 2587 N N . PRO A 1 344 ? 18.278 1.797 -39.213 1.00 90.56 344 PRO A N 1
ATOM 2588 C CA . PRO A 1 344 ? 18.412 0.451 -38.656 1.00 90.56 344 PRO A CA 1
ATOM 2589 C C . PRO A 1 344 ? 18.379 0.468 -37.114 1.00 90.56 344 PRO A C 1
ATOM 2591 O O . PRO A 1 344 ? 19.055 1.271 -36.475 1.00 90.56 344 PRO A O 1
ATOM 2594 N N . LEU A 1 345 ? 17.639 -0.463 -36.495 1.00 91.94 345 LEU A N 1
ATOM 2595 C CA . LEU A 1 345 ? 17.550 -0.566 -35.027 1.00 91.94 345 LEU A CA 1
ATOM 2596 C C . LEU A 1 345 ? 18.916 -0.829 -34.370 1.00 91.94 345 LEU A C 1
ATOM 2598 O O . LEU A 1 345 ? 19.144 -0.465 -33.222 1.00 91.94 345 LEU A O 1
ATOM 2602 N N . SER A 1 346 ? 19.862 -1.407 -35.117 1.00 91.56 346 SER A N 1
ATOM 2603 C CA . SER A 1 346 ? 21.233 -1.644 -34.658 1.00 91.56 346 SER A CA 1
ATOM 2604 C C . SER A 1 346 ? 21.990 -0.379 -34.253 1.00 91.56 346 SER A C 1
ATOM 2606 O O . SER A 1 346 ? 23.034 -0.498 -33.617 1.00 91.56 346 SER A O 1
ATOM 2608 N N . ASP A 1 347 ? 21.524 0.810 -34.637 1.00 89.69 347 ASP A N 1
ATOM 2609 C CA . ASP A 1 347 ? 22.132 2.084 -34.229 1.00 89.69 347 ASP A CA 1
ATOM 2610 C C . ASP A 1 347 ? 21.687 2.541 -32.836 1.00 89.69 347 ASP A C 1
ATOM 2612 O O . ASP A 1 347 ? 22.258 3.481 -32.285 1.00 89.69 347 ASP A O 1
ATOM 2616 N N . TYR A 1 348 ? 20.745 1.809 -32.235 1.00 91.19 348 TYR A N 1
ATOM 2617 C CA . TYR A 1 348 ? 20.217 2.006 -30.889 1.00 91.19 348 TYR A CA 1
ATOM 2618 C C . TYR A 1 348 ? 20.364 0.706 -30.073 1.00 91.19 348 TYR A C 1
ATOM 2620 O O . TYR A 1 348 ? 19.383 -0.017 -29.867 1.00 91.19 348 TYR A O 1
ATOM 2628 N N . PRO A 1 349 ? 21.592 0.346 -29.643 1.00 92.56 349 PRO A N 1
ATOM 2629 C CA . PRO A 1 349 ? 21.903 -0.997 -29.147 1.00 92.56 349 PRO A CA 1
ATOM 2630 C C . PRO A 1 349 ? 21.048 -1.461 -27.965 1.00 92.56 349 PRO A C 1
ATOM 2632 O O . PRO A 1 349 ? 20.629 -2.617 -27.947 1.00 92.56 349 PRO A O 1
ATOM 2635 N N . ILE A 1 350 ? 20.728 -0.579 -27.011 1.00 93.88 350 ILE A N 1
ATOM 2636 C CA . ILE A 1 350 ? 19.873 -0.947 -25.872 1.00 93.88 350 ILE A CA 1
ATOM 2637 C C . ILE A 1 350 ? 18.449 -1.329 -26.304 1.00 93.88 350 ILE A C 1
ATOM 2639 O O . ILE A 1 350 ? 17.847 -2.230 -25.724 1.00 93.88 350 ILE A O 1
ATOM 2643 N N . PHE A 1 351 ? 17.924 -0.717 -27.368 1.00 95.88 351 PHE A N 1
ATOM 2644 C CA . PHE A 1 351 ? 16.606 -1.045 -27.913 1.00 95.88 351 PHE A CA 1
ATOM 2645 C C . PHE A 1 351 ? 16.643 -2.319 -28.763 1.00 95.88 351 PHE A C 1
ATOM 2647 O O . PHE A 1 351 ? 15.697 -3.104 -28.728 1.00 95.88 351 PHE A O 1
ATOM 2654 N N . ALA A 1 352 ? 17.752 -2.588 -29.459 1.00 95.81 352 ALA A N 1
ATOM 2655 C CA . ALA A 1 352 ? 17.980 -3.893 -30.080 1.00 95.81 352 ALA A CA 1
ATOM 2656 C C . ALA A 1 352 ? 18.036 -5.014 -29.020 1.00 95.81 352 ALA A C 1
ATOM 2658 O O . ALA A 1 352 ? 17.422 -6.067 -29.200 1.00 95.81 352 ALA A O 1
ATOM 2659 N N . ALA A 1 353 ? 18.696 -4.766 -27.884 1.00 97.06 353 ALA A N 1
ATOM 2660 C CA . ALA A 1 353 ? 18.726 -5.689 -26.751 1.00 97.06 353 ALA A CA 1
ATOM 2661 C C . ALA A 1 353 ? 17.342 -5.862 -26.103 1.00 97.06 353 ALA A C 1
ATOM 2663 O O . ALA A 1 353 ? 16.947 -6.987 -25.799 1.00 97.06 353 ALA A O 1
ATOM 2664 N N . LEU A 1 354 ? 16.561 -4.784 -25.961 1.00 98.12 354 LEU A N 1
ATOM 2665 C CA . LEU A 1 354 ? 15.164 -4.862 -25.526 1.00 98.12 354 LEU A CA 1
ATOM 2666 C C . LEU A 1 354 ? 14.323 -5.721 -26.480 1.00 98.12 354 LEU A C 1
ATOM 2668 O O . LEU A 1 354 ? 13.504 -6.515 -26.020 1.00 98.12 354 LEU A O 1
ATOM 2672 N N . GLN A 1 355 ? 14.498 -5.575 -27.796 1.00 97.62 355 GLN A N 1
ATOM 2673 C CA . GLN A 1 355 ? 13.751 -6.362 -28.778 1.00 97.62 355 GLN A CA 1
ATOM 2674 C C . GLN A 1 355 ? 14.032 -7.860 -28.616 1.00 97.62 355 GLN A C 1
ATOM 2676 O O . GLN A 1 355 ? 13.097 -8.660 -28.664 1.00 97.62 355 GLN A O 1
ATOM 2681 N N . GLN A 1 356 ? 15.289 -8.235 -28.366 1.00 96.19 356 GLN A N 1
ATOM 2682 C CA . GLN A 1 356 ? 15.647 -9.614 -28.034 1.00 96.19 356 GLN A CA 1
ATOM 2683 C C . GLN A 1 356 ? 15.031 -10.044 -26.695 1.00 96.19 356 GLN A C 1
ATOM 2685 O O . GLN A 1 356 ? 14.380 -11.082 -26.629 1.00 96.19 356 GLN A O 1
ATOM 2690 N N . TYR A 1 357 ? 15.126 -9.206 -25.658 1.00 97.19 357 TYR A N 1
ATOM 2691 C CA . TYR A 1 357 ? 14.517 -9.474 -24.353 1.00 97.19 357 TYR A CA 1
ATOM 2692 C C . TYR A 1 357 ? 13.002 -9.713 -24.450 1.00 97.19 357 TYR A C 1
ATOM 2694 O O . TYR A 1 357 ? 12.485 -10.615 -23.794 1.00 97.19 357 TYR A O 1
ATOM 2702 N N . ARG A 1 358 ? 12.282 -8.956 -25.293 1.00 97.12 358 ARG A N 1
ATOM 2703 C CA . ARG A 1 358 ? 10.849 -9.163 -25.580 1.00 97.12 358 ARG A CA 1
ATOM 2704 C C . ARG A 1 358 ? 10.569 -10.505 -26.248 1.00 97.12 358 ARG A C 1
ATOM 2706 O O . ARG A 1 358 ? 9.525 -11.086 -25.972 1.00 97.12 358 ARG A O 1
ATOM 2713 N N . ASN A 1 359 ? 11.458 -10.970 -27.121 1.00 95.81 359 ASN A N 1
ATOM 2714 C CA . ASN A 1 359 ? 11.304 -12.266 -27.779 1.00 95.81 359 ASN A CA 1
ATOM 2715 C C . ASN A 1 359 ? 11.483 -13.407 -26.769 1.00 95.81 359 ASN A C 1
ATOM 2717 O O . ASN A 1 359 ? 10.684 -14.341 -26.757 1.00 95.81 359 ASN A O 1
ATOM 2721 N N . ASP A 1 360 ? 12.477 -13.286 -25.889 1.00 95.31 360 ASP A N 1
ATOM 2722 C CA . ASP A 1 360 ? 12.783 -14.292 -24.865 1.00 95.31 360 ASP A CA 1
ATOM 2723 C C . ASP A 1 360 ? 11.772 -14.271 -23.705 1.00 95.31 360 ASP A C 1
ATOM 2725 O O . ASP A 1 360 ? 11.531 -15.288 -23.061 1.00 95.31 360 ASP A O 1
ATOM 2729 N N . ASN A 1 361 ? 11.139 -13.118 -23.462 1.00 94.19 361 ASN A N 1
ATOM 2730 C CA . ASN A 1 361 ? 10.185 -12.883 -22.375 1.00 94.19 361 ASN A CA 1
ATOM 2731 C C . ASN A 1 361 ? 8.853 -12.344 -22.916 1.00 94.19 361 ASN A C 1
ATOM 2733 O O . ASN A 1 361 ? 8.342 -11.312 -22.456 1.00 94.19 361 ASN A O 1
ATOM 2737 N N . ALA A 1 362 ? 8.309 -13.031 -23.923 1.00 93.69 362 ALA A N 1
ATOM 2738 C CA . ALA A 1 362 ? 7.062 -12.655 -24.576 1.00 93.69 362 ALA A CA 1
ATOM 2739 C C . ALA A 1 362 ? 5.900 -12.538 -23.577 1.00 93.69 362 ALA A C 1
ATOM 2741 O O . ALA A 1 362 ? 5.884 -13.177 -22.524 1.00 93.69 362 ALA A O 1
ATOM 2742 N N . VAL A 1 363 ? 4.901 -11.716 -23.913 1.00 94.06 363 VAL A N 1
ATOM 2743 C CA . VAL A 1 363 ? 3.673 -11.624 -23.112 1.00 94.06 363 VAL A CA 1
ATOM 2744 C C . VAL A 1 363 ? 2.982 -12.994 -23.128 1.00 94.06 363 VAL A C 1
ATOM 2746 O O . VAL A 1 363 ? 2.646 -13.471 -24.216 1.00 94.06 363 VAL A O 1
ATOM 2749 N N . PRO A 1 364 ? 2.769 -13.644 -21.967 1.00 89.38 364 PRO A N 1
ATOM 2750 C CA . PRO A 1 364 ? 2.112 -14.941 -21.941 1.00 89.38 364 PRO A CA 1
ATOM 2751 C C . PRO A 1 364 ? 0.684 -14.855 -22.483 1.00 89.38 364 PRO A C 1
ATOM 2753 O O . PRO A 1 364 ? -0.019 -13.860 -22.288 1.00 89.38 364 PRO A O 1
ATOM 2756 N N . ALA A 1 365 ? 0.239 -15.921 -23.147 1.00 88.38 365 ALA A N 1
ATOM 2757 C CA . ALA A 1 365 ? -1.110 -15.991 -23.691 1.00 88.38 365 ALA A CA 1
ATOM 2758 C C . ALA A 1 365 ? -2.170 -15.785 -22.591 1.00 88.38 365 ALA A C 1
ATOM 2760 O O . ALA A 1 365 ? -2.075 -16.356 -21.505 1.00 88.38 365 ALA A O 1
ATOM 2761 N N . GLY A 1 366 ? -3.192 -14.977 -22.889 1.00 84.75 366 GLY A N 1
ATOM 2762 C CA . GLY A 1 366 ? -4.294 -14.677 -21.967 1.00 84.75 366 GLY A CA 1
ATOM 2763 C C . GLY A 1 366 ? -4.030 -13.535 -20.978 1.00 84.75 366 GLY A C 1
ATOM 2764 O O . GLY A 1 366 ? -4.974 -13.088 -20.335 1.00 84.75 366 GLY A O 1
ATOM 2765 N N . ILE A 1 367 ? -2.800 -13.014 -20.895 1.00 91.00 367 ILE A N 1
ATOM 2766 C CA . ILE A 1 367 ? -2.462 -11.894 -20.008 1.00 91.00 367 ILE A CA 1
ATOM 2767 C C . ILE A 1 367 ? -2.634 -10.560 -20.741 1.00 91.00 367 ILE A C 1
ATOM 2769 O O . ILE A 1 367 ? -2.007 -10.325 -21.774 1.00 91.00 367 ILE A O 1
ATOM 2773 N N . ASN A 1 368 ? -3.441 -9.657 -20.175 1.00 91.81 368 ASN A N 1
ATOM 2774 C CA . ASN A 1 368 ? -3.584 -8.293 -20.680 1.00 91.81 368 ASN A CA 1
ATOM 2775 C C . ASN A 1 368 ? -2.558 -7.357 -20.029 1.00 91.81 368 ASN A C 1
ATOM 2777 O O . ASN A 1 368 ? -2.824 -6.777 -18.982 1.00 91.81 368 ASN A O 1
ATOM 2781 N N . ARG A 1 369 ? -1.385 -7.230 -20.649 1.00 96.06 369 ARG A N 1
ATOM 2782 C CA . ARG A 1 369 ? -0.348 -6.262 -20.270 1.00 96.06 369 ARG A CA 1
ATOM 2783 C C . ARG A 1 369 ? 0.440 -5.804 -21.489 1.00 96.06 369 ARG A C 1
ATOM 2785 O O . ARG A 1 369 ? 0.442 -6.476 -22.525 1.00 96.06 369 ARG A O 1
ATOM 2792 N N . SER A 1 370 ? 1.194 -4.725 -21.338 1.00 97.94 370 SER A N 1
ATOM 2793 C CA . SER A 1 370 ? 2.149 -4.280 -22.339 1.00 97.94 370 SER A CA 1
ATOM 2794 C C . SER A 1 370 ? 3.303 -5.276 -22.519 1.00 97.94 370 SER A C 1
ATOM 2796 O O . SER A 1 370 ? 3.703 -5.971 -21.573 1.00 97.94 370 SER A O 1
ATOM 2798 N N . PRO A 1 371 ? 3.924 -5.313 -23.712 1.00 97.94 371 PRO A N 1
ATOM 2799 C CA . PRO A 1 371 ? 5.293 -5.788 -23.847 1.00 97.94 371 PRO A CA 1
ATOM 2800 C C . PRO A 1 371 ? 6.239 -5.004 -22.927 1.00 97.94 371 PRO A C 1
ATOM 2802 O O . PRO A 1 371 ? 5.936 -3.880 -22.518 1.00 97.94 371 PRO A O 1
ATOM 2805 N N . TRP A 1 372 ? 7.401 -5.586 -22.639 1.00 98.56 372 TRP A N 1
ATOM 2806 C CA . TRP A 1 372 ? 8.435 -4.939 -21.832 1.00 98.56 372 TRP A CA 1
ATOM 2807 C C . TRP A 1 372 ? 8.941 -3.649 -22.483 1.00 98.56 372 TRP A C 1
ATOM 2809 O O . TRP A 1 372 ? 9.208 -3.650 -23.676 1.00 98.56 372 TRP A O 1
ATOM 2819 N N . PHE A 1 373 ? 9.121 -2.556 -21.758 1.00 98.62 373 PHE A N 1
ATOM 2820 C CA . PHE A 1 373 ? 9.632 -1.294 -22.297 1.00 98.62 373 PHE A CA 1
ATOM 2821 C C . PHE A 1 373 ? 10.716 -0.690 -21.403 1.00 98.62 373 PHE A C 1
ATOM 2823 O O . PHE A 1 373 ? 10.855 -1.090 -20.249 1.00 98.62 373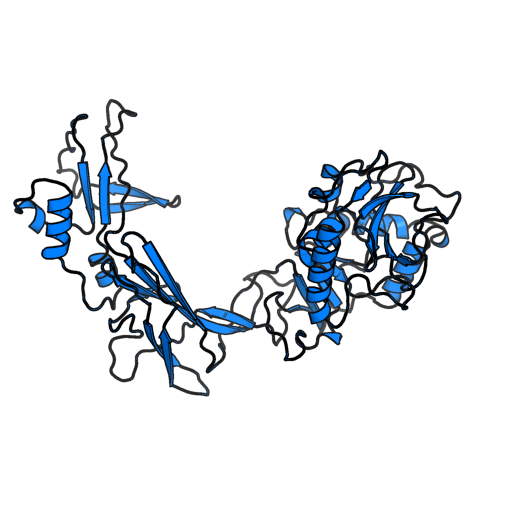 PHE A O 1
ATOM 2830 N N . ILE A 1 374 ? 11.514 0.235 -21.938 1.00 98.19 374 ILE A N 1
ATOM 2831 C CA . ILE A 1 374 ? 12.480 0.993 -21.134 1.00 98.19 374 ILE A CA 1
ATOM 2832 C C . ILE A 1 374 ? 11.716 2.157 -20.491 1.00 98.19 374 ILE A C 1
ATOM 2834 O O . ILE A 1 374 ? 10.986 2.848 -21.202 1.00 98.19 374 ILE A O 1
ATOM 2838 N N . PRO A 1 375 ? 11.817 2.365 -19.170 1.00 97.88 375 PRO A N 1
ATOM 2839 C CA . PRO A 1 375 ? 11.029 3.380 -18.489 1.00 97.88 375 PRO A CA 1
ATOM 2840 C C . PRO A 1 375 ? 11.459 4.800 -18.870 1.00 97.88 375 PRO A C 1
ATOM 2842 O O . PRO A 1 375 ? 12.608 5.059 -19.239 1.00 97.88 375 PRO A O 1
ATOM 2845 N N . SER A 1 376 ? 10.531 5.736 -18.719 1.00 96.44 376 SER A N 1
ATOM 2846 C CA . SER A 1 376 ? 10.822 7.163 -18.695 1.00 96.44 376 SER A CA 1
ATOM 2847 C C . SER A 1 376 ? 11.409 7.583 -17.347 1.00 96.44 376 SER A C 1
ATOM 2849 O O . SER A 1 376 ? 11.401 6.833 -16.366 1.00 96.44 376 SER A O 1
ATOM 2851 N N . ILE A 1 377 ? 11.873 8.828 -17.267 1.00 94.31 377 ILE A N 1
ATOM 2852 C CA . ILE A 1 377 ? 12.382 9.383 -16.017 1.00 94.31 377 ILE A CA 1
ATOM 2853 C C . ILE A 1 377 ? 11.319 9.458 -14.915 1.00 94.31 377 ILE A C 1
ATOM 2855 O O . ILE A 1 377 ? 11.610 9.072 -13.787 1.00 94.31 377 ILE A O 1
ATOM 2859 N N . GLY A 1 378 ? 10.072 9.820 -15.225 1.00 95.94 378 GLY A N 1
ATOM 2860 C CA . GLY A 1 378 ? 8.992 9.831 -14.231 1.00 95.94 378 GLY A CA 1
ATOM 2861 C C . GLY A 1 378 ? 8.673 8.439 -13.676 1.00 95.94 378 GLY A C 1
ATOM 2862 O O . GLY A 1 378 ? 8.418 8.283 -12.485 1.00 95.94 378 GLY A O 1
ATOM 2863 N N . GLN A 1 379 ? 8.782 7.392 -14.496 1.00 97.75 379 GLN A N 1
ATOM 2864 C CA . GLN A 1 379 ? 8.643 6.012 -14.018 1.00 97.75 379 GLN A CA 1
ATOM 2865 C C . GLN A 1 379 ? 9.823 5.597 -13.128 1.00 97.75 379 GLN A C 1
ATOM 2867 O O . GLN A 1 379 ? 9.647 4.814 -12.197 1.00 97.75 379 GLN A O 1
ATOM 2872 N N . TRP A 1 380 ? 11.018 6.149 -13.359 1.00 96.44 380 TRP A N 1
ATOM 2873 C CA . TRP A 1 380 ? 12.169 5.937 -12.481 1.00 96.44 380 TRP A CA 1
ATOM 2874 C C . TRP A 1 380 ? 12.057 6.679 -11.145 1.00 96.44 380 TRP A C 1
ATOM 2876 O O . TRP A 1 380 ? 12.514 6.173 -10.120 1.00 96.44 380 TRP A O 1
ATOM 2886 N N . PHE A 1 381 ? 11.408 7.846 -11.113 1.00 95.56 381 PHE A N 1
ATOM 2887 C CA . PHE A 1 381 ? 11.063 8.518 -9.854 1.00 95.56 381 PHE A CA 1
ATOM 2888 C C . PHE A 1 381 ? 10.281 7.584 -8.932 1.00 95.56 381 PHE A C 1
ATOM 2890 O O . PHE A 1 381 ? 10.607 7.472 -7.750 1.00 95.56 381 PHE A O 1
ATOM 2897 N N . ASP A 1 382 ? 9.318 6.849 -9.488 1.00 97.50 382 ASP A N 1
ATOM 2898 C CA . ASP A 1 382 ? 8.514 5.894 -8.729 1.00 97.50 382 ASP A CA 1
ATOM 2899 C C . ASP A 1 382 ? 9.346 4.722 -8.184 1.00 97.50 382 ASP A C 1
ATOM 2901 O O . ASP A 1 382 ? 9.073 4.252 -7.080 1.00 97.50 382 ASP A O 1
ATOM 2905 N N . VAL A 1 383 ? 10.408 4.297 -8.884 1.00 97.69 383 VAL A N 1
ATOM 2906 C CA . VAL A 1 383 ? 11.380 3.312 -8.362 1.00 97.69 383 VAL A CA 1
ATOM 2907 C C . VAL A 1 383 ? 12.060 3.845 -7.108 1.00 97.69 383 VAL A C 1
ATOM 2909 O O . VAL A 1 383 ? 12.124 3.163 -6.084 1.00 97.69 383 VAL A O 1
ATOM 2912 N N . MET A 1 384 ? 12.555 5.078 -7.176 1.00 96.19 384 MET A N 1
ATOM 2913 C CA . MET A 1 384 ? 13.297 5.706 -6.084 1.00 96.19 384 MET A CA 1
ATOM 2914 C C . MET A 1 384 ? 12.396 5.965 -4.871 1.00 96.19 384 MET A C 1
ATOM 2916 O O . MET A 1 384 ? 12.781 5.699 -3.732 1.00 96.19 384 MET A O 1
ATOM 2920 N N . ILE A 1 385 ? 11.160 6.397 -5.097 1.00 95.81 385 ILE A N 1
ATOM 2921 C CA . ILE A 1 385 ? 10.185 6.595 -4.022 1.00 95.81 385 ILE A CA 1
ATOM 2922 C C . ILE A 1 385 ? 9.805 5.249 -3.394 1.00 95.81 385 ILE A C 1
ATOM 2924 O O . ILE A 1 385 ? 9.888 5.099 -2.176 1.00 95.81 385 ILE A O 1
ATOM 2928 N N . THR A 1 386 ? 9.450 4.257 -4.210 1.00 97.38 386 THR A N 1
ATOM 2929 C CA . THR A 1 386 ? 8.894 2.982 -3.733 1.00 97.38 386 THR A CA 1
ATOM 2930 C C . THR A 1 386 ? 9.939 2.083 -3.082 1.00 97.38 386 THR A C 1
ATOM 2932 O O . THR A 1 386 ? 9.686 1.513 -2.022 1.00 97.38 386 THR A O 1
ATOM 2935 N N . LEU A 1 387 ? 11.121 1.944 -3.689 1.00 96.94 387 LEU A N 1
ATOM 2936 C CA . LEU A 1 387 ? 12.154 1.013 -3.218 1.00 96.94 387 LEU A CA 1
ATOM 2937 C C . LEU A 1 387 ? 13.204 1.693 -2.343 1.00 96.94 387 LEU A C 1
ATOM 2939 O O . LEU A 1 387 ? 13.650 1.116 -1.352 1.00 96.94 387 LEU A O 1
ATOM 2943 N N . CYS A 1 388 ? 13.598 2.918 -2.694 1.00 95.56 388 CYS A N 1
ATOM 2944 C CA . CYS A 1 388 ? 14.644 3.648 -1.979 1.00 95.56 388 CYS A CA 1
ATOM 2945 C C . CYS A 1 388 ? 14.077 4.564 -0.878 1.00 95.56 388 CYS A C 1
ATOM 2947 O O . CYS A 1 388 ? 14.829 5.029 -0.018 1.00 95.56 388 CYS A O 1
ATOM 2949 N N . GLY A 1 389 ? 12.762 4.816 -0.866 1.00 94.31 389 GLY A N 1
ATOM 2950 C CA . GLY A 1 389 ? 12.084 5.636 0.140 1.00 94.31 389 GLY A CA 1
ATOM 2951 C C . GLY A 1 389 ? 12.402 7.130 0.052 1.00 94.31 389 GLY A C 1
ATOM 2952 O O . GLY A 1 389 ? 12.274 7.826 1.060 1.00 94.31 389 GLY A O 1
ATOM 2953 N N . LYS A 1 390 ? 12.879 7.614 -1.102 1.00 93.06 390 LYS A N 1
ATOM 2954 C CA . LYS A 1 390 ? 13.255 9.019 -1.303 1.00 93.06 390 LYS A CA 1
ATOM 2955 C C . LYS A 1 390 ? 13.056 9.431 -2.759 1.00 93.06 390 LYS A C 1
ATOM 2957 O O . LYS A 1 390 ? 13.468 8.718 -3.672 1.00 93.06 390 LYS A O 1
ATOM 2962 N N . SER A 1 391 ? 12.436 10.592 -2.956 1.00 91.12 391 SER A N 1
ATOM 2963 C CA . SER A 1 391 ? 12.234 11.172 -4.283 1.00 91.12 391 SER A CA 1
ATOM 2964 C C . SER A 1 391 ? 13.528 11.809 -4.797 1.00 91.12 391 SER A C 1
ATOM 2966 O O . SER A 1 391 ? 14.233 12.446 -4.011 1.00 91.12 391 SER A O 1
ATOM 2968 N N . PRO A 1 392 ? 13.826 11.722 -6.105 1.00 90.06 392 PRO A N 1
ATOM 2969 C CA . PRO A 1 392 ? 14.920 12.478 -6.705 1.00 90.06 392 PRO A CA 1
ATOM 2970 C C . PRO A 1 392 ? 14.795 14.004 -6.561 1.00 90.06 392 PRO A C 1
ATOM 2972 O O . PRO A 1 392 ? 15.792 14.693 -6.731 1.00 90.06 392 PRO A O 1
ATOM 2975 N N . TYR A 1 393 ? 13.633 14.562 -6.200 1.00 86.50 393 TYR A N 1
ATOM 2976 C CA . TYR A 1 393 ? 13.547 15.985 -5.818 1.00 86.50 393 TYR A CA 1
ATOM 2977 C C . TYR A 1 393 ? 14.371 16.354 -4.596 1.00 86.50 393 TYR A C 1
ATOM 2979 O O . TYR A 1 393 ? 14.797 17.498 -4.470 1.00 86.50 393 TYR A O 1
ATOM 2987 N N . ASP A 1 394 ? 14.574 15.404 -3.687 1.00 87.94 394 ASP A N 1
ATOM 2988 C CA . ASP A 1 394 ? 15.347 15.645 -2.474 1.00 87.94 394 ASP A CA 1
ATOM 2989 C C . ASP A 1 394 ? 16.857 15.683 -2.757 1.00 87.94 394 ASP A C 1
ATOM 2991 O O . ASP A 1 394 ? 17.656 15.867 -1.836 1.00 87.94 394 ASP A O 1
ATOM 2995 N N . PHE A 1 395 ? 17.261 15.436 -4.005 1.00 90.88 395 PHE A N 1
ATOM 2996 C CA . PHE A 1 395 ? 18.652 15.448 -4.425 1.00 90.88 395 PHE A CA 1
ATOM 2997 C C . PHE A 1 395 ? 19.118 16.872 -4.718 1.00 90.88 395 PHE A C 1
ATOM 2999 O O . PHE A 1 395 ? 18.354 17.753 -5.117 1.00 90.88 395 PHE A O 1
ATOM 3006 N N . VAL A 1 396 ? 20.418 17.094 -4.559 1.00 88.69 396 VAL A N 1
ATOM 3007 C CA . VAL A 1 396 ? 21.030 18.393 -4.820 1.00 88.69 396 VAL A CA 1
ATOM 3008 C C . VAL A 1 396 ? 21.384 18.486 -6.298 1.00 88.69 396 VAL A C 1
ATOM 3010 O O . VAL A 1 396 ? 22.066 17.614 -6.834 1.00 88.69 396 VAL A O 1
ATOM 3013 N N . SER A 1 397 ? 20.937 19.562 -6.949 1.00 86.81 397 SER A N 1
ATOM 3014 C CA . SER A 1 397 ? 21.364 19.894 -8.309 1.00 86.81 397 SER A CA 1
ATOM 3015 C C . SER A 1 397 ? 22.850 20.240 -8.308 1.00 86.81 397 SER A C 1
ATOM 3017 O O . SER A 1 397 ? 23.279 21.143 -7.585 1.00 86.81 397 SER A O 1
ATOM 3019 N N . VAL A 1 398 ? 23.631 19.561 -9.141 1.00 81.75 398 VAL A N 1
ATOM 3020 C CA . VAL A 1 398 ? 25.080 19.751 -9.243 1.00 81.75 398 VAL A CA 1
ATOM 3021 C C . VAL A 1 398 ? 25.484 19.995 -10.697 1.00 81.75 398 VAL A C 1
ATOM 3023 O O . VAL A 1 398 ? 25.529 19.097 -11.523 1.00 81.75 398 VAL A O 1
ATOM 3026 N N . GLY A 1 399 ? 25.799 21.244 -11.030 1.00 74.31 399 GLY A N 1
ATOM 3027 C CA . GLY A 1 399 ? 26.211 21.625 -12.386 1.00 74.31 399 GLY A CA 1
ATOM 3028 C C . GLY A 1 399 ? 25.053 21.967 -13.331 1.00 74.31 399 GLY A C 1
ATOM 3029 O O . GLY A 1 399 ? 23.904 22.099 -12.920 1.00 74.31 399 GLY A O 1
ATOM 3030 N N . GLU A 1 400 ? 25.393 22.178 -14.606 1.00 68.19 400 GLU A N 1
ATOM 3031 C CA . GLU A 1 400 ? 24.517 22.828 -15.600 1.00 68.19 400 GLU A CA 1
ATOM 3032 C C . GLU A 1 400 ? 23.767 21.847 -16.524 1.00 68.19 400 GLU A C 1
ATOM 3034 O O . GLU A 1 400 ? 22.812 22.240 -17.187 1.00 68.19 400 GLU A O 1
ATOM 3039 N N . TRP A 1 401 ? 24.157 20.567 -16.556 1.00 70.56 401 TRP A N 1
ATOM 3040 C CA . TRP A 1 401 ? 23.624 19.550 -17.482 1.00 70.56 401 TRP A CA 1
ATOM 3041 C C . TRP A 1 401 ? 22.522 18.681 -16.878 1.00 70.56 401 TRP A C 1
ATOM 3043 O O . TRP A 1 401 ? 22.370 17.519 -17.240 1.00 70.56 401 TRP A O 1
ATOM 3053 N N . GLY A 1 402 ? 21.763 19.227 -15.932 1.00 75.75 402 GLY A N 1
ATOM 3054 C CA . GLY A 1 402 ? 20.696 18.483 -15.280 1.00 75.75 402 GLY A CA 1
ATOM 3055 C C . GLY A 1 402 ? 21.216 17.219 -14.591 1.00 75.75 402 GLY A C 1
ATOM 3056 O O . GLY A 1 402 ? 20.912 16.105 -15.010 1.00 75.75 402 GLY A O 1
ATOM 3057 N N . ILE A 1 403 ? 22.007 17.406 -13.538 1.00 84.88 403 ILE A N 1
ATOM 3058 C CA . ILE A 1 403 ? 22.532 16.329 -12.699 1.00 84.88 403 ILE A CA 1
ATOM 3059 C C . ILE A 1 403 ? 22.043 16.584 -11.280 1.00 84.88 403 ILE A C 1
ATOM 3061 O O . ILE A 1 403 ? 22.259 17.663 -10.727 1.00 84.88 403 ILE A O 1
ATOM 3065 N N . TRP A 1 404 ? 21.406 15.585 -10.684 1.00 89.06 404 TRP A N 1
ATOM 3066 C CA . TRP A 1 404 ? 20.921 15.633 -9.314 1.00 89.06 404 TRP A CA 1
ATOM 3067 C C . TRP A 1 404 ? 21.446 14.439 -8.549 1.00 89.06 404 TRP A C 1
ATOM 3069 O O . TRP A 1 404 ? 21.275 13.298 -8.978 1.00 89.06 404 TRP A O 1
ATOM 3079 N N . GLN A 1 405 ? 22.082 14.709 -7.415 1.00 91.94 405 GLN A N 1
ATOM 3080 C CA . GLN A 1 405 ? 22.778 13.700 -6.631 1.00 91.94 405 GLN A CA 1
ATOM 3081 C C . GLN A 1 405 ? 22.275 13.653 -5.193 1.00 91.94 405 GLN A C 1
ATOM 3083 O O . GLN A 1 405 ? 22.011 14.683 -4.566 1.00 91.94 405 GLN A O 1
ATOM 3088 N N . SER A 1 406 ? 22.180 12.441 -4.659 1.00 92.56 406 SER A N 1
ATOM 3089 C CA . SER A 1 406 ? 22.089 12.235 -3.220 1.00 92.56 406 SER A CA 1
ATOM 3090 C C . SER A 1 406 ? 23.422 12.592 -2.555 1.00 92.56 406 SER A C 1
ATOM 3092 O O . SER A 1 406 ? 24.463 12.642 -3.206 1.00 92.56 406 SER A O 1
ATOM 3094 N N . ASP A 1 407 ? 23.444 12.733 -1.234 1.00 91.50 407 ASP A N 1
ATOM 3095 C CA . ASP A 1 407 ? 24.703 12.600 -0.496 1.00 91.50 407 ASP A CA 1
ATOM 3096 C C . ASP A 1 407 ? 25.069 11.115 -0.269 1.00 91.50 407 ASP A C 1
ATOM 3098 O O . ASP A 1 407 ? 24.303 10.192 -0.582 1.00 91.50 407 ASP A O 1
ATOM 3102 N N . ASN A 1 408 ? 26.272 10.865 0.259 1.00 90.00 408 ASN A N 1
ATOM 3103 C CA . ASN A 1 408 ? 26.763 9.507 0.497 1.00 90.00 408 ASN A CA 1
ATOM 3104 C C . ASN A 1 408 ? 25.956 8.763 1.577 1.00 90.00 408 ASN A C 1
ATOM 3106 O O . ASN A 1 408 ? 25.766 7.551 1.466 1.00 90.00 408 ASN A O 1
ATOM 3110 N N . SER A 1 409 ? 25.479 9.463 2.611 1.00 90.81 409 SER A N 1
ATOM 3111 C CA . SER A 1 409 ? 24.690 8.844 3.681 1.00 90.81 409 SER A CA 1
ATOM 3112 C C . SER A 1 409 ? 23.300 8.454 3.191 1.00 90.81 409 SER A C 1
ATOM 3114 O O . SER A 1 409 ? 22.834 7.350 3.472 1.00 90.81 409 SER A O 1
ATOM 3116 N N . GLN A 1 410 ? 22.658 9.340 2.431 1.00 93.12 410 GLN A N 1
ATOM 3117 C CA . GLN A 1 410 ? 21.381 9.089 1.775 1.00 93.12 410 GLN A CA 1
ATOM 3118 C C . GLN A 1 410 ? 21.491 7.884 0.851 1.00 93.12 410 GLN A C 1
ATOM 3120 O O . GLN A 1 410 ? 20.666 6.980 0.925 1.00 93.12 410 GLN A O 1
ATOM 3125 N N . ARG A 1 411 ? 22.545 7.817 0.033 1.00 93.44 411 ARG A N 1
ATOM 3126 C CA . ARG A 1 411 ? 22.757 6.688 -0.872 1.00 93.44 411 ARG A CA 1
ATOM 3127 C C . ARG A 1 411 ? 22.826 5.353 -0.131 1.00 93.44 411 ARG A C 1
ATOM 3129 O O . ARG A 1 411 ? 22.212 4.389 -0.581 1.00 93.44 411 ARG A O 1
ATOM 3136 N N . ILE A 1 412 ? 23.553 5.280 0.987 1.00 93.50 412 ILE A N 1
ATOM 3137 C CA . ILE A 1 412 ? 23.665 4.049 1.791 1.00 93.50 412 ILE A CA 1
ATOM 3138 C C . ILE A 1 412 ? 22.291 3.627 2.323 1.00 93.50 412 ILE A C 1
ATOM 3140 O O . ILE A 1 412 ? 21.920 2.458 2.207 1.00 93.50 412 ILE A O 1
ATOM 3144 N N . GLU A 1 413 ? 21.519 4.570 2.868 1.00 95.19 413 GLU A N 1
ATOM 3145 C CA . GLU A 1 413 ? 20.165 4.304 3.365 1.00 95.19 413 GLU A CA 1
ATOM 3146 C C . GLU A 1 413 ? 19.240 3.815 2.241 1.00 95.19 413 GLU A C 1
ATOM 3148 O O . GLU A 1 413 ? 18.551 2.805 2.386 1.00 95.19 413 GLU A O 1
ATOM 3153 N N . MET A 1 414 ? 19.262 4.509 1.105 1.00 96.06 414 MET A N 1
ATOM 3154 C CA . MET A 1 414 ? 18.446 4.226 -0.074 1.00 96.06 414 MET A CA 1
ATOM 3155 C C . MET A 1 414 ? 18.750 2.850 -0.668 1.00 96.06 414 MET A C 1
ATOM 3157 O O . MET A 1 414 ? 17.834 2.054 -0.874 1.00 96.06 414 MET A O 1
ATOM 3161 N N . LEU A 1 415 ? 20.031 2.536 -0.887 1.00 95.81 415 LEU A N 1
ATOM 3162 C CA . LEU A 1 415 ? 20.455 1.224 -1.374 1.00 95.81 415 LEU A CA 1
ATOM 3163 C C . LEU A 1 415 ? 20.111 0.120 -0.369 1.00 95.81 415 LEU A C 1
ATOM 3165 O O . LEU A 1 415 ? 19.672 -0.954 -0.772 1.00 95.81 415 LEU A O 1
ATOM 3169 N N . GLY A 1 416 ? 20.274 0.378 0.933 1.00 96.19 416 GLY A N 1
ATOM 3170 C CA . GLY A 1 416 ? 19.897 -0.557 1.992 1.00 96.19 416 GLY A CA 1
ATOM 3171 C C . GLY A 1 416 ? 18.402 -0.878 1.976 1.00 96.19 416 GLY A C 1
ATOM 3172 O O . GLY A 1 416 ? 18.028 -2.050 2.013 1.00 96.19 416 GLY A O 1
ATOM 3173 N N . LYS A 1 417 ? 17.543 0.141 1.848 1.00 96.62 417 LYS A N 1
ATOM 3174 C CA . LYS A 1 417 ? 16.088 -0.036 1.707 1.00 96.62 417 LYS A CA 1
ATOM 3175 C C . LYS A 1 417 ? 15.738 -0.843 0.461 1.00 96.62 417 LYS A C 1
ATOM 3177 O O . LYS A 1 417 ? 15.035 -1.845 0.583 1.00 96.62 417 LYS A O 1
ATOM 3182 N N . ALA A 1 418 ? 16.292 -0.476 -0.694 1.00 96.62 418 ALA A N 1
ATOM 3183 C CA . ALA A 1 418 ? 16.027 -1.180 -1.943 1.00 96.62 418 ALA A CA 1
ATOM 3184 C C . ALA A 1 418 ? 16.498 -2.642 -1.871 1.00 96.62 418 ALA A C 1
ATOM 3186 O O . ALA A 1 418 ? 15.743 -3.553 -2.198 1.00 96.62 418 ALA A O 1
ATOM 3187 N N . ASN A 1 419 ? 17.701 -2.907 -1.357 1.00 96.44 419 ASN A N 1
ATOM 3188 C CA . ASN A 1 419 ? 18.206 -4.272 -1.199 1.00 96.44 419 ASN A CA 1
ATOM 3189 C C . ASN A 1 419 ? 17.389 -5.094 -0.198 1.00 96.44 419 ASN A C 1
ATOM 3191 O O . ASN A 1 419 ? 17.103 -6.251 -0.484 1.00 96.44 419 ASN A O 1
ATOM 3195 N N . ASN A 1 420 ? 16.958 -4.521 0.929 1.00 94.94 420 ASN A N 1
ATOM 3196 C CA . ASN A 1 420 ? 16.059 -5.209 1.864 1.00 94.94 420 ASN A CA 1
ATOM 3197 C C . ASN A 1 420 ? 14.723 -5.563 1.202 1.00 94.94 420 ASN A C 1
ATOM 3199 O O . ASN A 1 420 ? 14.131 -6.601 1.495 1.00 94.94 420 ASN A O 1
ATOM 3203 N N . TYR A 1 421 ? 14.262 -4.709 0.289 1.00 95.12 421 TYR A N 1
ATOM 3204 C CA . TYR A 1 421 ? 13.054 -4.941 -0.480 1.00 95.12 421 TYR A CA 1
ATOM 3205 C C . TYR A 1 421 ? 13.222 -6.089 -1.478 1.00 95.12 421 TYR A C 1
ATOM 3207 O O . TYR A 1 421 ? 12.487 -7.073 -1.421 1.00 95.12 421 TYR A O 1
ATOM 3215 N N . LEU A 1 422 ? 14.219 -5.999 -2.363 1.00 95.44 422 LEU A N 1
ATOM 3216 C CA . LEU A 1 422 ? 14.491 -7.021 -3.378 1.00 95.44 422 LEU A CA 1
ATOM 3217 C C . LEU A 1 422 ? 15.002 -8.336 -2.771 1.00 95.44 422 LEU A C 1
ATOM 3219 O O . LEU A 1 422 ? 14.821 -9.401 -3.364 1.00 95.44 422 LEU A O 1
ATOM 3223 N N . ALA A 1 423 ? 15.542 -8.315 -1.551 1.00 95.19 423 ALA A N 1
ATOM 3224 C CA . ALA A 1 423 ? 15.875 -9.535 -0.834 1.00 95.19 423 ALA A CA 1
ATOM 3225 C C . ALA A 1 423 ? 14.639 -10.426 -0.654 1.00 95.19 423 ALA A C 1
ATOM 3227 O O . ALA A 1 423 ? 14.788 -11.643 -0.738 1.00 95.19 423 ALA A O 1
ATOM 3228 N N . LYS A 1 424 ? 13.425 -9.872 -0.524 1.00 95.69 424 LYS A N 1
ATOM 3229 C CA . LYS A 1 424 ? 12.175 -10.652 -0.429 1.00 95.69 424 LYS A CA 1
ATOM 3230 C C . LYS A 1 424 ? 11.880 -11.516 -1.659 1.00 95.69 424 LYS A C 1
ATOM 3232 O O . LYS A 1 424 ? 11.101 -12.463 -1.572 1.00 95.69 424 LYS A O 1
ATOM 3237 N N . ILE A 1 425 ? 12.527 -11.210 -2.780 1.00 94.62 425 ILE A N 1
ATOM 3238 C CA . ILE A 1 425 ? 12.454 -11.958 -4.038 1.00 94.62 425 ILE A CA 1
ATOM 3239 C C . ILE A 1 425 ? 13.808 -12.521 -4.486 1.00 94.62 425 ILE A C 1
ATOM 3241 O O . ILE A 1 425 ? 14.006 -12.874 -5.641 1.00 94.62 425 ILE A O 1
ATOM 3245 N N . GLY A 1 426 ? 14.758 -12.634 -3.555 1.00 92.19 426 GLY A N 1
ATOM 3246 C CA . GLY A 1 426 ? 16.021 -13.330 -3.800 1.00 92.19 426 GLY A CA 1
ATOM 3247 C C . GLY A 1 426 ? 17.022 -12.577 -4.678 1.00 92.19 426 GLY A C 1
ATOM 3248 O O . GLY A 1 426 ? 17.953 -13.205 -5.171 1.00 92.19 426 GLY A O 1
ATOM 3249 N N . THR A 1 427 ? 16.874 -11.263 -4.852 1.00 92.12 427 THR A N 1
ATOM 3250 C CA . THR A 1 427 ? 17.790 -10.446 -5.665 1.00 92.12 427 THR A CA 1
ATOM 3251 C C . THR A 1 427 ? 18.192 -9.147 -4.950 1.00 92.12 427 THR A C 1
ATOM 3253 O O . THR A 1 427 ? 17.818 -8.915 -3.799 1.00 92.12 427 THR A O 1
ATOM 3256 N N . THR A 1 428 ? 19.000 -8.311 -5.598 1.00 93.12 428 THR A N 1
ATOM 3257 C CA . THR A 1 428 ? 19.460 -7.002 -5.102 1.00 93.12 428 THR A CA 1
ATOM 3258 C C . THR A 1 428 ? 19.113 -5.905 -6.102 1.00 93.12 428 THR A C 1
ATOM 3260 O O . THR A 1 428 ? 18.796 -6.186 -7.251 1.00 93.12 428 THR A O 1
ATOM 3263 N N . PHE A 1 429 ? 19.134 -4.640 -5.687 1.00 93.88 429 PHE A N 1
ATOM 3264 C CA . PHE A 1 429 ? 18.677 -3.533 -6.532 1.00 93.88 429 PHE A CA 1
ATOM 3265 C C . PHE A 1 429 ? 19.551 -3.326 -7.779 1.00 93.88 429 PHE A C 1
ATOM 3267 O O . PHE A 1 429 ? 19.047 -3.255 -8.902 1.00 93.88 429 PHE A O 1
ATOM 3274 N N . LEU A 1 430 ? 20.870 -3.257 -7.581 1.00 90.62 430 LEU A N 1
ATOM 3275 C CA . LEU A 1 430 ? 21.826 -3.006 -8.660 1.00 90.62 430 LEU A CA 1
ATOM 3276 C C . LEU A 1 430 ? 22.072 -4.267 -9.512 1.00 90.62 430 LEU A C 1
ATOM 3278 O O . LEU A 1 430 ? 22.139 -4.165 -10.732 1.00 90.62 430 LEU A O 1
ATOM 3282 N N . MET A 1 431 ? 22.066 -5.459 -8.899 1.00 85.31 431 MET A N 1
ATOM 3283 C CA . MET A 1 431 ? 22.340 -6.754 -9.551 1.00 85.31 431 MET A CA 1
ATOM 3284 C C . MET A 1 431 ? 23.708 -6.804 -10.252 1.00 85.31 431 MET A C 1
ATOM 3286 O O . MET A 1 431 ? 23.759 -6.972 -11.472 1.00 85.31 431 MET A O 1
ATOM 3290 N N . PRO A 1 432 ? 24.817 -6.661 -9.502 1.00 79.56 432 PRO A N 1
ATOM 3291 C CA . PRO A 1 432 ? 26.149 -6.794 -10.076 1.00 79.56 432 PRO A CA 1
ATOM 3292 C C . PRO A 1 432 ? 26.343 -8.216 -10.615 1.00 79.56 432 PRO A C 1
ATOM 3294 O O . PRO A 1 432 ? 26.070 -9.194 -9.914 1.00 79.56 432 PRO A O 1
ATOM 3297 N N . SER A 1 433 ? 26.810 -8.347 -11.854 1.00 74.19 433 SER A 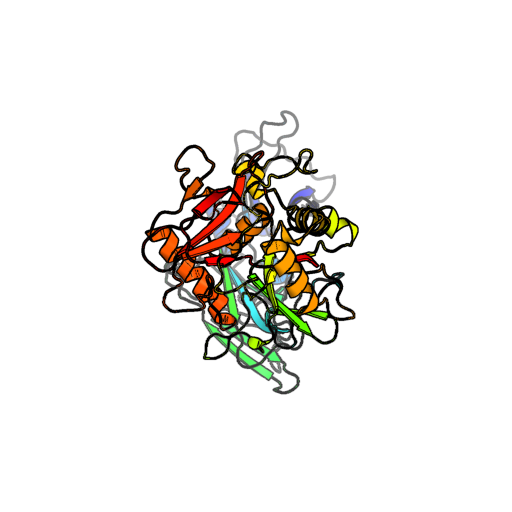N 1
ATOM 3298 C CA . SER A 1 433 ? 27.082 -9.647 -12.478 1.00 74.19 433 SER A CA 1
ATOM 3299 C C . SER A 1 433 ? 28.489 -10.172 -12.166 1.00 74.19 433 SER A C 1
ATOM 3301 O O . SER A 1 433 ? 28.774 -11.358 -12.340 1.00 74.19 433 SER A O 1
ATOM 3303 N N . SER A 1 434 ? 29.353 -9.316 -11.608 1.00 73.75 434 SER A N 1
ATOM 3304 C CA . SER A 1 434 ? 30.672 -9.683 -11.094 1.00 73.75 434 SER A CA 1
ATOM 3305 C C . SER A 1 434 ? 31.096 -8.809 -9.900 1.00 73.75 434 SER A C 1
ATOM 3307 O O . SER A 1 434 ? 30.546 -7.723 -9.709 1.00 73.75 434 SER A O 1
ATOM 3309 N N . PRO A 1 435 ? 32.115 -9.222 -9.118 1.00 68.69 435 PRO A N 1
ATOM 3310 C CA . PRO A 1 435 ? 32.712 -8.407 -8.051 1.00 68.69 435 PRO A CA 1
ATOM 3311 C C . PRO A 1 435 ? 33.453 -7.147 -8.532 1.00 68.69 435 PRO A C 1
ATOM 3313 O O . PRO A 1 435 ? 34.145 -6.509 -7.744 1.00 68.69 435 PRO A O 1
ATOM 3316 N N . GLU A 1 436 ? 33.400 -6.821 -9.821 1.00 68.56 436 GLU A N 1
ATOM 3317 C CA . GLU A 1 436 ? 33.977 -5.600 -10.388 1.00 68.56 436 GLU A CA 1
ATOM 3318 C C . GLU A 1 436 ? 32.876 -4.589 -10.771 1.00 68.56 436 GLU A C 1
ATOM 3320 O O . GLU A 1 436 ? 33.153 -3.398 -10.909 1.00 68.56 436 GLU A O 1
ATOM 3325 N N . GLU A 1 437 ? 31.612 -5.026 -10.840 1.00 72.81 437 GLU A N 1
ATOM 3326 C CA . GLU A 1 437 ? 30.452 -4.230 -11.265 1.00 72.81 437 GLU A CA 1
ATOM 3327 C C . GLU A 1 437 ? 29.796 -3.473 -10.111 1.00 72.81 437 GLU A C 1
ATOM 3329 O O . GLU A 1 437 ? 28.682 -3.759 -9.687 1.00 72.81 437 GLU A O 1
ATOM 3334 N N . HIS A 1 438 ? 30.494 -2.474 -9.596 1.00 80.31 438 HIS A N 1
ATOM 3335 C CA . HIS A 1 438 ? 30.033 -1.708 -8.436 1.00 80.31 438 HIS A CA 1
ATOM 3336 C C . HIS A 1 438 ? 29.346 -0.387 -8.777 1.00 80.31 438 HIS A C 1
ATOM 3338 O O . HIS A 1 438 ? 28.927 0.353 -7.888 1.00 80.31 438 HIS A O 1
ATOM 3344 N N . GLU A 1 439 ? 29.267 -0.072 -10.065 1.00 87.56 439 GLU A N 1
ATOM 3345 C CA . GLU A 1 439 ? 28.776 1.184 -10.619 1.00 87.56 439 GLU A CA 1
ATOM 3346 C C . GLU A 1 439 ? 27.954 0.853 -11.865 1.00 87.56 439 GLU A C 1
ATOM 3348 O O . GLU A 1 439 ? 28.457 0.236 -12.808 1.00 87.56 439 GLU A O 1
ATOM 3353 N N . ILE A 1 440 ? 26.668 1.199 -11.841 1.00 89.44 440 ILE A N 1
ATOM 3354 C CA . ILE A 1 440 ? 25.700 0.799 -12.861 1.00 89.44 440 ILE A CA 1
ATOM 3355 C C . ILE A 1 440 ? 24.898 2.016 -13.304 1.00 89.44 440 ILE A C 1
ATOM 3357 O O . ILE A 1 440 ? 24.256 2.687 -12.492 1.00 89.44 440 ILE A O 1
ATOM 3361 N N . GLY A 1 441 ? 24.907 2.257 -14.613 1.00 91.00 441 GLY A N 1
ATOM 3362 C CA . GLY A 1 441 ? 23.996 3.174 -15.284 1.00 91.00 441 GLY A CA 1
ATOM 3363 C C . GLY A 1 441 ? 22.742 2.456 -15.781 1.00 91.00 441 GLY A C 1
ATOM 3364 O O . GLY A 1 441 ? 22.828 1.395 -16.399 1.00 91.00 441 GLY A O 1
ATOM 3365 N N . PHE A 1 442 ? 21.579 3.051 -15.549 1.00 93.38 442 PHE A N 1
ATOM 3366 C CA . PHE A 1 442 ? 20.290 2.606 -16.060 1.00 93.38 442 PHE A CA 1
ATOM 3367 C C . PHE A 1 442 ? 19.766 3.617 -17.071 1.00 93.38 442 PHE A C 1
ATOM 3369 O O . PHE A 1 442 ? 19.445 4.756 -16.727 1.00 93.38 442 PHE A O 1
ATOM 3376 N N . TRP A 1 443 ? 19.672 3.179 -18.319 1.00 93.88 443 TRP A N 1
ATOM 3377 C CA . TRP A 1 443 ? 19.112 3.949 -19.412 1.00 93.88 443 TRP A CA 1
ATOM 3378 C C . TRP A 1 443 ? 17.612 4.141 -19.261 1.00 93.88 443 TRP A C 1
ATOM 3380 O O . TRP A 1 443 ? 16.880 3.200 -18.944 1.00 93.88 443 TRP A O 1
ATOM 3390 N N . LEU A 1 444 ? 17.175 5.355 -19.580 1.00 94.12 444 LEU A N 1
ATOM 3391 C CA . LEU A 1 444 ? 15.779 5.758 -19.652 1.00 94.12 444 LEU A CA 1
ATOM 3392 C C . LEU A 1 444 ? 15.462 6.213 -21.083 1.00 94.12 444 LEU A C 1
ATOM 3394 O O . LEU A 1 444 ? 16.360 6.458 -21.895 1.00 94.12 444 LEU A O 1
ATOM 3398 N N . THR A 1 445 ? 14.184 6.313 -21.431 1.00 92.69 445 THR A N 1
ATOM 3399 C CA . THR A 1 445 ? 13.779 6.800 -22.765 1.00 92.69 445 THR A CA 1
ATOM 3400 C C . THR A 1 445 ? 13.758 8.320 -22.874 1.00 92.69 445 THR A C 1
ATOM 3402 O O . THR A 1 445 ? 13.870 8.867 -23.971 1.00 92.69 445 THR A O 1
ATOM 3405 N N . SER A 1 446 ? 13.620 8.997 -21.734 1.00 90.31 446 SER A N 1
ATOM 3406 C CA . SER A 1 446 ? 13.419 10.439 -21.674 1.00 90.31 446 SER A CA 1
ATOM 3407 C C . SER A 1 446 ? 14.655 11.186 -22.152 1.00 90.31 446 SER A C 1
ATOM 3409 O O . SER A 1 446 ? 15.778 10.879 -21.753 1.00 90.31 446 SER A O 1
ATOM 3411 N N . HIS A 1 447 ? 14.441 12.216 -22.964 1.00 86.31 447 HIS A N 1
ATOM 3412 C CA . HIS A 1 447 ? 15.512 13.059 -23.481 1.00 86.31 447 HIS A CA 1
ATOM 3413 C C . HIS A 1 447 ? 15.451 14.448 -22.840 1.00 86.31 447 HIS A C 1
ATOM 3415 O O . HIS A 1 447 ? 14.374 15.001 -22.648 1.00 86.31 447 HIS A O 1
ATOM 3421 N N . PHE A 1 448 ? 16.606 15.007 -22.492 1.00 77.62 448 PHE A N 1
ATOM 3422 C CA . PHE A 1 448 ? 16.747 16.310 -21.834 1.00 77.62 448 PHE A CA 1
ATOM 3423 C C . PHE A 1 448 ? 16.858 17.467 -22.837 1.00 77.62 448 PHE A C 1
ATOM 3425 O O . PHE A 1 448 ? 16.383 18.572 -22.593 1.00 77.62 448 PHE A O 1
ATOM 3432 N N . ALA A 1 449 ? 17.473 17.204 -23.994 1.00 70.69 449 ALA A N 1
ATOM 3433 C CA . ALA A 1 449 ? 17.688 18.156 -25.086 1.00 70.69 449 ALA A CA 1
ATOM 3434 C C . ALA A 1 449 ? 17.996 17.395 -26.393 1.00 70.69 449 ALA A C 1
ATOM 3436 O O . ALA A 1 449 ? 17.841 16.178 -26.459 1.00 70.69 449 ALA A O 1
ATOM 3437 N N . ASN A 1 450 ? 18.501 18.080 -27.427 1.00 64.00 450 ASN A N 1
ATOM 3438 C CA . ASN A 1 450 ? 18.794 17.486 -28.746 1.00 64.00 450 ASN A CA 1
ATOM 3439 C C . ASN A 1 450 ? 19.791 16.302 -28.724 1.00 64.00 450 ASN A C 1
ATOM 3441 O O . ASN A 1 450 ? 19.877 15.566 -29.707 1.00 64.00 450 ASN A O 1
ATOM 3445 N N . GLN A 1 451 ? 20.578 16.141 -27.652 1.00 63.09 451 GLN A N 1
ATOM 3446 C CA . GLN A 1 451 ? 21.597 15.085 -27.528 1.00 63.09 451 GLN A CA 1
ATOM 3447 C C . GLN A 1 451 ? 21.648 14.400 -26.148 1.00 63.09 451 GLN A C 1
ATOM 3449 O O . GLN A 1 451 ? 22.318 13.377 -26.015 1.00 63.09 451 GLN A O 1
ATOM 3454 N N . GLY A 1 452 ? 20.950 14.938 -25.141 1.00 77.69 452 GLY A N 1
ATOM 3455 C CA . GLY A 1 452 ? 20.971 14.422 -23.771 1.00 77.69 452 GLY A CA 1
ATOM 3456 C C . GLY A 1 452 ? 19.853 13.412 -23.526 1.00 77.69 452 GLY A C 1
ATOM 3457 O O . GLY A 1 452 ? 18.695 13.694 -23.825 1.00 77.69 452 GLY A O 1
ATOM 3458 N N . ILE A 1 453 ? 20.203 12.265 -22.962 1.00 86.88 453 ILE A N 1
ATOM 3459 C CA . ILE A 1 453 ? 19.324 11.195 -22.500 1.00 86.88 453 ILE A CA 1
ATOM 3460 C C . ILE A 1 453 ? 19.429 11.123 -20.983 1.00 86.88 453 ILE A C 1
ATOM 3462 O O . ILE A 1 453 ? 20.522 11.219 -20.428 1.00 86.88 453 ILE A O 1
ATOM 3466 N N . TRP A 1 454 ? 18.299 10.945 -20.314 1.00 89.38 454 TRP A N 1
ATOM 3467 C CA . TRP A 1 454 ? 18.289 10.719 -18.880 1.00 89.38 454 TRP A CA 1
ATOM 3468 C C . TRP A 1 454 ? 18.779 9.312 -18.537 1.00 89.38 454 TRP A C 1
ATOM 3470 O O . TRP A 1 454 ? 18.392 8.321 -19.161 1.00 89.38 454 TRP A O 1
ATOM 3480 N N . ALA A 1 455 ? 19.600 9.227 -17.502 1.00 91.19 455 ALA A N 1
ATOM 3481 C CA . ALA A 1 455 ? 20.031 7.980 -16.906 1.00 91.19 455 ALA A CA 1
ATOM 3482 C C . ALA A 1 455 ? 19.980 8.085 -15.382 1.00 91.19 455 ALA A C 1
ATOM 3484 O O . ALA A 1 455 ? 20.102 9.167 -14.802 1.00 91.19 455 ALA A O 1
ATOM 3485 N N . PHE A 1 456 ? 19.810 6.939 -14.734 1.00 92.75 456 PHE A N 1
ATOM 3486 C CA . PHE A 1 456 ? 20.085 6.807 -13.311 1.00 92.75 456 PHE A CA 1
ATOM 3487 C C . PHE A 1 456 ? 21.429 6.125 -13.110 1.00 92.75 456 PHE A C 1
ATOM 3489 O O . PHE A 1 456 ? 21.702 5.088 -13.709 1.00 92.75 456 PHE A O 1
ATOM 3496 N N . TYR A 1 457 ? 22.235 6.678 -12.220 1.00 90.56 457 TYR A N 1
ATOM 3497 C CA . TYR A 1 457 ? 23.513 6.136 -11.815 1.00 90.56 457 TYR A CA 1
ATOM 3498 C C . TYR A 1 457 ? 23.445 5.642 -10.370 1.00 90.56 457 TYR A C 1
ATOM 3500 O O . TYR A 1 457 ? 23.080 6.388 -9.454 1.00 90.56 457 TYR A O 1
ATOM 3508 N N . GLY A 1 458 ? 23.821 4.381 -10.163 1.00 90.50 458 GLY A N 1
ATOM 3509 C CA . GLY A 1 458 ? 23.863 3.747 -8.853 1.00 90.50 458 GLY A CA 1
ATOM 3510 C C . GLY A 1 458 ? 25.199 3.071 -8.570 1.00 90.50 458 GLY A C 1
ATOM 3511 O O . GLY A 1 458 ? 25.787 2.448 -9.447 1.00 90.50 458 GLY A O 1
ATOM 3512 N N . THR A 1 459 ? 25.652 3.141 -7.317 1.00 89.19 459 THR A N 1
ATOM 3513 C CA . THR A 1 459 ? 26.850 2.433 -6.847 1.00 89.19 459 THR A CA 1
ATOM 3514 C C . THR A 1 459 ? 26.663 1.806 -5.466 1.00 89.19 459 THR A C 1
ATOM 3516 O O . THR A 1 459 ? 26.006 2.387 -4.597 1.00 89.19 459 THR A O 1
ATOM 3519 N N . ASP A 1 460 ? 27.267 0.641 -5.227 1.00 85.81 460 ASP A N 1
ATOM 3520 C CA . ASP A 1 460 ? 27.356 -0.004 -3.907 1.00 85.81 460 ASP A CA 1
ATOM 3521 C C . ASP A 1 460 ? 28.684 0.281 -3.167 1.00 85.81 460 ASP A C 1
ATOM 3523 O O . ASP A 1 460 ? 28.827 -0.099 -2.005 1.00 85.81 460 ASP A O 1
ATOM 3527 N N . ARG A 1 461 ? 29.634 0.998 -3.792 1.00 85.81 461 ARG A N 1
ATOM 3528 C CA . ARG A 1 461 ? 30.957 1.344 -3.226 1.00 85.81 461 ARG A CA 1
ATOM 3529 C C . ARG A 1 461 ? 30.980 2.729 -2.592 1.00 85.81 461 ARG A C 1
ATOM 3531 O O . ARG A 1 461 ? 30.157 3.001 -1.734 1.00 85.81 461 ARG A O 1
ATOM 3538 N N . SER A 1 462 ? 31.917 3.611 -2.923 1.00 82.00 462 SER A N 1
ATOM 3539 C CA . SER A 1 462 ? 31.953 5.006 -2.480 1.00 82.00 462 SER A CA 1
ATOM 3540 C C . SER A 1 462 ? 31.381 5.889 -3.579 1.00 82.00 462 SER A C 1
ATOM 3542 O O . SER A 1 462 ? 31.837 5.796 -4.711 1.00 82.00 462 SER A O 1
ATOM 3544 N N . GLY A 1 463 ? 30.425 6.754 -3.254 1.00 85.44 463 GLY A N 1
ATOM 3545 C CA . GLY A 1 463 ? 29.791 7.623 -4.237 1.00 8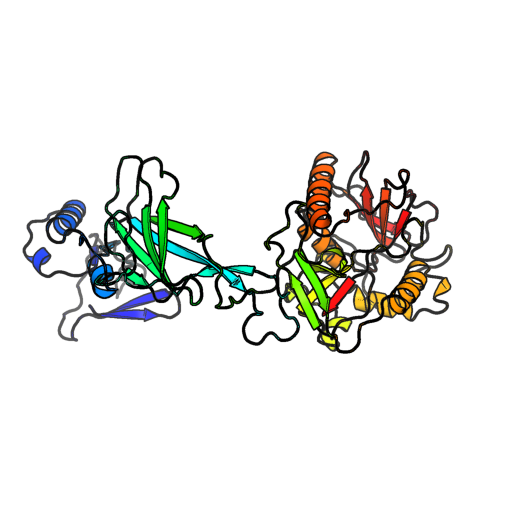5.44 463 GLY A CA 1
ATOM 3546 C C . GLY A 1 463 ? 28.358 7.963 -3.856 1.00 85.44 463 GLY A C 1
ATOM 3547 O O . GLY A 1 463 ? 27.950 7.835 -2.698 1.00 85.44 463 GLY A O 1
ATOM 3548 N N . VAL A 1 464 ? 27.601 8.400 -4.851 1.00 89.75 464 VAL A N 1
ATOM 3549 C CA . VAL A 1 464 ? 26.237 8.906 -4.702 1.00 89.75 464 VAL A CA 1
ATOM 3550 C C . VAL A 1 464 ? 25.309 8.197 -5.675 1.00 89.75 464 VAL A C 1
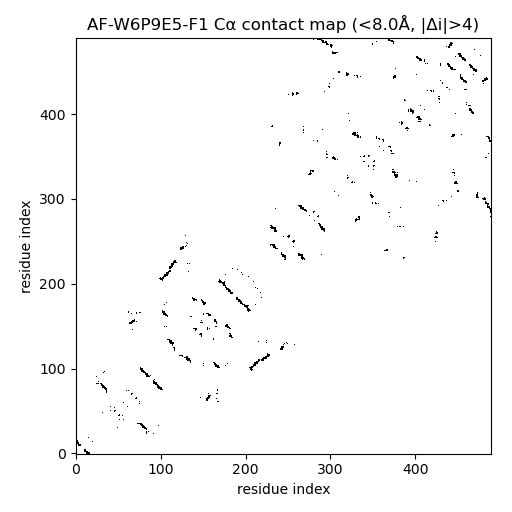ATOM 3552 O O . VAL A 1 464 ? 25.757 7.605 -6.656 1.00 89.75 464 VAL A O 1
ATOM 3555 N N . PHE A 1 465 ? 24.013 8.249 -5.395 1.00 93.38 465 PHE A N 1
ATOM 3556 C CA . PHE A 1 465 ? 23.018 7.994 -6.423 1.00 93.38 465 PHE A CA 1
ATOM 3557 C C . PHE A 1 465 ? 22.792 9.280 -7.194 1.00 93.38 465 PHE A C 1
ATOM 3559 O O . PHE A 1 465 ? 22.688 10.347 -6.588 1.00 93.38 465 PHE A O 1
ATOM 3566 N N . ALA A 1 466 ? 22.718 9.172 -8.515 1.00 90.50 466 ALA A N 1
ATOM 3567 C CA . ALA A 1 466 ? 22.478 10.315 -9.373 1.00 90.50 466 ALA A CA 1
ATOM 3568 C C . ALA A 1 466 ? 21.367 10.022 -10.370 1.00 90.50 466 ALA A C 1
ATOM 3570 O O . ALA A 1 466 ? 21.229 8.906 -10.866 1.00 90.50 466 ALA A O 1
ATOM 3571 N N . ILE A 1 467 ? 20.590 11.047 -10.679 1.00 89.62 467 ILE A N 1
ATOM 3572 C CA . ILE A 1 467 ? 19.828 11.108 -11.917 1.00 89.62 467 ILE A CA 1
ATOM 3573 C C . ILE A 1 467 ? 20.444 12.230 -12.729 1.00 89.62 467 ILE A C 1
ATOM 3575 O O . ILE A 1 467 ? 20.566 13.356 -12.244 1.00 89.62 467 ILE A O 1
ATOM 3579 N N . GLU A 1 468 ? 20.843 11.917 -13.950 1.00 86.81 468 GLU A N 1
ATOM 3580 C CA . GLU A 1 468 ? 21.590 12.846 -14.780 1.00 86.81 468 GLU A CA 1
ATOM 3581 C C . GLU A 1 468 ? 21.180 12.764 -16.239 1.00 86.81 468 GLU A C 1
ATOM 3583 O O . GLU A 1 468 ? 20.846 11.692 -16.752 1.00 86.81 468 GLU A O 1
ATOM 3588 N N . SER A 1 469 ? 21.221 13.906 -16.919 1.00 82.75 469 SER A N 1
ATOM 3589 C CA . SER A 1 469 ? 21.264 13.901 -18.370 1.00 82.75 469 SER A CA 1
ATOM 3590 C C . SER A 1 469 ? 22.697 13.643 -18.835 1.00 82.75 469 SER A C 1
ATOM 3592 O O . SER A 1 469 ? 23.657 14.244 -18.355 1.00 82.75 469 SER A O 1
ATOM 3594 N N . THR A 1 470 ? 22.846 12.720 -19.776 1.00 77.94 470 THR A N 1
ATOM 3595 C CA . THR A 1 470 ? 24.128 12.331 -20.362 1.00 77.94 470 THR A CA 1
ATOM 3596 C C . THR A 1 470 ? 23.964 12.123 -21.861 1.00 77.94 470 THR A C 1
ATOM 3598 O O . THR A 1 470 ? 22.856 11.969 -22.370 1.00 77.94 470 THR A O 1
ATOM 3601 N N . TYR A 1 471 ? 25.051 12.120 -22.619 1.00 74.00 471 TYR A N 1
ATOM 3602 C CA . TYR A 1 471 ? 24.953 11.838 -24.045 1.00 74.00 471 TYR A CA 1
ATOM 3603 C C . TYR A 1 471 ? 24.744 10.339 -24.265 1.00 74.00 471 TYR A C 1
ATOM 3605 O O . TYR A 1 471 ? 25.556 9.515 -23.846 1.00 74.00 471 TYR A O 1
ATOM 3613 N N . GLY A 1 472 ? 23.697 9.977 -25.005 1.00 59.94 472 GLY A N 1
ATOM 3614 C CA . GLY A 1 472 ? 23.376 8.568 -25.260 1.00 59.94 472 GLY A CA 1
ATOM 3615 C C . GLY A 1 472 ? 24.402 7.805 -26.116 1.00 59.94 472 GLY A C 1
ATOM 3616 O O . GLY A 1 472 ? 24.279 6.588 -26.250 1.00 59.94 472 GLY A O 1
ATOM 3617 N N . ASN A 1 473 ? 25.385 8.496 -26.706 1.00 65.25 473 ASN A N 1
ATOM 3618 C CA . ASN A 1 473 ? 26.436 7.921 -27.551 1.00 65.25 473 ASN A CA 1
ATOM 3619 C C . ASN A 1 473 ? 27.823 7.831 -26.899 1.00 65.25 473 ASN A C 1
ATOM 3621 O O . ASN A 1 473 ? 28.738 7.292 -27.519 1.00 65.25 473 ASN A O 1
ATOM 3625 N N . LEU A 1 474 ? 28.015 8.344 -25.680 1.00 59.59 474 LEU A N 1
ATOM 3626 C CA . LEU A 1 474 ? 29.361 8.476 -25.129 1.00 59.59 474 LEU A CA 1
ATOM 3627 C C . LEU A 1 474 ? 29.943 7.136 -24.665 1.00 59.59 474 LEU A C 1
ATOM 3629 O O . LEU A 1 474 ? 29.567 6.584 -23.633 1.00 59.59 474 LEU A O 1
ATOM 3633 N N . GLU A 1 475 ? 30.985 6.688 -25.366 1.00 56.03 475 GLU A N 1
ATOM 3634 C CA . GLU A 1 475 ? 31.936 5.675 -24.879 1.00 56.03 475 GLU A CA 1
ATOM 3635 C C . GLU A 1 475 ? 32.632 6.114 -23.571 1.00 56.03 475 GLU A C 1
ATOM 3637 O O . GLU A 1 475 ? 33.023 5.257 -22.778 1.00 56.03 475 GLU A O 1
ATOM 3642 N N . ASN A 1 476 ? 32.685 7.429 -23.307 1.00 52.56 476 ASN A N 1
ATOM 3643 C CA . ASN A 1 476 ? 33.215 8.058 -22.087 1.00 52.56 476 ASN A CA 1
ATOM 3644 C C . ASN A 1 476 ? 32.179 8.199 -20.957 1.00 52.56 476 ASN A C 1
ATOM 3646 O O . ASN A 1 476 ? 32.416 8.943 -20.012 1.00 52.56 476 ASN A O 1
ATOM 3650 N N . TYR A 1 477 ? 31.007 7.558 -21.048 1.00 64.62 477 TYR A N 1
ATOM 3651 C CA . TYR A 1 477 ? 30.157 7.423 -19.866 1.00 64.62 477 TYR A CA 1
ATOM 3652 C C . TYR A 1 477 ? 30.947 6.591 -18.850 1.00 64.62 477 TYR A C 1
ATOM 3654 O O . TYR A 1 477 ? 31.186 5.410 -19.112 1.00 64.62 477 TYR A O 1
ATOM 3662 N N . ASP A 1 478 ? 31.440 7.222 -17.779 1.00 64.81 478 ASP A N 1
ATOM 3663 C CA . ASP A 1 478 ? 32.422 6.687 -16.815 1.00 64.81 478 ASP A CA 1
ATOM 3664 C C . ASP A 1 478 ? 31.811 5.628 -15.882 1.00 64.81 478 ASP A C 1
ATOM 3666 O O . ASP A 1 478 ? 32.023 5.616 -14.677 1.00 64.81 478 ASP A O 1
ATOM 3670 N N . VAL A 1 479 ? 31.026 4.718 -16.455 1.00 72.56 479 VAL A N 1
ATOM 3671 C CA . VAL A 1 479 ? 30.464 3.562 -15.774 1.00 72.56 479 VAL A CA 1
ATOM 3672 C C . VAL A 1 479 ? 30.912 2.293 -16.500 1.00 72.56 479 VAL A C 1
ATOM 3674 O O . VAL A 1 479 ? 30.891 2.236 -17.741 1.00 72.56 479 VAL A O 1
ATOM 3677 N N . PRO A 1 480 ? 31.320 1.253 -15.757 1.00 74.50 480 PRO A N 1
ATOM 3678 C CA . PRO A 1 480 ? 31.706 -0.023 -16.343 1.00 74.50 480 PRO A CA 1
ATOM 3679 C C . PRO A 1 480 ? 30.501 -0.759 -16.947 1.00 74.50 480 PRO A C 1
ATOM 3681 O O . PRO A 1 480 ? 30.668 -1.518 -17.900 1.00 74.50 480 PRO A O 1
ATOM 3684 N N . VAL A 1 481 ? 29.288 -0.508 -16.436 1.00 84.38 481 VAL A N 1
ATOM 3685 C CA . VAL A 1 481 ? 28.046 -1.175 -16.851 1.00 84.38 481 VAL A CA 1
ATOM 3686 C C . VAL A 1 481 ? 26.951 -0.153 -17.136 1.00 84.38 481 VAL A C 1
ATOM 3688 O O . VAL A 1 481 ? 26.684 0.729 -16.321 1.00 84.38 481 VAL A O 1
ATOM 3691 N N . ALA A 1 482 ? 26.284 -0.302 -18.282 1.00 87.88 482 ALA A N 1
ATOM 3692 C CA . ALA A 1 482 ? 25.161 0.536 -18.691 1.00 87.88 482 ALA A CA 1
ATOM 3693 C C . ALA A 1 482 ? 24.061 -0.345 -19.300 1.00 87.88 482 ALA A C 1
ATOM 3695 O O . ALA A 1 482 ? 24.248 -0.950 -20.361 1.00 87.88 482 ALA A O 1
ATOM 3696 N N . VAL A 1 483 ? 22.937 -0.439 -18.595 1.00 91.62 483 VAL A N 1
ATOM 3697 C CA . VAL A 1 483 ? 21.844 -1.401 -18.814 1.00 91.62 483 VAL A CA 1
ATOM 3698 C C . VAL A 1 483 ? 20.497 -0.688 -18.841 1.00 91.62 483 VAL A C 1
ATOM 3700 O O . VAL A 1 483 ? 20.425 0.526 -18.691 1.00 91.62 483 VAL A O 1
ATOM 3703 N N . ALA A 1 484 ? 19.407 -1.431 -19.006 1.00 94.25 484 ALA A N 1
ATOM 3704 C CA . ALA A 1 484 ? 18.066 -0.929 -18.728 1.00 94.25 484 ALA A CA 1
ATOM 3705 C C . ALA A 1 484 ? 17.316 -1.909 -17.825 1.00 94.25 484 ALA A C 1
ATOM 3707 O O . ALA A 1 484 ? 17.440 -3.126 -17.976 1.00 94.25 484 ALA A O 1
ATOM 3708 N N . ARG A 1 485 ? 16.504 -1.381 -16.908 1.00 95.88 485 ARG A N 1
ATOM 3709 C CA . ARG A 1 485 ? 15.555 -2.177 -16.125 1.00 95.88 485 ARG A CA 1
ATOM 3710 C C . ARG A 1 485 ? 14.198 -2.105 -16.833 1.00 95.88 485 ARG A C 1
ATOM 3712 O O . ARG A 1 485 ? 13.637 -1.013 -16.900 1.00 95.88 485 ARG A O 1
ATOM 3719 N N . PRO A 1 486 ? 13.685 -3.204 -17.406 1.00 97.81 486 PRO A N 1
ATOM 3720 C CA . PRO A 1 486 ? 12.464 -3.166 -18.192 1.00 97.81 486 PRO A CA 1
ATOM 3721 C C . PRO A 1 486 ? 11.233 -2.996 -17.308 1.00 97.81 486 PRO A C 1
ATOM 3723 O O . PRO A 1 486 ? 11.215 -3.425 -16.156 1.00 97.81 486 PRO A O 1
ATOM 3726 N N . PHE A 1 487 ? 10.184 -2.419 -17.879 1.00 98.69 487 PHE A N 1
ATOM 3727 C CA . PHE A 1 487 ? 8.877 -2.239 -17.261 1.00 98.69 487 PHE A CA 1
ATOM 3728 C C . PHE A 1 487 ? 7.778 -2.881 -18.103 1.00 98.69 487 PHE A C 1
ATOM 3730 O O . PHE A 1 487 ? 7.937 -3.036 -19.310 1.00 98.69 487 PHE A O 1
ATOM 3737 N N . PHE A 1 488 ? 6.643 -3.214 -17.499 1.00 98.44 488 PHE A N 1
ATOM 3738 C CA . PHE A 1 488 ? 5.385 -3.370 -18.231 1.00 98.44 488 PHE A CA 1
ATOM 3739 C C . PHE A 1 488 ? 4.256 -2.616 -17.529 1.00 98.44 488 PHE A C 1
ATOM 3741 O O . PHE A 1 488 ? 4.341 -2.322 -16.338 1.00 98.44 488 PHE A O 1
ATOM 3748 N N . ALA A 1 489 ? 3.196 -2.318 -18.273 1.00 98.44 489 ALA A N 1
ATOM 3749 C CA . ALA A 1 489 ? 1.949 -1.767 -17.760 1.00 98.44 489 ALA A CA 1
ATOM 3750 C C . ALA A 1 489 ? 0.831 -2.802 -17.902 1.00 98.44 489 ALA A C 1
ATOM 3752 O O . ALA A 1 489 ? 0.878 -3.604 -18.836 1.00 98.44 489 ALA A O 1
ATOM 3753 N N . PHE A 1 490 ? -0.165 -2.802 -17.023 1.00 96.44 490 PHE A N 1
ATOM 3754 C CA . PHE A 1 490 ? -1.340 -3.672 -17.149 1.00 96.44 490 PHE A CA 1
ATOM 3755 C C . PHE A 1 490 ? -2.613 -2.982 -16.692 1.00 96.44 490 PHE A C 1
ATOM 3757 O O . PHE A 1 490 ? -2.499 -1.952 -15.996 1.00 96.44 490 PHE A O 1
#

Mean predicted aligned error: 9.01 Å

Secondary structure (DSSP, 8-state):
-EEEE-TTS-EEEE-SSTTS------TTS-EEEEES--GGGGGS---SHHHHHHHHHHHSPPPS---SHHHHHHH--EEEEEPPBSSSSSS-B-----EESSEEEEEEEEEEEEEEPPTT--S-EE-TT-EEEEE---EE--TT-S-SEEETTEEPEE-TTS-EEEEE---SS-B--EEEEEEEETTTEEEEEEEEPPPBTT---TT-EEEEEEEE-SS---S-EE----TT-EEEEETTEEEEE-TT----TTSPPTTGGGEEEEEEE--GGG---HHHHTTT--S-EEEESS-BTTTSB--SS-TT---PSPPSS----SHHHHHH---HHHHHHHHHT-SSGGGSHHHHHHHHHHHHTPPPTT---PPPBPPPHHHHHHHIIIIISS-GGGSEE-SSS-EEE--HHHHHHHHHHHHHHHHTTT--SS--SSTT--EEEEEEEEESSSSEEEEEEEESSSS--EEEEEETT-TT-S-SEEEB--EEE-

Sequence (490 aa):
MTYTAAADGTGTWEAPTAVSAPLLYTDAVAYFAYYPYTDALTTASVNNEQDIRNWLKTNKPLATDMLTKEVFTANDLMTATALPSLADADRGALVLNFKHEYALLVIKPMLMSPCIPPTGVTAYGYHAEARKWGIDRNVVQGGGDDFKMKINNRKASEMSDGTYRILTQATNTGSSIGCEYTTYDDDLGLCPVTATGSAISGGFQANTCYTLEVHCTSRTGSTAVERALQPGDFVYQHNGKIEIYPVDGAVDAGGKTPDYANAVGIVMTCDPTRMTDAGCNAKGWNHAYVMGLANISSGQKTLWMKNGHSLSTPYPYPPVADMNTAETYMNGYAETETMLGKTPLSDYPIFAALQQYRNDNAVPAGINRSPWFIPSIGQWFDVMITLCGKSPYDFVSVGEWGIWQSDNSQRIEMLGKANNYLAKIGTTFLMPSSPEEHEIGFWLTSHFANQGIWAFYGTDRSGVFAIESTYGNLENYDVPVAVARPFFAF

Radius of gyration: 31.03 Å; Cα contacts (8 Å, |Δi|>4): 1043; chains: 1; bounding box: 80×67×81 Å

Organism: NCBI:txid702447

Nearest PDB structures (foldseek):
  4eps-assembly1_A-2  TM=3.547E-01  e=6.794E-19  Bacteroides ovatus ATCC 8483
  4gpv-assembly1_A  TM=3.061E-01  e=4.419E-03  Bacteroides eggerthii DSM 20697
  4gpv-assembly2_B  TM=2.928E-01  e=1.294E-02  Bacteroides eggerthii DSM 20697
  6fhv-assembly1_A  TM=3.091E-01  e=2.899E-01  Penicillium oxalicum 114-2
  4lee-assembly4_D  TM=2.054E-01  e=6.499E+00  Candida albicans

pLDDT: mean 88.61, std 10.35, range [48.38, 98.75]

Foldseek 3Di:
DDWDADPVRDIDDDDDDPPPDPDDDDQPDKDKDKPDDDPVVVPDPADDPVSSVVCCCVVVPQDLAQAEPVSQRNRFIWMFIFGFDCPDVVDTDTDTDIFTQWEKEKEFEWFFEAEAAPPPDDQAGADPQATDIDGQLQQDADDPHPARKDKPNYGWYQDPSRMTMDTHHWDQAWDKIWMWGWGQDPVPGIDIDIDIDDIDGRGTDGRYYDYDYHYDPPDHDHDYDHDHDDFFWWWAQPPLHIHTHDNPGDAPPLLADPVLQRTFWTFLDQDQLLQPAPVCVVLPLRRTKTWGDDWQVAQAAWFQFAPPDWPPPPPPDDAQAADVSLQSPWNFQVLLVVLLPDPPNVRRGQSVSLVVVCVVVPDDPNNRKDGWTFTGSNSVQSVQCRQQVDGLVVFDQDDDQGKTWDDQVSLQSSQVSNQSSCVNSPAGDQGHPDPVQFKEKAFTSHANDRFWGWIWIHGPDGDITMIGTDGSHDPPPVHSYYTHGIMMTD

InterPro domains:
  IPR042278 Fimbrillin-like 1, N-terminal [G3DSA:2.60.40.2620] (1-101)